Protein AF-0000000066501655 (afdb_homodimer)

Secondary structure (DSSP, 8-state):
-----TTSPP-EEEEEEEEEETTEEEEEEEGGGPEETTS--PPPPHHHHHHHHHHHH-TTTS---SEEEEEESS-SSTT-SEEEEEEETTS-EES--HHHHHHHHHHHHHHTPPPSS-SS---TT-SS---EEEEETTEEEEEEEETT-TT-BTTTTEEEEEEEEEE-EE--BTT-------PBP-TTS-GGGTEEEEEEEETTEEEEEEEEEEESEEEEEEEHHHHHHTTSB-GGG--GGGGGGS--HHHHHHHHH-TTTBSSPPEEEEEEE-STTTTSSEEEEEEEETTTEEES--HHHHHHHHHHHHHTTSS-TTSEEEEEETTEEEEEEEETTTTEEEEEEEEEEEEEEEEE-/-----TTSPP-EEEEEEEEEETTEEEEEEEGGGPEETTS--PPPPHHHHHHHHHHHH-TTTS---SEEEEEESS-SSTT-SEEEEEEETTS-EES--HHHHHHHHHHHHHHTPPPSS-SS---TT-SS---EEEEETTEEEEEEEETT-TT-BTTTTEEEEEEEEEE-EE--BTT-------PBP-TTS-GGGTEEEEEEEETTEEEEEEEEEEESEEEEEEEHHHHHHTTSB-GGG--GGGGGGS--HHHHHHHHH-TTTBSSPPEEEEEEE-STTTTSSEEEEEEEETTTEEES--HHHHHHHHHHHHHTTSS-TTSEEEEEETTEEEEEEEETTTTEEEEEEEEEEEEEEEEE-

Organism: Dictyostelium discoideum (NCBI:txid44689)

Structure (mmCIF, N/CA/C/O backbone):
data_AF-0000000066501655-model_v1
#
loop_
_entity.id
_entity.type
_entity.pdbx_description
1 polymer 'diaminopimelate epimerase'
#
loop_
_atom_site.group_PDB
_atom_site.id
_atom_site.type_symbol
_atom_site.label_atom_id
_atom_site.label_alt_id
_atom_site.label_comp_id
_atom_site.label_asym_id
_atom_site.label_entity_id
_atom_site.label_seq_id
_atom_site.pdbx_PDB_ins_code
_atom_site.Cartn_x
_atom_site.Cartn_y
_atom_site.Cartn_z
_atom_site.occupancy
_atom_site.B_iso_or_equiv
_atom_site.auth_seq_id
_atom_site.auth_comp_id
_atom_site.auth_asym_id
_atom_site.auth_atom_id
_atom_site.pdbx_PDB_model_num
ATOM 1 N N . MET A 1 1 ? -15.609 5.879 4.375 1 29.88 1 MET A N 1
ATOM 2 C CA . MET A 1 1 ? -14.672 5.16 5.242 1 29.88 1 MET A CA 1
ATOM 3 C C . MET A 1 1 ? -14.758 5.68 6.672 1 29.88 1 MET A C 1
ATOM 5 O O . MET A 1 1 ? -14.664 6.887 6.906 1 29.88 1 MET A O 1
ATOM 9 N N . GLU A 1 2 ? -15.461 5.012 7.5 1 38.19 2 GLU A N 1
ATOM 10 C CA . GLU A 1 2 ? -15.516 5.375 8.914 1 38.19 2 GLU A CA 1
ATOM 11 C C . GLU A 1 2 ? -14.133 5.723 9.445 1 38.19 2 GLU A C 1
ATOM 13 O O . GLU A 1 2 ? -13.148 5.051 9.125 1 38.19 2 GLU A O 1
ATOM 18 N N . PRO A 1 3 ? -14.055 6.941 9.906 1 39.22 3 PRO A N 1
ATOM 19 C CA . PRO A 1 3 ? -12.758 7.328 10.469 1 39.22 3 PRO A CA 1
ATOM 20 C C . PRO A 1 3 ? -12.156 6.242 11.359 1 39.22 3 PRO A C 1
ATOM 22 O O . PRO A 1 3 ? -12.883 5.551 12.07 1 39.22 3 PRO A O 1
ATOM 25 N N . ILE A 1 4 ? -11.109 5.699 10.922 1 42.12 4 ILE A N 1
ATOM 26 C CA . ILE A 1 4 ? -10.406 4.723 11.75 1 42.12 4 ILE A CA 1
ATOM 27 C C . ILE A 1 4 ? -10.172 5.301 13.141 1 42.12 4 ILE A C 1
ATOM 29 O O . ILE A 1 4 ? -9.422 6.273 13.297 1 42.12 4 ILE A O 1
ATOM 33 N N . LEU A 1 5 ? -11.227 5.191 14.023 1 43.44 5 LEU A N 1
ATOM 34 C CA . LEU A 1 5 ? -11.172 5.684 15.398 1 43.44 5 LEU A CA 1
ATOM 35 C C . LEU A 1 5 ? -9.953 5.141 16.125 1 43.44 5 LEU A C 1
ATOM 37 O O . LEU A 1 5 ? -9.766 3.924 16.203 1 43.44 5 LEU A O 1
ATOM 41 N N . ILE A 1 6 ? -8.922 5.957 16.406 1 46.16 6 ILE A N 1
ATOM 42 C CA . ILE A 1 6 ? -7.703 5.793 17.203 1 46.16 6 ILE A CA 1
ATOM 43 C C . ILE A 1 6 ? -8.055 5.277 18.594 1 46.16 6 ILE A C 1
ATOM 45 O O . ILE A 1 6 ? -7.191 4.777 19.312 1 46.16 6 ILE A O 1
ATOM 49 N N . THR A 1 7 ? -9.32 5.348 18.969 1 50.44 7 THR A N 1
ATOM 50 C CA . THR A 1 7 ? -9.547 5.281 20.406 1 50.44 7 THR A CA 1
ATOM 51 C C . THR A 1 7 ? -9.695 3.832 20.859 1 50.44 7 THR A C 1
ATOM 53 O O . THR A 1 7 ? -9.742 3.557 22.062 1 50.44 7 THR A O 1
ATOM 56 N N . ASN A 1 8 ? -9.727 2.908 19.938 1 66.81 8 ASN A N 1
ATOM 57 C CA . ASN A 1 8 ? -10.086 1.629 20.547 1 66.81 8 ASN A CA 1
ATOM 58 C C . ASN A 1 8 ? -8.844 0.831 20.953 1 66.81 8 ASN A C 1
ATOM 60 O O . ASN A 1 8 ? -7.816 0.89 20.266 1 66.81 8 ASN A O 1
ATOM 64 N N . LYS A 1 9 ? -8.875 0.284 22.25 1 81.12 9 LYS A N 1
ATOM 65 C CA . LYS A 1 9 ? -7.859 -0.63 22.766 1 81.12 9 LYS A CA 1
ATOM 66 C C . LYS A 1 9 ? -7.68 -1.829 21.828 1 81.12 9 LYS A C 1
ATOM 68 O O . LYS A 1 9 ? -8.656 -2.365 21.312 1 81.12 9 LYS A O 1
ATOM 73 N N . PRO A 1 10 ? -6.383 -2.145 21.641 1 89.88 10 PRO A N 1
ATOM 74 C CA . PRO A 1 10 ? -6.16 -3.336 20.828 1 89.88 10 PRO A CA 1
ATOM 75 C C . PRO A 1 10 ? -6.719 -4.605 21.469 1 89.88 10 PRO A C 1
ATOM 77 O O . PRO A 1 10 ? -6.75 -4.719 22.703 1 89.88 10 PRO A O 1
ATOM 80 N N . SER A 1 11 ? -7.102 -5.5 20.641 1 92.12 11 SER A N 1
ATOM 81 C CA . SER A 1 11 ? -7.695 -6.754 21.109 1 92.12 11 SER A CA 1
ATOM 82 C C . SER A 1 11 ? -6.754 -7.93 20.875 1 92.12 11 SER A C 1
ATOM 84 O O . SER A 1 11 ? -6.859 -8.961 21.547 1 92.12 11 SER A O 1
ATOM 86 N N . TYR A 1 12 ? -5.84 -7.781 19.938 1 94.44 12 TYR A N 1
ATOM 87 C CA . TYR A 1 12 ? -5.016 -8.914 19.516 1 94.44 12 TYR A CA 1
ATOM 88 C C . TYR A 1 12 ? -3.568 -8.484 19.312 1 94.44 12 TYR A C 1
ATOM 90 O O . TYR A 1 12 ? -3.297 -7.34 18.953 1 94.44 12 TYR A O 1
ATOM 98 N N . ARG A 1 13 ? -2.693 -9.352 19.641 1 95.38 13 ARG A N 1
ATOM 99 C CA . ARG A 1 13 ? -1.288 -9.258 19.25 1 95.38 13 ARG A CA 1
ATOM 100 C C . ARG A 1 13 ? -0.927 -10.336 18.234 1 95.38 13 ARG A C 1
ATOM 102 O O . ARG A 1 13 ? -1.177 -11.523 18.469 1 95.38 13 ARG A O 1
ATOM 109 N N . ILE A 1 14 ? -0.323 -9.938 17.125 1 97 14 ILE A N 1
ATOM 110 C CA . ILE A 1 14 ? -0.044 -10.859 16.031 1 97 14 ILE A CA 1
ATOM 111 C C . ILE A 1 14 ? 1.428 -10.758 15.633 1 97 14 ILE A C 1
ATOM 113 O O . ILE A 1 14 ? 1.914 -9.68 15.289 1 97 14 ILE A O 1
ATOM 117 N N . ASN A 1 15 ? 2.143 -11.836 15.766 1 98 15 ASN A N 1
ATOM 118 C CA . ASN A 1 15 ? 3.426 -11.961 15.086 1 98 15 ASN A CA 1
ATOM 119 C C . ASN A 1 15 ? 3.246 -12.328 13.617 1 98 15 ASN A C 1
ATOM 121 O O . ASN A 1 15 ? 2.668 -13.375 13.297 1 98 15 ASN A O 1
ATOM 125 N N . PHE A 1 16 ? 3.775 -11.43 12.734 1 98.31 16 PHE A N 1
ATOM 126 C CA . PHE A 1 16 ? 3.492 -11.656 11.32 1 98.31 16 PHE A CA 1
ATOM 127 C C . PHE A 1 16 ? 4.777 -11.633 10.5 1 98.31 16 PHE A C 1
ATOM 129 O O . PHE A 1 16 ? 5.812 -11.156 10.977 1 98.31 16 PHE A O 1
ATOM 136 N N . THR A 1 17 ? 4.68 -12.195 9.336 1 98.62 17 THR A N 1
ATOM 137 C CA . THR A 1 17 ? 5.695 -12.094 8.289 1 98.62 17 THR A CA 1
ATOM 138 C C . THR A 1 17 ? 5.113 -11.469 7.027 1 98.62 17 THR A C 1
ATOM 140 O O . THR A 1 17 ? 4.074 -11.906 6.531 1 98.62 17 THR A O 1
ATOM 143 N N . LYS A 1 18 ? 5.684 -10.359 6.574 1 98.56 18 LYS A N 1
ATOM 144 C CA . LYS A 1 18 ? 5.352 -9.812 5.262 1 98.56 18 LYS A CA 1
ATOM 145 C C . LYS A 1 18 ? 6.082 -10.555 4.152 1 98.56 18 LYS A C 1
ATOM 147 O O . LYS A 1 18 ? 7.309 -10.664 4.172 1 98.56 18 LYS A O 1
ATOM 152 N N . MET A 1 19 ? 5.32 -11.094 3.213 1 98.38 19 MET A N 1
ATOM 153 C CA . MET A 1 19 ? 5.891 -11.875 2.119 1 98.38 19 MET A CA 1
ATOM 154 C C . MET A 1 19 ? 5.297 -11.453 0.78 1 98.38 19 MET A C 1
ATOM 156 O O . MET A 1 19 ? 4.309 -10.719 0.74 1 98.38 19 MET A O 1
ATOM 160 N N . GLN A 1 20 ? 5.926 -11.875 -0.255 1 97.38 20 GLN A N 1
ATOM 161 C CA . GLN A 1 20 ? 5.348 -11.672 -1.58 1 97.38 20 GLN A CA 1
ATOM 162 C C . GLN A 1 20 ? 5.77 -12.781 -2.537 1 97.38 20 GLN A C 1
ATOM 164 O O . GLN A 1 20 ? 6.824 -13.398 -2.359 1 97.38 20 GLN A O 1
ATOM 169 N N . GLY A 1 21 ? 4.953 -13.141 -3.443 1 96.94 21 GLY A N 1
ATOM 170 C CA . GLY A 1 21 ? 5.195 -14.047 -4.555 1 96.94 21 GLY A CA 1
ATOM 171 C C . GLY A 1 21 ? 4.977 -13.398 -5.91 1 96.94 21 GLY A C 1
ATOM 172 O O . GLY A 1 21 ? 3.844 -13.297 -6.379 1 96.94 21 GLY A O 1
ATOM 173 N N . ALA A 1 22 ? 6.086 -13.039 -6.441 1 95.12 22 ALA A N 1
ATOM 174 C CA . ALA A 1 22 ? 6.051 -12.367 -7.734 1 95.12 22 ALA A CA 1
ATOM 175 C C . ALA A 1 22 ? 5.168 -11.125 -7.684 1 95.12 22 ALA A C 1
ATOM 177 O O . ALA A 1 22 ? 4.324 -10.914 -8.555 1 95.12 22 ALA A O 1
ATOM 178 N N . GLY A 1 23 ? 5.223 -10.391 -6.625 1 94.44 23 GLY A N 1
ATOM 179 C CA . GLY A 1 23 ? 4.559 -9.094 -6.539 1 94.44 23 GLY A CA 1
ATOM 180 C C . GLY A 1 23 ? 3.213 -9.164 -5.844 1 94.44 23 GLY A C 1
ATOM 181 O O . GLY A 1 23 ? 2.666 -8.141 -5.438 1 94.44 23 GLY A O 1
ATOM 182 N N . ASN A 1 24 ? 2.576 -10.336 -5.809 1 95.38 24 ASN A N 1
ATOM 183 C CA . ASN A 1 24 ? 1.434 -10.547 -4.926 1 95.38 24 ASN A CA 1
ATOM 184 C C . ASN A 1 24 ? 1.86 -10.617 -3.463 1 95.38 24 ASN A C 1
ATOM 186 O O . ASN A 1 24 ? 2.613 -11.516 -3.074 1 95.38 24 ASN A O 1
ATOM 190 N N . ASP A 1 25 ? 1.379 -9.602 -2.65 1 97.31 25 ASP A N 1
ATOM 191 C CA . ASP A 1 25 ? 1.959 -9.516 -1.312 1 97.31 25 ASP A CA 1
ATOM 192 C C . ASP A 1 25 ? 0.966 -9.984 -0.253 1 97.31 25 ASP A C 1
ATOM 194 O O . ASP A 1 25 ? -0.248 -9.891 -0.444 1 97.31 25 ASP A O 1
ATOM 198 N N . PHE A 1 26 ? 1.614 -10.492 0.876 1 98.44 26 PHE A N 1
ATOM 199 C CA . PHE A 1 26 ? 0.839 -11.211 1.88 1 98.44 26 PHE A CA 1
ATOM 200 C C . PHE A 1 26 ? 1.309 -10.859 3.285 1 98.44 26 PHE A C 1
ATOM 202 O O . PHE A 1 26 ? 2.486 -10.555 3.494 1 98.44 26 PHE A O 1
ATOM 209 N N . VAL A 1 27 ? 0.392 -10.789 4.16 1 98.75 27 VAL A N 1
ATOM 210 C CA . VAL A 1 27 ? 0.682 -10.898 5.586 1 98.75 27 VAL A CA 1
ATOM 211 C C . VAL A 1 27 ? 0.394 -12.32 6.066 1 98.75 27 VAL A C 1
ATOM 213 O O . VAL A 1 27 ? -0.735 -12.805 5.957 1 98.75 27 VAL A O 1
ATOM 216 N N . VAL A 1 28 ? 1.439 -12.992 6.566 1 98.81 28 VAL A N 1
ATOM 217 C CA . VAL A 1 28 ? 1.351 -14.414 6.895 1 98.81 28 VAL A CA 1
ATOM 218 C C . VAL A 1 28 ? 1.528 -14.609 8.398 1 98.81 28 VAL A C 1
ATOM 220 O O . VAL A 1 28 ? 2.441 -14.039 9 1 98.81 28 VAL A O 1
ATOM 223 N N . PHE A 1 29 ? 0.65 -15.375 9.031 1 98.69 29 PHE A N 1
ATOM 224 C CA . PHE A 1 29 ? 0.835 -15.703 10.438 1 98.69 29 PHE A CA 1
ATOM 225 C C . PHE A 1 29 ? 0.087 -16.984 10.797 1 98.69 29 PHE A C 1
ATOM 227 O O . PHE A 1 29 ? -0.748 -17.453 10.031 1 98.69 29 PHE A O 1
ATOM 234 N N . GLU A 1 30 ? 0.438 -17.594 11.945 1 98.19 30 GLU A N 1
ATOM 235 C CA . GLU A 1 30 ? -0.169 -18.812 12.453 1 98.19 30 GLU A CA 1
ATOM 236 C C . GLU A 1 30 ? -1.409 -18.5 13.289 1 98.19 30 GLU A C 1
ATOM 238 O O . GLU A 1 30 ? -1.346 -17.719 14.242 1 98.19 30 GLU A O 1
ATOM 243 N N . LYS A 1 31 ? -2.455 -19.141 12.938 1 95.75 31 LYS A N 1
ATOM 244 C CA . LYS A 1 31 ? -3.715 -18.875 13.617 1 95.75 31 LYS A CA 1
ATOM 245 C C . LYS A 1 31 ? -3.625 -19.219 15.102 1 95.75 31 LYS A C 1
ATOM 247 O O . LYS A 1 31 ? -4.199 -18.531 15.945 1 95.75 31 LYS A O 1
ATOM 252 N N . ASN A 1 32 ? -2.842 -20.188 15.469 1 95.69 32 ASN A N 1
ATOM 253 C CA . ASN A 1 32 ? -2.754 -20.656 16.844 1 95.69 32 ASN A CA 1
ATOM 254 C C . ASN A 1 32 ? -1.813 -19.781 17.672 1 95.69 32 ASN A C 1
ATOM 256 O O . ASN A 1 32 ? -1.695 -19.969 18.891 1 95.69 32 ASN A O 1
ATOM 260 N N . LYS A 1 33 ? -1.205 -18.828 17.078 1 96.62 33 LYS A N 1
ATOM 261 C CA . LYS A 1 33 ? -0.25 -17.984 17.812 1 96.62 33 LYS A CA 1
ATOM 262 C C . LYS A 1 33 ? -0.779 -16.562 17.969 1 96.62 33 LYS A C 1
ATOM 264 O O . LYS A 1 33 ? -0.099 -15.711 18.531 1 96.62 33 LYS A O 1
ATOM 269 N N . VAL A 1 34 ? -1.958 -16.312 17.469 1 97.12 34 VAL A N 1
ATOM 270 C CA . VAL A 1 34 ? -2.58 -15.016 17.688 1 97.12 34 VAL A CA 1
ATOM 271 C C . VAL A 1 34 ? -2.986 -14.891 19.156 1 97.12 34 VAL A C 1
ATOM 273 O O . VAL A 1 34 ? -3.723 -15.727 19.688 1 97.12 34 VAL A O 1
ATOM 276 N N . GLU A 1 35 ? -2.486 -13.859 19.797 1 96.56 35 GLU A N 1
ATOM 277 C CA . GLU A 1 35 ? -2.773 -13.641 21.203 1 96.56 35 GLU A CA 1
ATOM 278 C C . GLU A 1 35 ? -3.99 -12.742 21.391 1 96.56 35 GLU A C 1
ATOM 280 O O . GLU A 1 35 ? -4.047 -11.641 20.844 1 96.56 35 GLU A O 1
ATOM 285 N N . ARG A 1 36 ? -4.91 -13.266 22.141 1 95.88 36 ARG A N 1
ATOM 286 C CA . ARG A 1 36 ? -6.02 -12.43 22.594 1 95.88 36 ARG A CA 1
ATOM 287 C C . ARG A 1 36 ? -5.652 -11.688 23.875 1 95.88 36 ARG A C 1
ATOM 289 O O . ARG A 1 36 ? -5.371 -12.305 24.906 1 95.88 36 ARG A O 1
ATOM 296 N N . LEU A 1 37 ? -5.773 -10.438 23.844 1 94 37 LEU A N 1
ATOM 297 C CA . LEU A 1 37 ? -5.234 -9.625 24.922 1 94 37 LEU A CA 1
ATOM 298 C C . LEU A 1 37 ? -6.152 -9.656 26.141 1 94 37 LEU A C 1
ATOM 300 O O . LEU A 1 37 ? -5.75 -9.273 27.234 1 94 37 LEU A O 1
ATOM 304 N N . ASN A 1 38 ? -7.328 -10.172 25.969 1 93.94 38 ASN A N 1
ATOM 305 C CA . ASN A 1 38 ? -8.227 -10.336 27.109 1 93.94 38 ASN A CA 1
ATOM 306 C C . ASN A 1 38 ? -7.938 -11.625 27.875 1 93.94 38 ASN A C 1
ATOM 308 O O . ASN A 1 38 ? -8.609 -11.93 28.859 1 93.94 38 ASN A O 1
ATOM 312 N N . GLY A 1 39 ? -7.094 -12.422 27.406 1 94.5 39 GLY A N 1
ATOM 313 C CA . GLY A 1 39 ? -6.684 -13.617 28.109 1 94.5 39 GLY A CA 1
ATOM 314 C C . GLY A 1 39 ? -7.324 -14.883 27.562 1 94.5 39 GLY A C 1
ATOM 315 O O . GLY A 1 39 ? -6.961 -15.992 27.969 1 94.5 39 GLY A O 1
ATOM 316 N N . ASP A 1 40 ? -8.203 -14.742 26.656 1 95.38 40 ASP A N 1
ATOM 317 C CA . ASP A 1 40 ? -8.836 -15.898 26.031 1 95.38 40 ASP A CA 1
ATOM 318 C C . ASP A 1 40 ? -7.82 -16.719 25.25 1 95.38 40 ASP A C 1
ATOM 320 O O . ASP A 1 40 ? -7.043 -16.172 24.453 1 95.38 40 ASP A O 1
ATOM 324 N N . GLN A 1 41 ? -7.855 -18.047 25.422 1 94.88 41 GLN A N 1
ATOM 325 C CA . GLN A 1 41 ? -6.844 -18.922 24.828 1 94.88 41 GLN A CA 1
ATOM 326 C C . GLN A 1 41 ? -7.4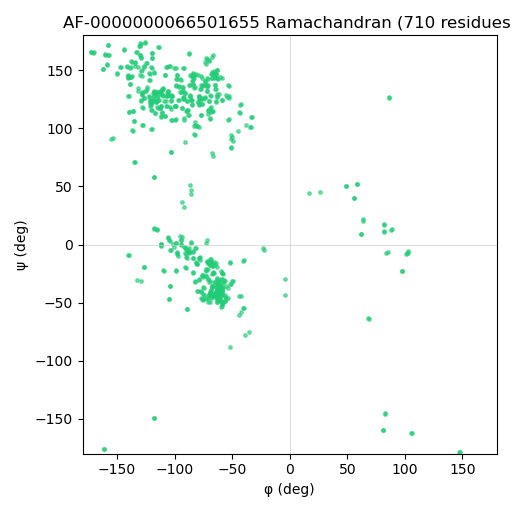1 -19.688 23.641 1 94.88 41 GLN A C 1
ATOM 328 O O . GLN A 1 41 ? -6.723 -20.531 23.047 1 94.88 41 GLN A O 1
ATOM 333 N N . SER A 1 42 ? -8.609 -19.375 23.281 1 95.38 42 SER A N 1
ATOM 334 C CA . SER A 1 42 ? -9.211 -20.062 22.156 1 95.38 42 SER A CA 1
ATOM 335 C C . SER A 1 42 ? -8.508 -19.719 20.844 1 95.38 42 SER A C 1
ATOM 337 O O . SER A 1 42 ? -8.07 -18.578 20.656 1 95.38 42 SER A O 1
ATOM 339 N N . ILE A 1 43 ? -8.398 -20.734 19.969 1 94.75 43 ILE A N 1
ATOM 340 C CA . ILE A 1 43 ? -7.785 -20.516 18.656 1 94.75 43 ILE A CA 1
ATOM 341 C C . ILE A 1 43 ? -8.742 -19.734 17.766 1 94.75 43 ILE A C 1
ATOM 343 O O . ILE A 1 43 ? -9.938 -20.016 17.734 1 94.75 43 ILE A O 1
ATOM 347 N N . MET A 1 44 ? -8.25 -18.859 17.031 1 95.06 44 MET A N 1
ATOM 348 C CA . MET A 1 44 ? -9.062 -18 16.172 1 95.06 44 MET A CA 1
ATOM 349 C C . MET A 1 44 ? -9.648 -18.781 15.008 1 95.06 44 MET A C 1
ATOM 351 O O . MET A 1 44 ? -8.977 -19.641 14.43 1 95.06 44 MET A O 1
ATOM 355 N N . THR A 1 45 ? -10.883 -18.438 14.672 1 95.25 45 THR A N 1
ATOM 356 C CA . THR A 1 45 ? -11.469 -18.922 13.43 1 95.25 45 THR A CA 1
ATOM 357 C C . THR A 1 45 ? -11.133 -18 12.266 1 95.25 45 THR A C 1
ATOM 359 O O . THR A 1 45 ? -10.695 -16.859 12.484 1 95.25 45 THR A O 1
ATOM 362 N N . TYR A 1 46 ? -11.336 -18.5 11.055 1 95.69 46 TYR A N 1
ATOM 363 C CA . TYR A 1 46 ? -11.117 -17.656 9.883 1 95.69 46 TYR A CA 1
ATOM 364 C C . TYR A 1 46 ? -12.078 -16.469 9.875 1 95.69 46 TYR A C 1
ATOM 366 O O . TYR A 1 46 ? -11.711 -15.375 9.453 1 95.69 46 TYR A O 1
ATOM 374 N N . GLU A 1 47 ? -13.242 -16.688 10.367 1 95.69 47 GLU A N 1
ATOM 375 C CA . GLU A 1 47 ? -14.25 -15.625 10.438 1 95.69 47 GLU A CA 1
ATOM 376 C C . GLU A 1 47 ? -13.82 -14.523 11.398 1 95.69 47 GLU A C 1
ATOM 378 O O . GLU A 1 47 ? -14.016 -13.336 11.125 1 95.69 47 GLU A O 1
ATOM 383 N N . GLU A 1 48 ? -13.289 -14.945 12.5 1 95.88 48 GLU A N 1
ATOM 384 C CA . GLU A 1 48 ? -12.797 -13.953 13.461 1 95.88 48 GLU A CA 1
ATOM 385 C C . GLU A 1 48 ? -11.656 -13.133 12.859 1 95.88 48 GLU A C 1
ATOM 387 O O . GLU A 1 48 ? -11.609 -11.914 13.031 1 95.88 48 GLU A O 1
ATOM 392 N N . ILE A 1 49 ? -10.781 -13.836 12.18 1 97.19 49 ILE A N 1
ATOM 393 C CA . ILE A 1 49 ? -9.656 -13.148 11.555 1 97.19 49 ILE A CA 1
ATOM 394 C C . ILE A 1 49 ? -10.164 -12.195 10.477 1 97.19 49 ILE A C 1
ATOM 396 O O . ILE A 1 49 ? -9.641 -11.094 10.32 1 97.19 49 ILE A O 1
ATOM 400 N N . SER A 1 50 ? -11.156 -12.609 9.703 1 96.69 50 SER A N 1
ATOM 401 C CA . SER A 1 50 ? -11.789 -11.758 8.711 1 96.69 50 SER A CA 1
ATOM 402 C C . SER A 1 50 ? -12.234 -10.43 9.32 1 96.69 50 SER A C 1
ATOM 404 O O . SER A 1 50 ? -12.141 -9.383 8.68 1 96.69 50 SER A O 1
ATOM 406 N N . GLY A 1 51 ? -12.625 -10.445 10.523 1 94.94 51 GLY A N 1
ATOM 407 C CA . GLY A 1 51 ? -13.156 -9.281 11.211 1 94.94 51 GLY A CA 1
ATOM 408 C C . GLY A 1 51 ? -12.156 -8.156 11.352 1 94.94 51 GLY A C 1
ATOM 409 O O . GLY A 1 51 ? -12.531 -6.98 11.422 1 94.94 51 GLY A O 1
ATOM 410 N N . PHE A 1 52 ? -10.852 -8.531 11.422 1 94.88 52 PHE A N 1
ATOM 411 C CA . PHE A 1 52 ? -9.867 -7.465 11.586 1 94.88 52 PHE A CA 1
ATOM 412 C C . PHE A 1 52 ? -8.922 -7.41 10.398 1 94.88 52 PHE A C 1
ATOM 414 O O . PHE A 1 52 ? -7.902 -6.715 10.438 1 94.88 52 PHE A O 1
ATOM 421 N N . THR A 1 53 ? -9.266 -8.07 9.312 1 96.94 53 THR A N 1
ATOM 422 C CA . THR A 1 53 ? -8.414 -8.156 8.125 1 96.94 53 THR A CA 1
ATOM 423 C C . THR A 1 53 ? -8.266 -6.785 7.477 1 96.94 53 THR A C 1
ATOM 425 O O . THR A 1 53 ? -7.168 -6.402 7.066 1 96.94 53 THR A O 1
ATOM 428 N N . LYS A 1 54 ? -9.391 -6.078 7.383 1 95.69 54 LYS A N 1
ATOM 429 C CA . LYS A 1 54 ? -9.344 -4.773 6.73 1 95.69 54 LYS A CA 1
ATOM 430 C C . LYS A 1 54 ? -8.359 -3.842 7.43 1 95.69 54 LYS A C 1
ATOM 432 O O . LYS A 1 54 ? -7.652 -3.074 6.773 1 95.69 54 LYS A O 1
ATOM 437 N N . LYS A 1 55 ? -8.297 -3.918 8.727 1 94.25 55 LYS A N 1
ATOM 438 C CA . LYS A 1 55 ? -7.375 -3.096 9.5 1 94.25 55 LYS A CA 1
ATOM 439 C C . LYS A 1 55 ? -5.926 -3.514 9.258 1 94.25 55 LYS A C 1
ATOM 441 O O . LYS A 1 55 ? -5.059 -2.666 9.031 1 94.25 55 LYS A O 1
ATOM 446 N N . LEU A 1 56 ? -5.645 -4.781 9.219 1 96.25 56 LEU A N 1
ATOM 447 C CA . LEU A 1 56 ? -4.301 -5.316 9.031 1 96.25 56 LEU A CA 1
ATOM 448 C C . LEU A 1 56 ? -3.791 -5.031 7.621 1 96.25 56 LEU A C 1
ATOM 450 O O . LEU A 1 56 ? -2.623 -4.676 7.438 1 96.25 56 LEU A O 1
ATOM 454 N N . SER A 1 57 ? -4.723 -5.164 6.727 1 97.06 57 SER A N 1
ATOM 455 C CA . SER A 1 57 ? -4.316 -5.125 5.324 1 97.06 57 SER A CA 1
ATOM 456 C C . SER A 1 57 ? -4.277 -3.693 4.801 1 97.06 57 SER A C 1
ATOM 458 O O . SER A 1 57 ? -3.846 -3.451 3.67 1 97.06 57 SER A O 1
ATOM 460 N N . HIS A 1 58 ? -4.715 -2.723 5.574 1 95.38 58 HIS A N 1
ATOM 461 C CA . HIS A 1 58 ? -4.68 -1.337 5.117 1 95.38 58 HIS A CA 1
ATOM 462 C C . HIS A 1 58 ? -3.248 -0.859 4.906 1 95.38 58 HIS A C 1
ATOM 464 O O . HIS A 1 58 ? -2.447 -0.854 5.844 1 95.38 58 HIS A O 1
ATOM 470 N N . ARG A 1 59 ? -2.949 -0.43 3.777 1 95.44 59 ARG A N 1
ATOM 471 C CA . ARG A 1 59 ? -1.564 -0.2 3.379 1 95.44 59 ARG A CA 1
ATOM 472 C C . ARG A 1 59 ? -0.991 1.029 4.078 1 95.44 59 ARG A C 1
ATOM 474 O O . ARG A 1 59 ? 0.224 1.137 4.258 1 95.44 59 ARG A O 1
ATOM 481 N N . LYS A 1 60 ? -1.809 1.927 4.523 1 94.38 60 LYS A N 1
ATOM 482 C CA . LYS A 1 60 ? -1.299 3.152 5.129 1 94.38 60 LYS A CA 1
ATOM 483 C C . LYS A 1 60 ? -1.431 3.111 6.648 1 94.38 60 LYS A C 1
ATOM 485 O O . LYS A 1 60 ? -0.571 3.627 7.367 1 94.38 60 LYS A O 1
ATOM 490 N N . LEU A 1 61 ? -2.496 2.508 7.168 1 93.88 61 LEU A N 1
ATOM 491 C CA . LEU A 1 61 ? -2.766 2.496 8.602 1 93.88 61 LEU A CA 1
ATOM 492 C C . LEU A 1 61 ? -2.311 1.183 9.234 1 93.88 61 LEU A C 1
ATOM 494 O O . LEU A 1 61 ? -2.127 1.102 10.445 1 93.88 61 LEU A O 1
ATOM 498 N N . GLY A 1 62 ? -2.195 0.142 8.406 1 95.38 62 GLY A N 1
ATOM 499 C CA . GLY A 1 62 ? -1.8 -1.184 8.852 1 95.38 62 GLY A CA 1
ATOM 500 C C . GLY A 1 62 ? -0.506 -1.663 8.227 1 95.38 62 GLY A C 1
ATOM 501 O O . GLY A 1 62 ? 0.407 -0.87 7.984 1 95.38 62 GLY A O 1
ATOM 502 N N . ILE A 1 63 ? -0.388 -2.977 8.055 1 97.19 63 ILE A N 1
ATOM 503 C CA . ILE A 1 63 ? 0.804 -3.578 7.465 1 97.19 63 ILE A CA 1
ATOM 504 C C . ILE A 1 63 ? 0.749 -3.447 5.941 1 97.19 63 ILE A C 1
ATOM 506 O O . ILE A 1 63 ? 1.751 -3.115 5.305 1 97.19 63 ILE A O 1
ATOM 510 N N . GLY A 1 64 ? -0.429 -3.646 5.445 1 97.12 64 GLY A N 1
ATOM 511 C CA . GLY A 1 64 ? -0.62 -3.598 4.004 1 97.12 64 GLY A CA 1
ATOM 512 C C . GLY A 1 64 ? -0.346 -4.926 3.322 1 97.12 64 GLY A C 1
ATOM 513 O O . GLY A 1 64 ? 0.736 -5.492 3.473 1 97.12 64 GLY A O 1
ATOM 514 N N . CYS A 1 65 ? -1.332 -5.371 2.547 1 97.62 65 CYS A N 1
ATOM 515 C CA . CYS A 1 65 ? -1.17 -6.57 1.732 1 97.62 65 CYS A CA 1
ATOM 516 C C . CYS A 1 65 ? -2.363 -6.766 0.805 1 97.62 65 CYS A C 1
ATOM 518 O O . CYS A 1 65 ? -3.383 -6.09 0.946 1 97.62 65 CYS A O 1
ATOM 520 N N . ASP A 1 66 ? -2.191 -7.637 -0.184 1 95.62 66 ASP A N 1
ATOM 521 C CA . ASP A 1 66 ? -3.303 -8.078 -1.021 1 95.62 66 ASP A CA 1
ATOM 522 C C . ASP A 1 66 ? -4.199 -9.062 -0.272 1 95.62 66 ASP A C 1
ATOM 524 O O . ASP A 1 66 ? -5.426 -8.992 -0.372 1 95.62 66 ASP A O 1
ATOM 528 N N . GLN A 1 67 ? -3.523 -9.977 0.414 1 97 67 GLN A N 1
ATOM 529 C CA . GLN A 1 67 ? -4.254 -11.016 1.122 1 97 67 GLN A CA 1
ATOM 530 C C . GLN A 1 67 ? -3.535 -11.422 2.404 1 97 67 GLN A C 1
ATOM 532 O O . GLN A 1 67 ? -2.316 -11.273 2.512 1 97 67 GLN A O 1
ATOM 537 N N . LEU A 1 68 ? -4.297 -11.898 3.355 1 98.5 68 LEU A N 1
ATOM 538 C CA . LEU A 1 68 ? -3.742 -12.633 4.484 1 98.5 68 LEU A CA 1
ATOM 539 C C . LEU A 1 68 ? -3.615 -14.117 4.152 1 98.5 68 LEU A C 1
ATOM 541 O O . LEU A 1 68 ? -4.508 -14.695 3.529 1 98.5 68 LEU A O 1
ATOM 545 N N . ILE A 1 69 ? -2.529 -14.688 4.523 1 98.69 69 ILE A N 1
ATOM 546 C CA . ILE A 1 69 ? -2.332 -16.125 4.48 1 98.69 69 ILE A CA 1
ATOM 547 C C . ILE A 1 69 ? -2.242 -16.688 5.898 1 98.69 69 ILE A C 1
ATOM 549 O O . ILE A 1 69 ? -1.332 -16.328 6.652 1 98.69 69 ILE A O 1
ATOM 553 N N . ILE A 1 70 ? -3.143 -17.547 6.211 1 98.75 70 ILE A N 1
ATOM 554 C CA . ILE A 1 70 ? -3.242 -18.062 7.57 1 98.75 70 ILE A CA 1
ATOM 555 C C . ILE A 1 70 ? -2.74 -19.5 7.621 1 98.75 70 ILE A C 1
ATOM 557 O O . ILE A 1 70 ? -3.203 -20.359 6.855 1 98.75 70 ILE A O 1
ATOM 561 N N . ILE A 1 71 ? -1.822 -19.766 8.531 1 98.56 71 ILE A N 1
ATOM 562 C CA . ILE A 1 71 ? -1.255 -21.094 8.75 1 98.56 71 ILE A CA 1
ATOM 563 C C . ILE A 1 71 ? -2.098 -21.844 9.773 1 98.56 71 ILE A C 1
ATOM 565 O O . ILE A 1 71 ? -2.334 -21.359 10.875 1 98.56 71 ILE A O 1
ATOM 569 N N . ASP A 1 72 ? -2.541 -22.938 9.383 1 98.12 72 ASP A N 1
ATOM 570 C CA . ASP A 1 72 ? -3.25 -23.859 10.266 1 98.12 72 ASP A CA 1
ATOM 571 C C . ASP A 1 72 ? -2.494 -25.172 10.406 1 98.12 72 ASP A C 1
ATOM 573 O O . ASP A 1 72 ? -2.396 -25.938 9.445 1 98.12 72 ASP A O 1
ATOM 577 N N . ASP A 1 73 ? -1.978 -25.469 11.602 1 97.12 73 ASP A N 1
ATOM 578 C CA . ASP A 1 73 ? -1.159 -26.656 11.836 1 97.12 73 ASP A CA 1
ATOM 579 C C . ASP A 1 73 ? -2.029 -27.875 12.148 1 97.12 73 ASP A C 1
ATOM 581 O O . ASP A 1 73 ? -1.514 -28.953 12.438 1 97.12 73 ASP A O 1
ATOM 585 N N . ASN A 1 74 ? -3.346 -27.656 12.117 1 96.12 74 ASN A N 1
ATOM 586 C CA . ASN A 1 74 ? -4.305 -28.703 12.422 1 96.12 74 ASN A CA 1
ATOM 587 C C . ASN A 1 74 ? -5.449 -28.734 11.414 1 96.12 74 ASN A C 1
ATOM 589 O O . ASN A 1 74 ? -6.609 -28.531 11.773 1 96.12 74 ASN A O 1
ATOM 593 N N . PRO A 1 75 ? -5.105 -29.188 10.188 1 96.75 75 PRO A N 1
ATOM 594 C CA . PRO A 1 75 ? -6.156 -29.234 9.164 1 96.75 75 PRO A CA 1
ATOM 595 C C . PRO A 1 75 ? -7.203 -30.312 9.438 1 96.75 75 PRO A C 1
ATOM 597 O O . PRO A 1 75 ? -6.957 -31.219 10.227 1 96.75 75 PRO A O 1
ATOM 600 N N . ASN A 1 76 ? -8.383 -30.125 8.844 1 95.56 76 ASN A N 1
ATOM 601 C CA . ASN A 1 76 ? -9.453 -31.094 9 1 95.56 76 ASN A CA 1
ATOM 602 C C . ASN A 1 76 ? -9.148 -32.406 8.258 1 95.56 76 ASN A C 1
ATOM 604 O O . ASN A 1 76 ? -9.445 -33.5 8.758 1 95.56 76 ASN A O 1
ATOM 608 N N . ASP A 1 77 ? -8.648 -32.25 7.043 1 95.75 77 ASP A N 1
ATOM 609 C CA . ASP A 1 77 ? -8.258 -33.438 6.266 1 95.75 77 ASP A CA 1
ATOM 610 C C . ASP A 1 77 ? -7.035 -34.125 6.871 1 95.75 77 ASP A C 1
ATOM 612 O O . ASP A 1 77 ? -5.945 -33.531 6.887 1 95.75 77 ASP A O 1
ATOM 616 N N . LYS A 1 78 ? -7.172 -35.312 7.277 1 93.56 78 LYS A N 1
ATOM 617 C CA . LYS A 1 78 ? -6.109 -36.031 7.984 1 93.56 78 LYS A CA 1
ATOM 618 C C . LYS A 1 78 ? -4.949 -36.344 7.051 1 93.56 78 LYS A C 1
ATOM 620 O O . LYS A 1 78 ? -3.852 -36.688 7.504 1 93.56 78 LYS A O 1
ATOM 625 N N . ASN A 1 79 ? -5.195 -36.281 5.781 1 93.19 79 ASN A N 1
ATOM 626 C CA . ASN A 1 79 ? -4.141 -36.531 4.809 1 93.19 79 ASN A CA 1
ATOM 627 C C . ASN A 1 79 ? -3.299 -35.281 4.547 1 93.19 79 ASN A C 1
ATOM 629 O O . ASN A 1 79 ? -2.242 -35.375 3.918 1 93.19 79 ASN A O 1
ATOM 633 N N . ALA A 1 80 ? -3.738 -34.219 5 1 97.25 80 ALA A N 1
ATOM 634 C CA . ALA A 1 80 ? -3.008 -32.969 4.809 1 97.25 80 ALA A CA 1
ATOM 635 C C . ALA A 1 80 ? -2.113 -32.688 6.008 1 97.25 80 ALA A C 1
ATOM 637 O O . ALA A 1 80 ? -2.496 -32.938 7.152 1 97.25 80 ALA A O 1
ATOM 638 N N . ALA A 1 81 ? -0.989 -32.188 5.742 1 96.56 81 ALA A N 1
ATOM 639 C CA . ALA A 1 81 ? -0.077 -31.797 6.812 1 96.56 81 ALA A CA 1
ATOM 640 C C . ALA A 1 81 ? -0.506 -30.469 7.441 1 96.56 81 ALA A C 1
ATOM 642 O O . ALA A 1 81 ? -0.401 -30.297 8.656 1 96.56 81 ALA A O 1
ATOM 643 N N . TYR A 1 82 ? -0.935 -29.578 6.605 1 97.69 82 TYR A N 1
ATOM 644 C CA . TYR A 1 82 ? -1.3 -28.234 7.043 1 97.69 82 TYR A CA 1
ATOM 645 C C . TYR A 1 82 ? -2.582 -27.766 6.363 1 97.69 82 TYR A C 1
ATOM 647 O O . TYR A 1 82 ? -2.988 -28.328 5.34 1 97.69 82 TYR A O 1
ATOM 655 N N . GLY A 1 83 ? -3.23 -26.797 7.023 1 98.12 83 GLY A N 1
ATOM 656 C CA . GLY A 1 83 ? -4.309 -26.047 6.406 1 98.12 83 GLY A CA 1
ATOM 657 C C . GLY A 1 83 ? -3.924 -24.609 6.074 1 98.12 83 GLY A C 1
ATOM 658 O O . GLY A 1 83 ? -3.172 -23.984 6.82 1 98.12 83 GLY A O 1
ATOM 659 N N . MET A 1 84 ? -4.5 -24.172 4.969 1 98.31 84 MET A N 1
ATOM 660 C CA . MET A 1 84 ? -4.238 -22.797 4.547 1 98.31 84 MET A CA 1
ATOM 661 C C . MET A 1 84 ? -5.535 -22 4.465 1 98.31 84 MET A C 1
ATOM 663 O O . MET A 1 84 ? -6.461 -22.391 3.75 1 98.31 84 MET A O 1
ATOM 667 N N . GLY A 1 85 ? -5.586 -20.906 5.203 1 98.06 85 GLY A N 1
ATOM 668 C CA . GLY A 1 85 ? -6.625 -19.906 5 1 98.06 85 GLY A CA 1
ATOM 669 C C . GLY A 1 85 ? -6.164 -18.734 4.168 1 98.06 85 GLY A C 1
ATOM 670 O O . GLY A 1 85 ? -5 -18.328 4.242 1 98.06 85 GLY A O 1
ATOM 671 N N . VAL A 1 86 ? -7.082 -18.25 3.318 1 97.69 86 VAL A N 1
ATOM 672 C CA . VAL A 1 86 ? -6.809 -17.062 2.508 1 97.69 86 VAL A CA 1
ATOM 673 C C . VAL A 1 86 ? -7.91 -16.031 2.713 1 97.69 86 VAL A C 1
ATOM 675 O O . VAL A 1 86 ? -9.094 -16.344 2.568 1 97.69 86 VAL A O 1
ATOM 678 N N . ILE A 1 87 ? -7.52 -14.844 3.07 1 98 87 ILE A N 1
ATOM 679 C CA . ILE A 1 87 ? -8.484 -13.773 3.258 1 98 87 ILE A CA 1
ATOM 680 C C . ILE A 1 87 ? -8.047 -12.539 2.475 1 98 87 ILE A C 1
ATOM 682 O O . ILE A 1 87 ? -6.934 -12.031 2.672 1 98 87 ILE A O 1
ATOM 686 N N . ASN A 1 88 ? -8.922 -12.047 1.59 1 94.94 88 ASN A N 1
ATOM 687 C CA . ASN A 1 88 ? -8.633 -10.844 0.821 1 94.94 88 ASN A CA 1
ATOM 688 C C . ASN A 1 88 ? -8.57 -9.609 1.717 1 94.94 88 ASN A C 1
ATOM 690 O O . ASN A 1 88 ? -9.141 -9.602 2.811 1 94.94 88 ASN A O 1
ATOM 694 N N . CYS A 1 89 ? -7.973 -8.562 1.18 1 96 89 CYS A N 1
ATOM 695 C CA . CYS A 1 89 ? -7.785 -7.352 1.968 1 96 89 CYS A CA 1
ATOM 696 C C . CYS A 1 89 ? -9.125 -6.715 2.314 1 96 89 CYS A C 1
ATOM 698 O O . CYS A 1 89 ? -9.203 -5.887 3.227 1 96 89 CYS A O 1
ATOM 700 N N . ASP A 1 90 ? -10.203 -7.117 1.649 1 93.38 90 ASP A N 1
ATOM 701 C CA . ASP A 1 90 ? -11.531 -6.59 1.956 1 93.38 90 ASP A CA 1
ATOM 702 C C . ASP A 1 90 ? -12.234 -7.445 3.012 1 93.38 90 ASP A C 1
ATOM 704 O O . ASP A 1 90 ? -13.359 -7.148 3.412 1 93.38 90 ASP A O 1
ATOM 708 N N . GLY A 1 91 ? -11.586 -8.477 3.361 1 95.81 91 GLY A N 1
ATOM 709 C CA . GLY A 1 91 ? -12.117 -9.305 4.426 1 95.81 91 GLY A CA 1
ATOM 710 C C . GLY A 1 91 ? -12.805 -10.562 3.92 1 95.81 91 GLY A C 1
ATOM 711 O O . GLY A 1 91 ? -13.117 -11.461 4.699 1 95.81 91 GLY A O 1
ATOM 712 N N . ASN A 1 92 ? -12.961 -10.656 2.641 1 94.75 92 ASN A N 1
ATOM 713 C CA . ASN A 1 92 ? -13.617 -11.844 2.096 1 94.75 92 ASN A CA 1
ATOM 714 C C . ASN A 1 92 ? -12.672 -13.047 2.086 1 94.75 92 ASN A C 1
ATOM 716 O O . ASN A 1 92 ? -11.508 -12.922 1.716 1 94.75 92 ASN A O 1
ATOM 720 N N . ILE A 1 93 ? -13.258 -14.141 2.49 1 95.62 93 ILE A N 1
ATOM 721 C CA . ILE A 1 93 ? -12.492 -15.375 2.486 1 95.62 93 ILE A CA 1
ATOM 722 C C . ILE A 1 93 ? -12.414 -15.938 1.068 1 95.62 93 ILE A C 1
ATOM 724 O O . ILE A 1 93 ? -13.422 -15.984 0.36 1 95.62 93 ILE A O 1
ATOM 728 N N . GLU A 1 94 ? -11.219 -16.203 0.655 1 91.69 94 GLU A N 1
ATOM 729 C CA . GLU A 1 94 ? -10.961 -16.734 -0.679 1 91.69 94 GLU A CA 1
ATOM 730 C C . GLU A 1 94 ? -10.633 -18.234 -0.623 1 91.69 94 GLU A C 1
ATOM 732 O O . GLU A 1 94 ? -10.141 -18.719 0.394 1 91.69 94 GLU A O 1
ATOM 737 N N . ASN A 1 95 ? -10.875 -18.953 -1.664 1 89.31 95 ASN A N 1
ATOM 738 C CA . ASN A 1 95 ? -10.68 -20.391 -1.684 1 89.31 95 ASN A CA 1
ATOM 739 C C . ASN A 1 95 ? -9.203 -20.75 -1.774 1 89.31 95 ASN A C 1
ATOM 741 O O . ASN A 1 95 ? -8.734 -21.656 -1.08 1 89.31 95 ASN A O 1
ATOM 745 N N . MET A 1 96 ? -8.539 -20.141 -2.652 1 87.44 96 MET A N 1
ATOM 746 C CA . MET A 1 96 ? -7.125 -20.453 -2.883 1 87.44 96 MET A CA 1
ATOM 747 C C . MET A 1 96 ? -6.422 -19.281 -3.574 1 87.44 96 MET A C 1
ATOM 749 O O . MET A 1 96 ? -7.07 -18.453 -4.211 1 87.44 96 MET A O 1
ATOM 753 N N . CYS A 1 97 ? -5.129 -19.203 -3.381 1 90.56 97 CYS A N 1
ATOM 754 C CA . CYS A 1 97 ? -4.254 -18.25 -4.062 1 90.56 97 CYS A CA 1
ATOM 755 C C . CYS A 1 97 ? -2.977 -18.922 -4.535 1 90.56 97 CYS A C 1
ATOM 757 O O . CYS A 1 97 ? -2.135 -19.312 -3.723 1 90.56 97 CYS A O 1
ATOM 759 N N . GLY A 1 98 ? -2.754 -19.016 -5.793 1 89.94 98 GLY A N 1
ATOM 760 C CA . GLY A 1 98 ? -1.618 -19.703 -6.375 1 89.94 98 GLY A CA 1
ATOM 761 C C . GLY A 1 98 ? -0.282 -19.109 -5.977 1 89.94 98 GLY A C 1
ATOM 762 O O . GLY A 1 98 ? 0.699 -19.828 -5.793 1 89.94 98 GLY A O 1
ATOM 763 N N . ASN A 1 99 ? -0.222 -17.828 -5.879 1 94.31 99 ASN A N 1
ATOM 764 C CA . ASN A 1 99 ? 0.998 -17.156 -5.422 1 94.31 99 ASN A CA 1
ATOM 765 C C . ASN A 1 99 ? 1.183 -17.312 -3.914 1 94.31 99 ASN A C 1
ATOM 767 O O . ASN A 1 99 ? 2.299 -17.516 -3.438 1 94.31 99 ASN A O 1
ATOM 771 N N . GLY A 1 100 ? 0.107 -17.266 -3.213 1 97.19 100 GLY A N 1
ATOM 772 C CA . GLY A 1 100 ? 0.137 -17.312 -1.76 1 97.19 100 GLY A CA 1
ATOM 773 C C . GLY A 1 100 ? 0.594 -18.641 -1.214 1 97.19 100 GLY A C 1
ATOM 774 O O . GLY A 1 100 ? 1.25 -18.703 -0.172 1 97.19 100 GLY A O 1
ATOM 775 N N . VAL A 1 101 ? 0.222 -19.703 -1.902 1 97.69 101 VAL A N 1
ATOM 776 C CA . VAL A 1 101 ? 0.548 -21.031 -1.397 1 97.69 101 VAL A CA 1
ATOM 777 C C . VAL A 1 101 ? 2.061 -21.25 -1.44 1 97.69 101 VAL A C 1
ATOM 779 O O . VAL A 1 101 ? 2.611 -22 -0.633 1 97.69 101 VAL A O 1
ATOM 782 N N . ARG A 1 102 ? 2.715 -20.547 -2.322 1 97.94 102 ARG A N 1
ATOM 783 C CA . ARG A 1 102 ? 4.172 -20.609 -2.326 1 97.94 102 ARG A CA 1
ATOM 784 C C . ARG A 1 102 ? 4.754 -19.953 -1.08 1 97.94 102 ARG A C 1
ATOM 786 O O . ARG A 1 102 ? 5.656 -20.5 -0.444 1 97.94 102 ARG A O 1
ATOM 793 N N . CYS A 1 103 ? 4.238 -18.766 -0.752 1 98.5 103 CYS A N 1
ATOM 794 C CA . CYS A 1 103 ? 4.672 -18.094 0.463 1 98.5 103 CYS A CA 1
ATOM 795 C C . CYS A 1 103 ? 4.309 -18.906 1.701 1 98.5 103 CYS A C 1
ATOM 797 O O . CYS A 1 103 ? 5.086 -18.969 2.654 1 98.5 103 CYS A O 1
ATOM 799 N N . PHE A 1 104 ? 3.102 -19.578 1.635 1 98.56 104 PHE A N 1
ATOM 800 C CA . PHE A 1 104 ? 2.688 -20.484 2.693 1 98.56 104 PHE A CA 1
ATOM 801 C C . PHE A 1 104 ? 3.736 -21.578 2.916 1 98.56 104 PHE A C 1
ATOM 803 O O . PHE A 1 104 ? 4.195 -21.781 4.043 1 98.56 104 PHE A O 1
ATOM 810 N N . THR A 1 105 ? 4.18 -22.188 1.922 1 97.31 105 THR A N 1
ATOM 811 C CA . THR A 1 105 ? 5.152 -23.266 1.945 1 97.31 105 THR A CA 1
ATOM 812 C C . THR A 1 105 ? 6.488 -22.797 2.502 1 97.31 105 THR A C 1
ATOM 814 O O . THR A 1 105 ? 7.09 -23.453 3.346 1 97.31 105 THR A O 1
ATOM 817 N N . LYS A 1 106 ? 6.922 -21.703 2.021 1 97 106 LYS A N 1
ATOM 818 C CA . LYS A 1 106 ? 8.18 -21.156 2.516 1 97 106 LYS A CA 1
ATOM 819 C C . LYS A 1 106 ? 8.094 -20.844 4.004 1 97 106 LYS A C 1
ATOM 821 O O . LYS A 1 106 ? 9.039 -21.094 4.754 1 97 106 LYS A O 1
ATOM 826 N N . TYR A 1 107 ? 6.98 -20.234 4.398 1 98.31 107 TYR A N 1
ATOM 827 C CA . TYR A 1 107 ? 6.793 -19.906 5.805 1 98.31 107 TYR A CA 1
ATOM 828 C C . TYR A 1 107 ? 6.941 -21.141 6.684 1 98.31 107 TYR A C 1
ATOM 830 O O . TYR A 1 107 ? 7.59 -21.094 7.73 1 98.31 107 TYR A O 1
ATOM 838 N N . ILE A 1 108 ? 6.332 -22.219 6.297 1 97.12 108 ILE A N 1
ATOM 839 C CA . ILE A 1 108 ? 6.398 -23.484 7.039 1 97.12 108 ILE A CA 1
ATOM 840 C C . ILE A 1 108 ? 7.855 -23.891 7.215 1 97.12 108 ILE A C 1
ATOM 842 O O . ILE A 1 108 ? 8.273 -24.281 8.312 1 97.12 108 ILE A O 1
ATOM 846 N N . ILE A 1 109 ? 8.602 -23.781 6.168 1 94.44 109 ILE A N 1
ATOM 847 C CA . ILE A 1 109 ? 10 -24.188 6.191 1 94.44 109 ILE A CA 1
ATOM 848 C C . ILE A 1 109 ? 10.812 -23.234 7.059 1 94.44 109 ILE A C 1
ATOM 850 O O . ILE A 1 109 ? 11.531 -23.656 7.965 1 94.44 109 ILE A O 1
ATOM 854 N N . ASP A 1 110 ? 10.641 -21.938 6.812 1 95.25 110 ASP A N 1
ATOM 855 C CA . ASP A 1 110 ? 11.422 -20.906 7.488 1 95.25 110 ASP A CA 1
ATOM 856 C C . ASP A 1 110 ? 11.211 -20.953 9 1 95.25 110 ASP A C 1
ATOM 858 O O . ASP A 1 110 ? 12.133 -20.703 9.773 1 95.25 110 ASP A O 1
ATOM 862 N N . ASN A 1 111 ? 9.992 -21.266 9.367 1 96.06 111 ASN A N 1
ATOM 863 C CA . ASN A 1 111 ? 9.641 -21.188 10.781 1 96.06 111 ASN A CA 1
ATOM 864 C C . ASN A 1 111 ? 9.547 -22.578 11.414 1 96.06 111 ASN A C 1
ATOM 866 O O . ASN A 1 111 ? 9.227 -22.703 12.594 1 96.06 111 ASN A O 1
ATOM 870 N N . LYS A 1 112 ? 9.859 -23.609 10.656 1 94.19 112 LYS A N 1
ATOM 871 C CA . LYS A 1 112 ? 9.844 -24.984 11.117 1 94.19 112 LYS A CA 1
ATOM 872 C C . LYS A 1 112 ? 8.531 -25.312 11.836 1 94.19 112 LYS A C 1
ATOM 874 O O . LYS A 1 112 ? 8.547 -25.844 12.953 1 94.19 112 LYS A O 1
ATOM 879 N N . VAL A 1 113 ? 7.477 -24.984 11.18 1 96.44 113 VAL A N 1
ATOM 880 C CA . VAL A 1 113 ? 6.156 -25.203 11.75 1 96.44 113 VAL A CA 1
ATOM 881 C C . VAL A 1 113 ? 5.859 -26.688 11.836 1 96.44 113 VAL A C 1
ATOM 883 O O . VAL A 1 113 ? 5.922 -27.406 10.828 1 96.44 113 VAL A O 1
ATOM 886 N N . LEU A 1 114 ? 5.484 -27.156 12.945 1 95.62 114 LEU A N 1
ATOM 887 C CA . LEU A 1 114 ? 5.129 -28.562 13.125 1 95.62 114 LEU A CA 1
ATOM 888 C C . LEU A 1 114 ? 3.668 -28.797 12.766 1 95.62 114 LEU A C 1
ATOM 890 O O . LEU A 1 114 ? 2.82 -27.938 12.977 1 95.62 114 LEU A O 1
ATOM 894 N N . SER A 1 115 ? 3.424 -29.969 12.203 1 96.25 115 SER A N 1
ATOM 895 C CA . SER A 1 115 ? 2.066 -30.375 11.867 1 96.25 115 SER A CA 1
ATOM 896 C C . SER A 1 115 ? 1.486 -31.297 12.93 1 96.25 115 SER A C 1
ATOM 898 O O . SER A 1 115 ? 2.156 -32.25 13.383 1 96.25 115 SER A O 1
ATOM 900 N N . LYS A 1 116 ? 0.3 -31.094 13.273 1 95.19 116 LYS A N 1
ATOM 901 C CA . LYS A 1 116 ? -0.355 -31.953 14.258 1 95.19 116 LYS A CA 1
ATOM 902 C C . LYS A 1 116 ? -0.85 -33.25 13.609 1 95.19 116 LYS A C 1
ATOM 904 O O . LYS A 1 116 ? -1.153 -34.219 14.297 1 95.19 116 LYS A O 1
ATOM 909 N N . ASN A 1 117 ? -0.92 -33.219 12.312 1 94.5 117 ASN A N 1
ATOM 910 C CA . ASN A 1 117 ? -1.443 -34.375 11.594 1 94.5 117 ASN A CA 1
ATOM 911 C C . ASN A 1 117 ? -0.333 -35.344 11.219 1 94.5 117 ASN A C 1
ATOM 913 O O . ASN A 1 117 ? -0.599 -36.5 10.922 1 94.5 117 ASN A O 1
ATOM 917 N N . LEU A 1 118 ? 0.869 -34.875 11.211 1 91.56 118 LEU A N 1
ATOM 918 C CA . LEU A 1 118 ? 1.966 -35.719 10.758 1 91.56 118 LEU A CA 1
ATOM 919 C C . LEU A 1 118 ? 2.582 -36.469 11.93 1 91.56 118 LEU A C 1
ATOM 921 O O . LEU A 1 118 ? 2.91 -35.875 12.953 1 91.56 118 LEU A O 1
ATOM 925 N N . LYS A 1 119 ? 2.734 -37.781 11.727 1 89.19 119 LYS A N 1
ATOM 926 C CA . LYS A 1 119 ? 3.441 -38.594 12.727 1 89.19 119 LYS A CA 1
ATOM 927 C C . LYS A 1 119 ? 4.938 -38.312 12.703 1 89.19 119 LYS A C 1
ATOM 929 O O . LYS A 1 119 ? 5.551 -38.094 13.75 1 89.19 119 LYS A O 1
ATOM 934 N N . GLU A 1 120 ? 5.43 -38.281 11.531 1 86.88 120 GLU A N 1
ATOM 935 C CA . GLU A 1 120 ? 6.812 -37.875 11.312 1 86.88 120 GLU A CA 1
ATOM 936 C C . GLU A 1 120 ? 6.875 -36.5 10.633 1 86.88 120 GLU A C 1
ATOM 938 O O . GLU A 1 120 ? 6.32 -36.312 9.555 1 86.88 120 GLU A O 1
ATOM 943 N N . GLN A 1 121 ? 7.527 -35.625 11.25 1 88.88 121 GLN A N 1
ATOM 944 C CA . GLN A 1 121 ? 7.562 -34.25 10.773 1 88.88 121 GLN A CA 1
ATOM 945 C C . GLN A 1 121 ? 8.414 -34.125 9.516 1 88.88 121 GLN A C 1
ATOM 947 O O . GLN A 1 121 ? 9.219 -35 9.211 1 88.88 121 GLN A O 1
ATOM 952 N N . LEU A 1 122 ? 8.164 -33.031 8.805 1 83.69 122 LEU A N 1
ATOM 953 C CA . LEU A 1 122 ? 8.938 -32.719 7.609 1 83.69 122 LEU A CA 1
ATOM 954 C C . LEU A 1 122 ? 10.398 -32.438 7.969 1 83.69 122 LEU A C 1
ATOM 956 O O . LEU A 1 122 ? 10.688 -31.906 9.039 1 83.69 122 LEU A O 1
ATOM 960 N N . ASN A 1 123 ? 11.242 -32.875 7.059 1 81.5 123 ASN A N 1
ATOM 961 C CA . ASN A 1 123 ? 12.641 -32.469 7.195 1 81.5 123 ASN A CA 1
ATOM 962 C C . ASN A 1 123 ? 12.891 -31.094 6.617 1 81.5 123 ASN A C 1
ATOM 964 O O . ASN A 1 123 ? 13.031 -30.938 5.402 1 81.5 123 ASN A O 1
ATOM 968 N N . PHE A 1 124 ? 12.992 -30.125 7.438 1 79.88 124 PHE A N 1
ATOM 969 C CA . PHE A 1 124 ? 13.078 -28.734 7.012 1 79.88 124 PHE A CA 1
ATOM 970 C C . PHE A 1 124 ? 14.469 -28.422 6.461 1 79.88 124 PHE A C 1
ATOM 972 O O . PHE A 1 124 ? 14.656 -27.438 5.754 1 79.88 124 PHE A O 1
ATOM 979 N N . ASP A 1 125 ? 15.516 -29.109 6.852 1 73.31 125 ASP A N 1
ATOM 980 C CA . ASP A 1 125 ? 16.906 -28.844 6.512 1 73.31 125 ASP A CA 1
ATOM 981 C C . ASP A 1 125 ? 17.375 -29.734 5.355 1 73.31 125 ASP A C 1
ATOM 983 O O . ASP A 1 125 ? 18.5 -29.594 4.879 1 73.31 125 ASP A O 1
ATOM 987 N N . GLY A 1 126 ? 16.547 -30.641 5.012 1 62.56 126 GLY A N 1
ATOM 988 C CA . GLY A 1 126 ? 17.016 -31.656 4.09 1 62.56 126 GLY A CA 1
ATOM 989 C C . GLY A 1 126 ? 16.922 -31.234 2.635 1 62.56 126 GLY A C 1
ATOM 990 O O . GLY A 1 126 ? 16.328 -30.188 2.322 1 62.56 126 GLY A O 1
ATOM 991 N N . ASP A 1 127 ? 17.859 -31.703 1.798 1 57.28 127 ASP A N 1
ATOM 992 C CA . ASP A 1 127 ? 18.078 -31.469 0.374 1 57.28 127 ASP A CA 1
ATOM 993 C C . ASP A 1 127 ? 16.875 -31.906 -0.448 1 57.28 127 ASP A C 1
ATOM 995 O O . ASP A 1 127 ? 16.766 -31.562 -1.627 1 57.28 127 ASP A O 1
ATOM 999 N N . ASP A 1 128 ? 16.078 -32.812 0.125 1 57.69 128 ASP A N 1
ATOM 1000 C CA . ASP A 1 128 ? 15.094 -33.469 -0.75 1 57.69 128 ASP A CA 1
ATOM 1001 C C . ASP A 1 128 ? 13.844 -32.594 -0.892 1 57.69 128 ASP A C 1
ATOM 1003 O O . ASP A 1 128 ? 13.57 -31.75 -0.046 1 57.69 128 ASP A O 1
ATOM 1007 N N . LYS A 1 129 ? 13.305 -32.656 -2.176 1 62.34 129 LYS A N 1
ATOM 1008 C CA . LYS A 1 129 ? 12.016 -32.031 -2.48 1 62.34 129 LYS A CA 1
ATOM 1009 C C . LYS A 1 129 ? 10.961 -32.469 -1.459 1 62.34 129 LYS A C 1
ATOM 1011 O O . LYS A 1 129 ? 10.5 -33.594 -1.459 1 62.34 129 LYS A O 1
ATOM 1016 N N . ILE A 1 130 ? 10.812 -31.688 -0.411 1 81.69 130 ILE A N 1
ATOM 1017 C CA . ILE A 1 130 ? 9.797 -31.844 0.624 1 81.69 130 ILE A CA 1
ATOM 1018 C C . ILE A 1 130 ? 8.422 -31.531 0.047 1 81.69 130 ILE A C 1
ATOM 1020 O O . ILE A 1 130 ? 8.203 -30.453 -0.52 1 81.69 130 ILE A O 1
ATOM 1024 N N . GLU A 1 131 ? 7.625 -32.656 -0.092 1 91.38 131 GLU A N 1
ATOM 1025 C CA . GLU A 1 131 ? 6.242 -32.406 -0.496 1 91.38 131 GLU A CA 1
ATOM 1026 C C . GLU A 1 131 ? 5.395 -31.953 0.683 1 91.38 131 GLU A C 1
ATOM 1028 O O . GLU A 1 131 ? 5.453 -32.531 1.768 1 91.38 131 GLU A O 1
ATOM 1033 N N . GLN A 1 132 ? 4.758 -30.891 0.514 1 94.62 132 GLN A N 1
ATOM 1034 C CA . GLN A 1 132 ? 3.768 -30.406 1.472 1 94.62 132 GLN A CA 1
ATOM 1035 C C . GLN A 1 132 ? 2.35 -30.578 0.931 1 94.62 132 GLN A C 1
ATOM 1037 O O . GLN A 1 132 ? 2.025 -30.078 -0.143 1 94.62 132 GLN A O 1
ATOM 1042 N N . ILE A 1 133 ? 1.565 -31.359 1.644 1 96.88 133 ILE A N 1
ATOM 1043 C CA . ILE A 1 133 ? 0.154 -31.531 1.323 1 96.88 133 ILE A CA 1
ATOM 1044 C C . ILE A 1 133 ? -0.689 -30.547 2.127 1 96.88 133 ILE A C 1
ATOM 1046 O O . ILE A 1 133 ? -0.749 -30.625 3.355 1 96.88 133 ILE A O 1
ATOM 1050 N N . ILE A 1 134 ? -1.365 -29.672 1.442 1 97.88 134 ILE A N 1
ATOM 1051 C CA . ILE A 1 134 ? -2.002 -28.531 2.088 1 97.88 134 ILE A CA 1
ATOM 1052 C C . ILE A 1 134 ? -3.504 -28.547 1.811 1 97.88 134 ILE A C 1
ATOM 1054 O O . ILE A 1 134 ? -3.928 -28.594 0.653 1 97.88 134 ILE A O 1
ATOM 1058 N N . GLU A 1 135 ? -4.258 -28.531 2.846 1 98.12 135 GLU A N 1
ATOM 1059 C CA . GLU A 1 135 ? -5.703 -28.391 2.723 1 98.12 135 GLU A CA 1
ATOM 1060 C C . GLU A 1 135 ? -6.094 -26.938 2.48 1 98.12 135 GLU A C 1
ATOM 1062 O O . GLU A 1 135 ? -5.664 -26.047 3.213 1 98.12 135 GLU A O 1
ATOM 1067 N N . THR A 1 136 ? -6.816 -26.688 1.439 1 96.38 136 THR A N 1
ATOM 1068 C CA . THR A 1 136 ? -7.387 -25.375 1.149 1 96.38 136 THR A CA 1
ATOM 1069 C C . THR A 1 136 ? -8.891 -25.484 0.934 1 96.38 136 THR A C 1
ATOM 1071 O O . THR A 1 136 ? -9.445 -26.578 0.895 1 96.38 136 THR A O 1
ATOM 1074 N N . LYS A 1 137 ? -9.555 -24.344 0.795 1 93.69 137 LYS A N 1
ATOM 1075 C CA . LYS A 1 137 ? -10.984 -24.359 0.522 1 93.69 137 LYS A CA 1
ATOM 1076 C C . LYS A 1 137 ? -11.273 -24.859 -0.89 1 93.69 137 LYS A C 1
ATOM 1078 O O . LYS A 1 137 ? -12.406 -25.234 -1.207 1 93.69 137 LYS A O 1
ATOM 1083 N N . SER A 1 138 ? -10.258 -24.906 -1.747 1 89.94 138 SER A N 1
ATOM 1084 C CA . SER A 1 138 ? -10.391 -25.438 -3.096 1 89.94 138 SER A CA 1
ATOM 1085 C C . SER A 1 138 ? -9.977 -26.906 -3.146 1 89.94 138 SER A C 1
ATOM 1087 O O . SER A 1 138 ? -9.891 -27.5 -4.227 1 89.94 138 SER A O 1
ATOM 1089 N N . GLY A 1 139 ? -9.711 -27.516 -2.004 1 93.31 139 GLY A N 1
ATOM 1090 C CA . GLY A 1 139 ? -9.219 -28.891 -1.948 1 93.31 139 GLY A CA 1
ATOM 1091 C C . GLY A 1 139 ? -7.742 -28.984 -1.603 1 93.31 139 GLY A C 1
ATOM 1092 O O . GLY A 1 139 ? -7.172 -28.031 -1.049 1 93.31 139 GLY A O 1
ATOM 1093 N N . ILE A 1 140 ? -7.195 -30.141 -1.895 1 95.94 140 ILE A N 1
ATOM 1094 C CA . ILE A 1 140 ? -5.805 -30.406 -1.54 1 95.94 140 ILE A CA 1
ATOM 1095 C C . ILE A 1 140 ? -4.879 -29.812 -2.605 1 95.94 140 ILE A C 1
ATOM 1097 O O . ILE A 1 140 ? -5.117 -29.984 -3.805 1 95.94 140 ILE A O 1
ATOM 1101 N N . VAL A 1 141 ? -3.846 -29.156 -2.15 1 95.56 141 VAL A N 1
ATOM 1102 C CA . VAL A 1 141 ? -2.791 -28.641 -3.018 1 95.56 141 VAL A CA 1
ATOM 1103 C C . VAL A 1 141 ? -1.438 -29.188 -2.561 1 95.56 141 VAL A C 1
ATOM 1105 O O . VAL A 1 141 ? -1.141 -29.203 -1.364 1 95.56 141 VAL A O 1
ATOM 1108 N N . LYS A 1 142 ? -0.693 -29.609 -3.52 1 96.19 142 LYS A N 1
ATOM 1109 C CA . LYS A 1 142 ? 0.647 -30.109 -3.223 1 96.19 142 LYS A CA 1
ATOM 1110 C C . LYS A 1 142 ? 1.713 -29.109 -3.666 1 96.19 142 LYS A C 1
ATOM 1112 O O . LYS A 1 142 ? 1.656 -28.594 -4.781 1 96.19 142 LYS A O 1
ATOM 1117 N N . THR A 1 143 ? 2.623 -28.828 -2.766 1 96.44 143 THR A N 1
ATOM 1118 C CA . THR A 1 143 ? 3.725 -27.922 -3.076 1 96.44 143 THR A CA 1
ATOM 1119 C C . THR A 1 143 ? 5.07 -28.594 -2.809 1 96.44 143 THR A C 1
ATOM 1121 O O . THR A 1 143 ? 5.145 -29.562 -2.047 1 96.44 143 THR A O 1
ATOM 1124 N N . TYR A 1 144 ? 6.098 -28.094 -3.479 1 94.75 144 TYR A N 1
ATOM 1125 C CA . TYR A 1 144 ? 7.453 -28.641 -3.4 1 94.75 144 TYR A CA 1
ATOM 1126 C C . TYR A 1 144 ? 8.477 -27.516 -3.299 1 94.75 144 TYR A C 1
ATOM 1128 O O . TYR A 1 144 ? 8.875 -26.938 -4.312 1 94.75 144 TYR A O 1
ATOM 1136 N N . PRO A 1 145 ? 8.938 -27.219 -2.088 1 95.25 145 PRO A N 1
ATOM 1137 C CA . PRO A 1 145 ? 10.023 -26.234 -1.987 1 95.25 145 PRO A CA 1
ATOM 1138 C C . PRO A 1 145 ? 11.305 -26.703 -2.686 1 95.25 145 PRO A C 1
ATOM 1140 O O . PRO A 1 145 ? 11.758 -27.828 -2.455 1 95.25 145 PRO A O 1
ATOM 1143 N N . LEU A 1 146 ? 11.836 -25.859 -3.514 1 93.81 146 LEU A N 1
ATOM 1144 C CA . LEU A 1 146 ? 13.055 -26.172 -4.25 1 93.81 146 LEU A CA 1
ATOM 1145 C C . LEU A 1 146 ? 14.258 -25.469 -3.639 1 93.81 146 LEU A C 1
ATOM 1147 O O . LEU A 1 146 ? 14.781 -24.516 -4.211 1 93.81 146 LEU A O 1
ATOM 1151 N N . LEU A 1 147 ? 14.805 -25.984 -2.588 1 91.75 147 LEU A N 1
ATOM 1152 C CA . LEU A 1 147 ? 15.781 -25.328 -1.723 1 91.75 147 LEU A CA 1
ATOM 1153 C C . LEU A 1 147 ? 17.125 -25.188 -2.43 1 91.75 147 LEU A C 1
ATOM 1155 O O . LEU A 1 147 ? 17.969 -24.391 -2.008 1 91.75 147 LEU A O 1
ATOM 1159 N N . LYS A 1 148 ? 17.328 -25.938 -3.561 1 90.25 148 LYS A N 1
ATOM 1160 C CA . LYS A 1 148 ? 18.594 -25.891 -4.27 1 90.25 148 LYS A CA 1
ATOM 1161 C C . LYS A 1 148 ? 18.422 -25.312 -5.672 1 90.25 148 LYS A C 1
ATOM 1163 O O . LYS A 1 148 ? 19.297 -25.453 -6.527 1 90.25 148 LYS A O 1
ATOM 1168 N N . HIS A 1 149 ? 17.297 -24.75 -5.855 1 91.88 149 HIS A N 1
ATOM 1169 C CA . HIS A 1 149 ? 17.047 -24.156 -7.16 1 91.88 149 HIS A CA 1
ATOM 1170 C C . HIS A 1 149 ? 18.016 -23.016 -7.434 1 91.88 149 HIS A C 1
ATOM 1172 O O . HIS A 1 149 ? 18.312 -22.219 -6.535 1 91.88 149 HIS A O 1
ATOM 1178 N N . HIS A 1 150 ? 18.469 -22.844 -8.68 1 91.12 150 HIS A N 1
ATOM 1179 C CA . HIS A 1 150 ? 19.516 -21.891 -9.039 1 91.12 150 HIS A CA 1
ATOM 1180 C C . HIS A 1 150 ? 19 -20.453 -8.93 1 91.12 150 HIS A C 1
ATOM 1182 O O . HIS A 1 150 ? 19.797 -19.516 -8.836 1 91.12 150 HIS A O 1
ATOM 1188 N N . LEU A 1 151 ? 17.688 -20.297 -8.859 1 91.69 151 LEU A N 1
ATOM 1189 C CA . LEU A 1 151 ? 17.125 -18.969 -8.797 1 91.69 151 LEU A CA 1
ATOM 1190 C C . LEU A 1 151 ? 16.875 -18.547 -7.348 1 91.69 151 LEU A C 1
ATOM 1192 O O . LEU A 1 151 ? 16.422 -17.422 -7.09 1 91.69 151 LEU A O 1
ATOM 1196 N N . ASN A 1 152 ? 17.172 -19.359 -6.418 1 92.69 152 ASN A N 1
ATOM 1197 C CA . ASN A 1 152 ? 17.078 -18.984 -5.012 1 92.69 152 ASN A CA 1
ATOM 1198 C C . ASN A 1 152 ? 18.078 -17.891 -4.664 1 92.69 152 ASN A C 1
ATOM 1200 O O . ASN A 1 152 ? 19.125 -17.766 -5.309 1 92.69 152 ASN A O 1
ATOM 1204 N N . ASN A 1 153 ? 17.703 -17.031 -3.746 1 90.94 153 ASN A N 1
ATOM 1205 C CA . ASN A 1 153 ? 18.594 -15.992 -3.23 1 90.94 153 ASN A CA 1
ATOM 1206 C C . ASN A 1 153 ? 18.516 -15.891 -1.709 1 90.94 153 ASN A C 1
ATOM 1208 O O . ASN A 1 153 ? 17.547 -15.359 -1.163 1 90.94 153 ASN A O 1
ATOM 1212 N N . LYS A 1 154 ? 19.531 -16.359 -1.07 1 88.88 154 LYS A N 1
ATOM 1213 C CA . LYS A 1 154 ? 19.547 -16.391 0.389 1 88.88 154 LYS A CA 1
ATOM 1214 C C . LYS A 1 154 ? 19.578 -14.984 0.973 1 88.88 154 LYS A C 1
ATOM 1216 O O . LYS A 1 154 ? 18.922 -14.703 1.976 1 88.88 154 LYS A O 1
ATOM 1221 N N . GLU A 1 155 ? 20.234 -14.086 0.381 1 85.25 155 GLU A N 1
ATOM 1222 C CA . GLU A 1 155 ? 20.375 -12.734 0.902 1 85.25 155 GLU A CA 1
ATOM 1223 C C . GLU A 1 155 ? 19.062 -11.969 0.808 1 85.25 155 GLU A C 1
ATOM 1225 O O . GLU A 1 155 ? 18.766 -11.117 1.653 1 85.25 155 GLU A O 1
ATOM 1230 N N . LYS A 1 156 ? 18.328 -12.328 -0.153 1 87.12 156 LYS A N 1
ATOM 1231 C CA . LYS A 1 156 ? 17.031 -11.664 -0.315 1 87.12 156 LYS A CA 1
ATOM 1232 C C . LYS A 1 156 ? 15.906 -12.516 0.27 1 87.12 156 LYS A C 1
ATOM 1234 O O . LYS A 1 156 ? 14.734 -12.164 0.143 1 87.12 156 LYS A O 1
ATOM 1239 N N . ASP A 1 157 ? 16.344 -13.633 0.805 1 93.44 157 ASP A N 1
ATOM 1240 C CA . ASP A 1 157 ? 15.414 -14.555 1.455 1 93.44 157 ASP A CA 1
ATOM 1241 C C . ASP A 1 157 ? 14.328 -15.016 0.486 1 93.44 157 ASP A C 1
ATOM 1243 O O . ASP A 1 157 ? 13.141 -14.898 0.782 1 93.44 157 ASP A O 1
ATOM 1247 N N . VAL A 1 158 ? 14.742 -15.508 -0.686 1 94.75 158 VAL A N 1
ATOM 1248 C CA . VAL A 1 158 ? 13.859 -16 -1.742 1 94.75 158 VAL A CA 1
ATOM 1249 C C . VAL A 1 158 ? 14.125 -17.484 -1.994 1 94.75 158 VAL A C 1
ATOM 1251 O O . VAL A 1 158 ? 15.281 -17.891 -2.125 1 94.75 158 VAL A O 1
ATOM 1254 N N . ILE A 1 159 ? 13.109 -18.297 -2.051 1 94.62 159 ILE A N 1
ATOM 1255 C CA . ILE A 1 159 ? 13.227 -19.672 -2.535 1 94.62 159 ILE A CA 1
ATOM 1256 C C . ILE A 1 159 ? 12.164 -19.938 -3.6 1 94.62 159 ILE A C 1
ATOM 1258 O O . ILE A 1 159 ? 11.102 -19.297 -3.594 1 94.62 159 ILE A O 1
ATOM 1262 N N . MET A 1 160 ? 12.516 -20.797 -4.488 1 95.94 160 MET A N 1
ATOM 1263 C CA . MET A 1 160 ? 11.547 -21.234 -5.488 1 95.94 160 MET A CA 1
ATOM 1264 C C . MET A 1 160 ? 10.664 -22.359 -4.941 1 95.94 160 MET A C 1
ATOM 1266 O O . MET A 1 160 ? 11.148 -23.234 -4.23 1 95.94 160 MET A O 1
ATOM 1270 N N . VAL A 1 161 ? 9.391 -22.266 -5.234 1 96.88 161 VAL A N 1
ATOM 1271 C CA . VAL A 1 161 ? 8.438 -23.281 -4.809 1 96.88 161 VAL A CA 1
ATOM 1272 C C . VAL A 1 161 ? 7.617 -23.75 -6.008 1 96.88 161 VAL A C 1
ATOM 1274 O O . VAL A 1 161 ? 7.105 -22.938 -6.777 1 96.88 161 VAL A O 1
ATOM 1277 N N . LYS A 1 162 ? 7.574 -25.031 -6.152 1 96.56 162 LYS A N 1
ATOM 1278 C CA . LYS A 1 162 ? 6.746 -25.656 -7.18 1 96.56 162 LYS A CA 1
ATOM 1279 C C . LYS A 1 162 ? 5.375 -26.031 -6.629 1 96.56 162 LYS A C 1
ATOM 1281 O O . LYS A 1 162 ? 5.266 -26.547 -5.516 1 96.56 162 LYS A O 1
ATOM 1286 N N . VAL A 1 163 ? 4.332 -25.734 -7.402 1 96.81 163 VAL A N 1
ATOM 1287 C CA . VAL A 1 163 ? 2.955 -26 -7 1 96.81 163 VAL A CA 1
ATOM 1288 C C . VAL A 1 163 ? 2.258 -26.844 -8.062 1 96.81 163 VAL A C 1
ATOM 1290 O O . VAL A 1 163 ? 2.383 -26.562 -9.266 1 96.81 163 VAL A O 1
ATOM 1293 N N . ASN A 1 164 ? 1.578 -27.891 -7.66 1 94.88 164 ASN A N 1
ATOM 1294 C CA . ASN A 1 164 ? 0.668 -28.609 -8.555 1 94.88 164 ASN A CA 1
ATOM 1295 C C . ASN A 1 164 ? -0.646 -27.844 -8.734 1 94.88 164 ASN A C 1
ATOM 1297 O O . ASN A 1 164 ? -1.457 -27.781 -7.809 1 94.88 164 ASN A O 1
ATOM 1301 N N . MET A 1 165 ? -0.859 -27.344 -9.891 1 90.75 165 MET A N 1
ATOM 1302 C CA . MET A 1 165 ? -1.992 -26.469 -10.148 1 90.75 165 MET A CA 1
ATOM 1303 C C . MET A 1 165 ? -3.18 -27.25 -10.695 1 90.75 165 MET A C 1
ATOM 1305 O O . MET A 1 165 ? -4.219 -26.672 -11.016 1 90.75 165 MET A O 1
ATOM 1309 N N . GLY A 1 166 ? -3.037 -28.516 -10.766 1 88.38 166 GLY A N 1
ATOM 1310 C CA . GLY A 1 166 ? -4.105 -29.328 -11.32 1 88.38 166 GLY A CA 1
ATOM 1311 C C . GLY A 1 166 ? -4.082 -29.391 -12.836 1 88.38 166 GLY A C 1
ATOM 1312 O O . GLY A 1 166 ? -3.012 -29.5 -13.445 1 88.38 166 GLY A O 1
ATOM 1313 N N . THR A 1 167 ? -5.32 -29.453 -13.422 1 80.69 167 THR A N 1
ATOM 1314 C CA . THR A 1 167 ? -5.398 -29.688 -14.859 1 80.69 167 THR A CA 1
ATOM 1315 C C . THR A 1 167 ? -6.059 -28.5 -15.555 1 80.69 167 THR A C 1
ATOM 1317 O O . THR A 1 167 ? -6.82 -27.75 -14.93 1 80.69 167 THR A O 1
ATOM 1320 N N . SER A 1 168 ? -5.633 -28.266 -16.734 1 77.94 168 SER A N 1
ATOM 1321 C CA . SER A 1 168 ? -6.309 -27.297 -17.594 1 77.94 168 SER A CA 1
ATOM 1322 C C . SER A 1 168 ? -7.551 -27.891 -18.234 1 77.94 168 SER A C 1
ATOM 1324 O O . SER A 1 168 ? -7.586 -29.094 -18.531 1 77.94 168 SER A O 1
ATOM 1326 N N . LYS A 1 169 ? -8.531 -27.016 -18.391 1 77.44 169 LYS A N 1
ATOM 1327 C CA . LYS A 1 169 ? -9.781 -27.453 -19.016 1 77.44 169 LYS A CA 1
ATOM 1328 C C . LYS A 1 169 ? -10.148 -26.547 -20.188 1 77.44 169 LYS A C 1
ATOM 1330 O O . LYS A 1 169 ? -9.633 -25.422 -20.297 1 77.44 169 LYS A O 1
ATOM 1335 N N . ILE A 1 170 ? -10.875 -27.125 -21.109 1 65.25 170 ILE A N 1
ATOM 1336 C CA . ILE A 1 170 ? -11.43 -26.328 -22.188 1 65.25 170 ILE A CA 1
ATOM 1337 C C . ILE A 1 170 ? -12.484 -25.375 -21.641 1 65.25 170 ILE A C 1
ATOM 1339 O O . ILE A 1 170 ? -13.398 -25.781 -20.922 1 65.25 170 ILE A O 1
ATOM 1343 N N . SER A 1 171 ? -12.133 -24 -21.766 1 60.38 171 SER A N 1
ATOM 1344 C CA . SER A 1 171 ? -13.078 -23 -21.312 1 60.38 171 SER A CA 1
ATOM 1345 C C . SER A 1 171 ? -14.32 -22.953 -22.188 1 60.38 171 SER A C 1
ATOM 1347 O O . SER A 1 171 ? -14.227 -23.156 -23.406 1 60.38 171 SER A O 1
ATOM 1349 N N . ARG A 1 172 ? -15.508 -23.312 -21.656 1 53.34 172 ARG A N 1
ATOM 1350 C CA . ARG A 1 172 ? -16.703 -23.328 -22.5 1 53.34 172 ARG A CA 1
ATOM 1351 C C . ARG A 1 172 ? -17.328 -21.938 -22.578 1 53.34 172 ARG A C 1
ATOM 1353 O O . ARG A 1 172 ? -17.266 -21.172 -21.625 1 53.34 172 ARG A O 1
ATOM 1360 N N . LEU A 1 173 ? -17.516 -21.406 -23.844 1 53.47 173 LEU A N 1
ATOM 1361 C CA . LEU A 1 173 ? -18.406 -20.266 -24.047 1 53.47 173 LEU A CA 1
ATOM 1362 C C . LEU A 1 173 ? -19.828 -20.594 -23.625 1 53.47 173 LEU A C 1
ATOM 1364 O O . LEU A 1 173 ? -20.219 -21.766 -23.594 1 53.47 173 LEU A O 1
ATOM 1368 N N . ILE A 1 174 ? -20.609 -19.641 -23.047 1 47.19 174 ILE A N 1
ATOM 1369 C CA . ILE A 1 174 ? -22 -19.781 -22.641 1 47.19 174 ILE A CA 1
ATOM 1370 C C . ILE A 1 174 ? -22.766 -20.578 -23.688 1 47.19 174 ILE A C 1
ATOM 1372 O O . ILE A 1 174 ? -23.594 -21.438 -23.359 1 47.19 174 ILE A O 1
ATOM 1376 N N . ASN A 1 175 ? -22.656 -20.062 -24.875 1 46.16 175 ASN A N 1
ATOM 1377 C CA . ASN A 1 175 ? -23.594 -20.625 -25.844 1 46.16 175 ASN A CA 1
ATOM 1378 C C . ASN A 1 175 ? -23.281 -22.094 -26.125 1 46.16 175 ASN A C 1
ATOM 1380 O O . ASN A 1 175 ? -24.047 -22.766 -26.828 1 46.16 175 ASN A O 1
ATOM 1384 N N . GLU A 1 176 ? -22.141 -22.469 -25.922 1 49.44 176 GLU A N 1
ATOM 1385 C CA . GLU A 1 176 ? -21.906 -23.891 -26.203 1 49.44 176 GLU A CA 1
ATOM 1386 C C . GLU A 1 176 ? -22.266 -24.766 -25 1 49.44 176 GLU A C 1
ATOM 1388 O O . GLU A 1 176 ? -21.391 -25.219 -24.281 1 49.44 176 GLU A O 1
ATOM 1393 N N . ILE A 1 177 ? -23.281 -24.484 -24.453 1 41.62 177 ILE A N 1
ATOM 1394 C CA . ILE A 1 177 ? -23.953 -25.188 -23.375 1 41.62 177 ILE A CA 1
ATOM 1395 C C . ILE A 1 177 ? -23.859 -26.703 -23.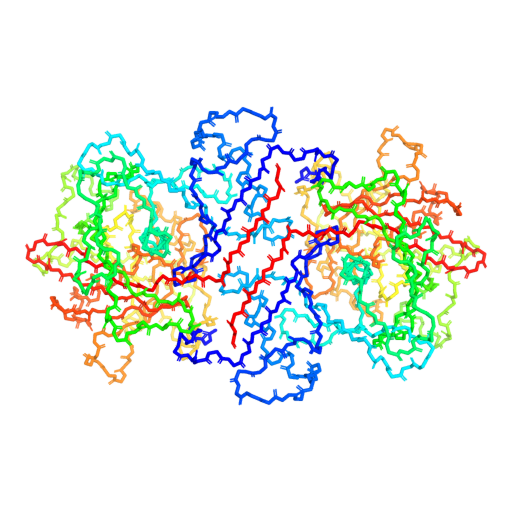594 1 41.62 177 ILE A C 1
ATOM 1397 O O . ILE A 1 177 ? -24.578 -27.469 -22.969 1 41.62 177 ILE A O 1
ATOM 1401 N N . ASP A 1 178 ? -23.5 -27.266 -24.672 1 41.34 178 ASP A N 1
ATOM 1402 C CA . ASP A 1 178 ? -23.625 -28.672 -24.297 1 41.34 178 ASP A CA 1
ATOM 1403 C C . ASP A 1 178 ? -22.891 -28.953 -22.984 1 41.34 178 ASP A C 1
ATOM 1405 O O . ASP A 1 178 ? -21.719 -28.594 -22.828 1 41.34 178 ASP A O 1
ATOM 1409 N N . TYR A 1 179 ? -23.641 -28.891 -21.906 1 39.72 179 TYR A N 1
ATOM 1410 C CA . TYR A 1 179 ? -23.422 -29.203 -20.5 1 39.72 179 TYR A CA 1
ATOM 1411 C C . TYR A 1 179 ? -22.266 -30.188 -20.344 1 39.72 179 TYR A C 1
ATOM 1413 O O . TYR A 1 179 ? -22.125 -30.828 -19.297 1 39.72 179 TYR A O 1
ATOM 1421 N N . ASN A 1 180 ? -21.688 -30.688 -21.391 1 42.72 180 ASN A N 1
ATOM 1422 C CA . ASN A 1 180 ? -20.766 -31.781 -21.094 1 42.72 180 ASN A CA 1
ATOM 1423 C C . ASN A 1 180 ? -19.547 -31.297 -20.328 1 42.72 180 ASN A C 1
ATOM 1425 O O . ASN A 1 180 ? -19.203 -30.109 -20.391 1 42.72 180 ASN A O 1
ATOM 1429 N N . ILE A 1 181 ? -18.984 -32.125 -19.469 1 46.81 181 ILE A N 1
ATOM 1430 C CA . ILE A 1 181 ? -17.828 -32.156 -18.594 1 46.81 181 ILE A CA 1
ATOM 1431 C C . ILE A 1 181 ? -16.672 -31.375 -19.234 1 46.81 181 ILE A C 1
ATOM 1433 O O . ILE A 1 181 ? -16.312 -31.641 -20.391 1 46.81 181 ILE A O 1
ATOM 1437 N N . PRO A 1 182 ? -16.344 -30.219 -18.672 1 56.81 182 PRO A N 1
ATOM 1438 C CA . PRO A 1 182 ? -15.156 -29.531 -19.188 1 56.81 182 PRO A CA 1
ATOM 1439 C C . PRO A 1 182 ? -14.07 -30.484 -19.656 1 56.81 182 PRO A C 1
ATOM 1441 O O . PRO A 1 182 ? -13.664 -31.375 -18.906 1 56.81 182 PRO A O 1
ATOM 1444 N N . LYS A 1 183 ? -13.945 -30.719 -21.047 1 68.56 183 LYS A N 1
ATOM 1445 C CA . LYS A 1 183 ? -12.914 -31.594 -21.594 1 68.56 183 LYS A CA 1
ATOM 1446 C C . LYS A 1 183 ? -11.516 -31.062 -21.312 1 68.56 183 LYS A C 1
ATOM 1448 O O . LYS A 1 183 ? -11.297 -29.844 -21.312 1 68.56 183 LYS A O 1
ATOM 1453 N N . THR A 1 184 ? -10.766 -31.969 -20.75 1 76.94 184 THR A N 1
ATOM 1454 C CA . THR A 1 184 ? -9.359 -31.672 -20.516 1 76.94 184 THR A CA 1
ATOM 1455 C C . THR A 1 184 ? -8.695 -31.188 -21.812 1 76.94 184 THR A C 1
ATOM 1457 O O . THR A 1 184 ? -8.938 -31.734 -22.891 1 76.94 184 THR A O 1
ATOM 1460 N N . LEU A 1 185 ? -8.094 -30.094 -21.734 1 80.56 185 LEU A N 1
ATOM 1461 C CA . LEU A 1 185 ? -7.355 -29.516 -22.859 1 80.56 185 LEU A CA 1
ATOM 1462 C C . LEU A 1 185 ? -6.051 -30.266 -23.094 1 80.56 185 LEU A C 1
ATOM 1464 O O . LEU A 1 185 ? -5.352 -30.625 -22.141 1 80.56 185 LEU A O 1
ATOM 1468 N N . SER A 1 186 ? -5.887 -30.688 -24.312 1 78.88 186 SER A N 1
ATOM 1469 C CA . SER A 1 186 ? -4.625 -31.312 -24.703 1 78.88 186 SER A CA 1
ATOM 1470 C C . SER A 1 186 ? -4.09 -30.703 -26 1 78.88 186 SER A C 1
ATOM 1472 O O . SER A 1 186 ? -4.773 -29.906 -26.641 1 78.88 186 SER A O 1
ATOM 1474 N N . LYS A 1 187 ? -2.92 -31.047 -26.312 1 80.31 187 LYS A N 1
ATOM 1475 C CA . LYS A 1 187 ? -2.311 -30.531 -27.531 1 80.31 187 LYS A CA 1
ATOM 1476 C C . LYS A 1 187 ? -3.076 -31 -28.766 1 80.31 187 LYS A C 1
ATOM 1478 O O . LYS A 1 187 ? -2.969 -30.406 -29.844 1 80.31 187 LYS A O 1
ATOM 1483 N N . GLN A 1 188 ? -3.84 -32.031 -28.594 1 79.31 188 GLN A N 1
ATOM 1484 C CA . GLN A 1 188 ? -4.586 -32.594 -29.719 1 79.31 188 GLN A CA 1
ATOM 1485 C C . GLN A 1 188 ? -5.969 -31.969 -29.828 1 79.31 188 GLN A C 1
ATOM 1487 O O . GLN A 1 188 ? -6.703 -32.25 -30.781 1 79.31 188 GLN A O 1
ATOM 1492 N N . SER A 1 189 ? -6.207 -31.109 -28.891 1 82.88 189 SER A N 1
ATOM 1493 C CA . SER A 1 189 ? -7.508 -30.438 -28.953 1 82.88 189 SER A CA 1
ATOM 1494 C C . SER A 1 189 ? -7.621 -29.562 -30.203 1 82.88 189 SER A C 1
ATOM 1496 O O . SER A 1 189 ? -6.66 -28.891 -30.578 1 82.88 189 SER A O 1
ATOM 1498 N N . PRO A 1 190 ? -8.812 -29.625 -30.859 1 85.06 190 PRO A N 1
ATOM 1499 C CA . PRO A 1 190 ? -8.984 -28.812 -32.062 1 85.06 190 PRO A CA 1
ATOM 1500 C C . PRO A 1 190 ? -8.922 -27.312 -31.781 1 85.06 190 PRO A C 1
ATOM 1502 O O . PRO A 1 190 ? -9.391 -26.859 -30.734 1 85.06 190 PRO A O 1
ATOM 1505 N N . LEU A 1 191 ? -8.422 -26.625 -32.719 1 85.69 191 LEU A N 1
ATOM 1506 C CA . LEU A 1 191 ? -8.234 -25.188 -32.594 1 85.69 191 LEU A CA 1
ATOM 1507 C C . LEU A 1 191 ? -9.547 -24.484 -32.25 1 85.69 191 LEU A C 1
ATOM 1509 O O . LEU A 1 191 ? -9.555 -23.547 -31.469 1 85.69 191 LEU A O 1
ATOM 1513 N N . GLU A 1 192 ? -10.578 -24.969 -32.781 1 84.5 192 GLU A N 1
ATOM 1514 C CA . GLU A 1 192 ? -11.891 -24.359 -32.625 1 84.5 192 GLU A CA 1
ATOM 1515 C C . GLU A 1 192 ? -12.375 -24.484 -31.172 1 84.5 192 GLU A C 1
ATOM 1517 O O . GLU A 1 192 ? -13.305 -23.781 -30.766 1 84.5 192 GLU A O 1
ATOM 1522 N N . SER A 1 193 ? -11.695 -25.359 -30.469 1 82.88 193 SER A N 1
ATOM 1523 C CA . SER A 1 193 ? -12.133 -25.609 -29.109 1 82.88 193 SER A CA 1
ATOM 1524 C C . SER A 1 193 ? -11.602 -24.531 -28.156 1 82.88 193 SER A C 1
ATOM 1526 O O . SER A 1 193 ? -12.094 -24.391 -27.031 1 82.88 193 SER A O 1
ATOM 1528 N N . TYR A 1 194 ? -10.586 -23.75 -28.609 1 86.81 194 TYR A N 1
ATOM 1529 C CA . TYR A 1 194 ? -10 -22.828 -27.656 1 86.81 194 TYR A CA 1
ATOM 1530 C C . TYR A 1 194 ? -9.695 -21.484 -28.328 1 86.81 194 TYR A C 1
ATOM 1532 O O . TYR A 1 194 ? -9.414 -20.5 -27.641 1 86.81 194 TYR A O 1
ATOM 1540 N N . MET A 1 195 ? -9.82 -21.422 -29.625 1 89.88 195 MET A N 1
ATOM 1541 C CA . MET A 1 195 ? -9.562 -20.172 -30.328 1 89.88 195 MET A CA 1
ATOM 1542 C C . MET A 1 195 ? -10.852 -19.391 -30.562 1 89.88 195 MET A C 1
ATOM 1544 O O . MET A 1 195 ? -11.836 -19.953 -31.047 1 89.88 195 MET A O 1
ATOM 1548 N N . TYR A 1 196 ? -10.773 -18.125 -30.219 1 86.81 196 TYR A N 1
ATOM 1549 C CA . TYR A 1 196 ? -11.938 -17.266 -30.391 1 86.81 196 TYR A CA 1
ATOM 1550 C C . TYR A 1 196 ? -11.539 -15.914 -30.953 1 86.81 196 TYR A C 1
ATOM 1552 O O . TYR A 1 196 ? -10.391 -15.477 -30.781 1 86.81 196 TYR A O 1
ATOM 1560 N N . THR A 1 197 ? -12.523 -15.352 -31.641 1 90.69 197 THR A N 1
ATOM 1561 C CA . THR A 1 197 ? -12.383 -13.961 -32.062 1 90.69 197 THR A CA 1
ATOM 1562 C C . THR A 1 197 ? -13.445 -13.086 -31.438 1 90.69 197 THR A C 1
ATOM 1564 O O . THR A 1 197 ? -14.641 -13.383 -31.516 1 90.69 197 THR A O 1
ATOM 1567 N N . ILE A 1 198 ? -13 -12.07 -30.766 1 89.44 198 ILE A N 1
ATOM 1568 C CA . ILE A 1 198 ? -13.906 -11.195 -30.031 1 89.44 198 ILE A CA 1
ATOM 1569 C C . ILE A 1 198 ? -13.977 -9.836 -30.719 1 89.44 198 ILE A C 1
ATOM 1571 O O . ILE A 1 198 ? -12.945 -9.25 -31.062 1 89.44 198 ILE A O 1
ATOM 1575 N N . ASP A 1 199 ? -15.219 -9.336 -30.875 1 91.06 199 ASP A N 1
ATOM 1576 C CA . ASP A 1 199 ? -15.391 -7.984 -31.391 1 91.06 199 ASP A CA 1
ATOM 1577 C C . ASP A 1 199 ? -15.07 -6.941 -30.328 1 91.06 199 ASP A C 1
ATOM 1579 O O . ASP A 1 199 ? -15.633 -6.973 -29.234 1 91.06 199 ASP A O 1
ATOM 1583 N N . ILE A 1 200 ? -14.227 -6.07 -30.594 1 91.25 200 ILE A N 1
ATOM 1584 C CA . ILE A 1 200 ? -13.828 -5.035 -29.641 1 91.25 200 ILE A CA 1
ATOM 1585 C C . ILE A 1 200 ? -14.469 -3.703 -30.031 1 91.25 200 ILE A C 1
ATOM 1587 O O . ILE A 1 200 ? -14.945 -2.963 -29.172 1 91.25 200 ILE A O 1
ATOM 1591 N N . GLY A 1 201 ? -14.391 -3.357 -31.297 1 91 201 GLY A N 1
ATOM 1592 C CA . GLY A 1 201 ? -15.109 -2.199 -31.812 1 91 201 GLY A CA 1
ATOM 1593 C C . GLY A 1 201 ? -14.391 -0.889 -31.547 1 91 201 GLY A C 1
ATOM 1594 O O . GLY A 1 201 ? -15.016 0.173 -31.516 1 91 201 GLY A O 1
ATOM 1595 N N . LEU A 1 202 ? -13.164 -0.939 -31.25 1 91.75 202 LEU A N 1
ATOM 1596 C CA . LEU A 1 202 ? -12.359 0.271 -31.109 1 91.75 202 LEU A CA 1
ATOM 1597 C C . LEU A 1 202 ? -11.672 0.621 -32.438 1 91.75 202 LEU A C 1
ATOM 1599 O O . LEU A 1 202 ? -11.375 -0.265 -33.25 1 91.75 202 LEU A O 1
ATOM 1603 N N . PRO A 1 203 ? -11.391 1.939 -32.656 1 91.75 203 PRO A N 1
ATOM 1604 C CA . PRO A 1 203 ? -10.75 2.332 -33.906 1 91.75 203 PRO A CA 1
ATOM 1605 C C . PRO A 1 203 ? -9.398 1.647 -34.125 1 91.75 203 PRO A C 1
ATOM 1607 O O . PRO A 1 203 ? -9.055 1.28 -35.25 1 91.75 203 PRO A O 1
ATOM 1610 N N . TYR A 1 204 ? -8.734 1.398 -33.094 1 92 204 TYR A N 1
ATOM 1611 C CA . TYR A 1 204 ? -7.398 0.832 -33.219 1 92 204 TYR A CA 1
ATOM 1612 C C . TYR A 1 204 ? -7.418 -0.67 -32.938 1 92 204 TYR A C 1
ATOM 1614 O O . TYR A 1 204 ? -6.379 -1.329 -33 1 92 204 TYR A O 1
ATOM 1622 N N . CYS A 1 205 ? -8.562 -1.202 -32.656 1 93.06 205 CYS A N 1
ATOM 1623 C CA . CYS A 1 205 ? -8.758 -2.615 -32.344 1 93.06 205 CYS A CA 1
ATOM 1624 C C . CYS A 1 205 ? -10.188 -3.047 -32.656 1 93.06 205 CYS A C 1
ATOM 1626 O O . CYS A 1 205 ? -11.062 -2.986 -31.781 1 93.06 205 CYS A O 1
ATOM 1628 N N . SER A 1 206 ? -10.391 -3.533 -33.906 1 90 206 SER A N 1
ATOM 1629 C CA . SER A 1 206 ? -11.742 -3.887 -34.312 1 90 206 SER A CA 1
ATOM 1630 C C . SER A 1 206 ? -12.18 -5.215 -33.688 1 90 206 SER A C 1
ATOM 1632 O O . SER A 1 206 ? -13.297 -5.332 -33.188 1 90 206 SER A O 1
ATOM 1634 N N . LYS A 1 207 ? -11.32 -6.148 -33.781 1 93.31 207 LYS A N 1
ATOM 1635 C CA . LYS A 1 207 ? -11.516 -7.469 -33.188 1 93.31 207 LYS A CA 1
ATOM 1636 C C . LYS A 1 207 ? -10.195 -8.031 -32.656 1 93.31 207 LYS A C 1
ATOM 1638 O O . LYS A 1 207 ? -9.133 -7.449 -32.875 1 93.31 207 LYS A O 1
ATOM 1643 N N . LEU A 1 208 ? -10.273 -9.102 -31.859 1 93.44 208 LEU A N 1
ATOM 1644 C CA . LEU A 1 208 ? -9.086 -9.742 -31.312 1 93.44 208 LEU A CA 1
ATOM 1645 C C . LEU A 1 208 ? -9.219 -11.266 -31.328 1 93.44 208 LEU A C 1
ATOM 1647 O O . LEU A 1 208 ? -10.258 -11.805 -30.938 1 93.44 208 LEU A O 1
ATOM 1651 N N . GLU A 1 209 ? -8.219 -11.875 -31.891 1 93.31 209 GLU A N 1
ATOM 1652 C CA . GLU A 1 209 ? -8.078 -13.312 -31.703 1 93.31 209 GLU A CA 1
ATOM 1653 C C . GLU A 1 209 ? -7.508 -13.641 -30.328 1 93.31 209 GLU A C 1
ATOM 1655 O O . GLU A 1 209 ? -6.559 -13 -29.891 1 93.31 209 GLU A O 1
ATOM 1660 N N . CYS A 1 210 ? -8.133 -14.609 -29.688 1 93 210 CYS A N 1
ATOM 1661 C CA . CYS A 1 210 ? -7.656 -14.984 -28.359 1 93 210 CYS A CA 1
ATOM 1662 C C . CYS A 1 210 ? -7.719 -16.5 -28.156 1 93 210 CYS A C 1
ATOM 1664 O O . CYS A 1 210 ? -8.414 -17.188 -28.891 1 93 210 CYS A O 1
ATOM 1666 N N . VAL A 1 211 ? -6.875 -16.969 -27.297 1 91.62 211 VAL A N 1
ATOM 1667 C CA . VAL A 1 211 ? -6.949 -18.344 -26.797 1 91.62 211 VAL A CA 1
ATOM 1668 C C . VAL A 1 211 ? -7.672 -18.359 -25.453 1 91.62 211 VAL A C 1
ATOM 1670 O O . VAL A 1 211 ? -7.273 -17.656 -24.516 1 91.62 211 VAL A O 1
ATOM 1673 N N . TYR A 1 212 ? -8.688 -19.125 -25.406 1 88.88 212 TYR A N 1
ATOM 1674 C CA . TYR A 1 212 ? -9.523 -19.203 -24.203 1 88.88 212 TYR A CA 1
ATOM 1675 C C . TYR A 1 212 ? -9.367 -20.547 -23.516 1 88.88 212 TYR A C 1
ATOM 1677 O O . TYR A 1 212 ? -9.719 -21.594 -24.078 1 88.88 212 TYR A O 1
ATOM 1685 N N . VAL A 1 213 ? -8.797 -20.516 -22.328 1 87.44 213 VAL A N 1
ATOM 1686 C CA . VAL A 1 213 ? -8.562 -21.75 -21.578 1 87.44 213 VAL A CA 1
ATOM 1687 C C . VAL A 1 213 ? -8.992 -21.562 -20.141 1 87.44 213 VAL A C 1
ATOM 1689 O O . VAL A 1 213 ? -9.078 -20.438 -19.641 1 87.44 213 VAL A O 1
ATOM 1692 N N . SER A 1 214 ? -9.289 -22.672 -19.531 1 87 214 SER A N 1
ATOM 1693 C CA . SER A 1 214 ? -9.68 -22.625 -18.125 1 87 214 SER A CA 1
ATOM 1694 C C . SER A 1 214 ? -8.625 -23.266 -17.234 1 87 214 SER A C 1
ATOM 1696 O O . SER A 1 214 ? -8.375 -24.469 -17.328 1 87 214 SER A O 1
ATOM 1698 N N . VAL A 1 215 ? -8.008 -22.547 -16.531 1 86.88 215 VAL A N 1
ATOM 1699 C CA . VAL A 1 215 ? -7.082 -22.953 -15.484 1 86.88 215 VAL A CA 1
ATOM 1700 C C . VAL A 1 215 ? -7.438 -22.25 -14.18 1 86.88 215 VAL A C 1
ATOM 1702 O O . VAL A 1 215 ? -7.008 -21.125 -13.938 1 86.88 215 VAL A O 1
ATOM 1705 N N . GLY A 1 216 ? -8.109 -22.969 -13.195 1 80.5 216 GLY A N 1
ATOM 1706 C CA . GLY A 1 216 ? -8.664 -22.312 -12.023 1 80.5 216 GLY A CA 1
ATOM 1707 C C . GLY A 1 216 ? -9.844 -21.406 -12.344 1 80.5 216 GLY A C 1
ATOM 1708 O O . GLY A 1 216 ? -10.953 -21.641 -11.875 1 80.5 216 GLY A O 1
ATOM 1709 N N . VAL A 1 217 ? -9.555 -20.375 -13.125 1 81.44 217 VAL A N 1
ATOM 1710 C CA . VAL A 1 217 ? -10.57 -19.5 -13.695 1 81.44 217 VAL A CA 1
ATOM 1711 C C . VAL A 1 217 ? -10.344 -19.344 -15.195 1 81.44 217 VAL A C 1
ATOM 1713 O O . VAL A 1 217 ? -9.352 -19.844 -15.734 1 81.44 217 VAL A O 1
ATOM 1716 N N . ASN A 1 218 ? -11.25 -18.703 -15.844 1 88.12 218 ASN A N 1
ATOM 1717 C CA . ASN A 1 218 ? -11.109 -18.516 -17.281 1 88.12 218 ASN A CA 1
ATOM 1718 C C . ASN A 1 218 ? -10.008 -17.516 -17.625 1 88.12 218 ASN A C 1
ATOM 1720 O O . ASN A 1 218 ? -9.875 -16.484 -16.953 1 88.12 218 ASN A O 1
ATOM 1724 N N . GLN A 1 219 ? -9.25 -17.891 -18.594 1 91.75 219 GLN A N 1
ATOM 1725 C CA . GLN A 1 219 ? -8.164 -17.047 -19.078 1 91.75 219 GLN A CA 1
ATOM 1726 C C . GLN A 1 219 ? -8.344 -16.719 -20.562 1 91.75 219 GLN A C 1
ATOM 1728 O O . GLN A 1 219 ? -8.422 -17.625 -21.391 1 91.75 219 GLN A O 1
ATOM 1733 N N . CYS A 1 220 ? -8.461 -15.484 -20.828 1 92.69 220 CYS A N 1
ATOM 1734 C CA . CYS A 1 220 ? -8.453 -15.008 -22.203 1 92.69 220 CYS A CA 1
ATOM 1735 C C . CYS A 1 220 ? -7.074 -14.484 -22.594 1 92.69 220 CYS A C 1
ATOM 1737 O O . CYS A 1 220 ? -6.699 -13.375 -22.219 1 92.69 220 CYS A O 1
ATOM 1739 N N . VAL A 1 221 ? -6.391 -15.234 -23.422 1 95.25 221 VAL A N 1
ATOM 1740 C CA . VAL A 1 221 ? -5.004 -14.914 -23.75 1 95.25 221 VAL A CA 1
ATOM 1741 C C . VAL A 1 221 ? -4.926 -14.281 -25.125 1 95.25 221 VAL A C 1
ATOM 1743 O O . VAL A 1 221 ? -5.332 -14.891 -26.125 1 95.25 221 VAL A O 1
ATOM 1746 N N . VAL A 1 222 ? -4.34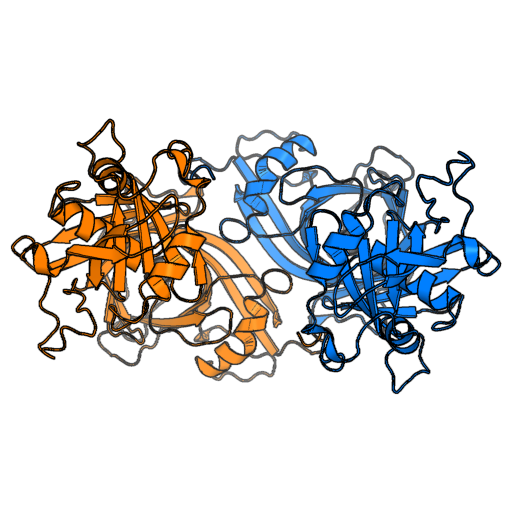 -13.086 -25.188 1 95.06 222 VAL A N 1
ATOM 1747 C CA . VAL A 1 222 ? -4.203 -12.328 -26.422 1 95.06 222 VAL A CA 1
ATOM 1748 C C . VAL A 1 222 ? -2.729 -12.227 -26.812 1 95.06 222 VAL A C 1
ATOM 1750 O O . VAL A 1 222 ? -1.936 -11.617 -26.094 1 95.06 222 VAL A O 1
ATOM 1753 N N . PHE A 1 223 ? -2.398 -12.789 -27.953 1 94.56 223 PHE A N 1
ATOM 1754 C CA . PHE A 1 223 ? -1.052 -12.641 -28.5 1 94.56 223 PHE A CA 1
ATOM 1755 C C . PHE A 1 223 ? -0.951 -11.391 -29.359 1 94.56 223 PHE A C 1
ATOM 1757 O O . PHE A 1 223 ? -1.49 -11.344 -30.469 1 94.56 223 PHE A O 1
ATOM 1764 N N . ILE A 1 224 ? -0.205 -10.453 -28.844 1 93.38 224 ILE A N 1
ATOM 1765 C CA . ILE A 1 224 ? -0.185 -9.109 -29.422 1 93.38 224 ILE A CA 1
ATOM 1766 C C . ILE A 1 224 ? 0.349 -9.164 -30.844 1 93.38 224 ILE A C 1
ATOM 1768 O O . ILE A 1 224 ? -0.294 -8.664 -31.781 1 93.38 224 ILE A O 1
ATOM 1772 N N . ASP A 1 225 ? 1.457 -9.812 -31.078 1 90.56 225 ASP A N 1
ATOM 1773 C CA . ASP A 1 225 ? 2.082 -9.852 -32.375 1 90.56 225 ASP A CA 1
ATOM 1774 C C . ASP A 1 225 ? 1.161 -10.508 -33.406 1 90.56 225 ASP A C 1
ATOM 1776 O O . ASP A 1 225 ? 1.032 -10.031 -34.531 1 90.56 225 ASP A O 1
ATOM 1780 N N . ARG A 1 226 ? 0.536 -11.539 -33.031 1 91.31 226 ARG A N 1
ATOM 1781 C CA . ARG A 1 226 ? -0.375 -12.25 -33.938 1 91.31 226 ARG A CA 1
ATOM 1782 C C . ARG A 1 226 ? -1.547 -11.367 -34.344 1 91.31 226 ARG A C 1
ATOM 1784 O O . ARG A 1 226 ? -1.924 -11.32 -35.531 1 91.31 226 ARG A O 1
ATOM 1791 N N . ASN A 1 227 ? -2.076 -10.695 -33.406 1 94.5 227 ASN A N 1
ATOM 1792 C CA . ASN A 1 227 ? -3.234 -9.852 -33.688 1 94.5 227 ASN A CA 1
ATOM 1793 C C . ASN A 1 227 ? -2.857 -8.648 -34.562 1 94.5 227 ASN A C 1
ATOM 1795 O O . ASN A 1 227 ? -3.66 -8.18 -35.344 1 94.5 227 ASN A O 1
ATOM 1799 N N . ILE A 1 228 ? -1.675 -8.18 -34.406 1 91.94 228 ILE A N 1
ATOM 1800 C CA . ILE A 1 228 ? -1.174 -7.129 -35.281 1 91.94 228 ILE A CA 1
ATOM 1801 C C . ILE A 1 228 ? -1.021 -7.68 -36.688 1 91.94 228 ILE A C 1
ATOM 1803 O O . ILE A 1 228 ? -1.441 -7.043 -37.656 1 91.94 228 ILE A O 1
ATOM 1807 N N . GLU A 1 229 ? -0.474 -8.844 -36.812 1 92 229 GLU A N 1
ATOM 1808 C CA . GLU A 1 229 ? -0.275 -9.484 -38.094 1 92 229 GLU A CA 1
ATOM 1809 C C . GLU A 1 229 ? -1.605 -9.711 -38.812 1 92 229 GLU A C 1
ATOM 1811 O O . GLU A 1 229 ? -1.691 -9.578 -40.031 1 92 229 GLU A O 1
ATOM 1816 N N . LEU A 1 230 ? -2.6 -10.016 -38.031 1 93.88 230 LEU A N 1
ATOM 1817 C CA . LEU A 1 230 ? -3.92 -10.297 -38.562 1 93.88 230 LEU A CA 1
ATOM 1818 C C . LEU A 1 230 ? -4.641 -9 -38.938 1 93.88 230 LEU A C 1
ATOM 1820 O O . LEU A 1 230 ? -5.684 -9.039 -39.594 1 93.88 230 LEU A O 1
ATOM 1824 N N . GLY A 1 231 ? -4.074 -7.867 -38.469 1 93.94 231 GLY A N 1
ATOM 1825 C CA . GLY A 1 231 ? -4.691 -6.578 -38.719 1 93.94 231 GLY A CA 1
ATOM 1826 C C . GLY A 1 231 ? -5.812 -6.242 -37.781 1 93.94 231 GLY A C 1
ATOM 1827 O O . GLY A 1 231 ? -6.57 -5.301 -38 1 93.94 231 GLY A O 1
ATOM 1828 N N . TYR A 1 232 ? -5.926 -7.016 -36.75 1 94.75 232 TYR A N 1
ATOM 1829 C CA . TYR A 1 232 ? -6.984 -6.816 -35.781 1 94.75 232 TYR A CA 1
ATOM 1830 C C . TYR A 1 232 ? -6.602 -5.738 -34.781 1 94.75 232 TYR A C 1
ATOM 1832 O O . TYR A 1 232 ? -7.465 -5.043 -34.219 1 94.75 232 TYR A O 1
ATOM 1840 N N . LEU A 1 233 ? -5.348 -5.613 -34.469 1 92.75 233 LEU A N 1
ATOM 1841 C CA . LEU A 1 233 ? -4.781 -4.609 -33.594 1 92.75 233 LEU A CA 1
ATOM 1842 C C . LEU A 1 233 ? -3.795 -3.715 -34.344 1 92.75 233 LEU A C 1
ATOM 1844 O O . LEU A 1 233 ? -2.855 -4.207 -34.969 1 92.75 233 LEU A O 1
ATOM 1848 N N . ASP A 1 234 ? -4.066 -2.424 -34.188 1 93.56 234 ASP A N 1
ATOM 1849 C CA . ASP A 1 234 ? -3.189 -1.479 -34.875 1 93.56 234 ASP A CA 1
ATOM 1850 C C . ASP A 1 234 ? -1.82 -1.412 -34.188 1 93.56 234 ASP A C 1
ATOM 1852 O O . ASP A 1 234 ? -1.729 -1.313 -32.969 1 93.56 234 ASP A O 1
ATOM 1856 N N . SER A 1 235 ? -0.823 -1.383 -35.031 1 87.81 235 SER A N 1
ATOM 1857 C CA . SER A 1 235 ? 0.533 -1.325 -34.5 1 87.81 235 SER A CA 1
ATOM 1858 C C . SER A 1 235 ? 0.793 -0 -33.781 1 87.81 235 SER A C 1
ATOM 1860 O O . SER A 1 235 ? 1.69 0.095 -32.938 1 87.81 235 SER A O 1
ATOM 1862 N N . SER A 1 236 ? -0.056 0.948 -34.094 1 85.38 236 SER A N 1
ATOM 1863 C CA . SER A 1 236 ? 0.117 2.277 -33.5 1 85.38 236 SER A CA 1
ATOM 1864 C C . SER A 1 236 ? -0.583 2.389 -32.156 1 85.38 236 SER A C 1
ATOM 1866 O O . SER A 1 236 ? -0.505 3.426 -31.5 1 85.38 236 SER A O 1
ATOM 1868 N 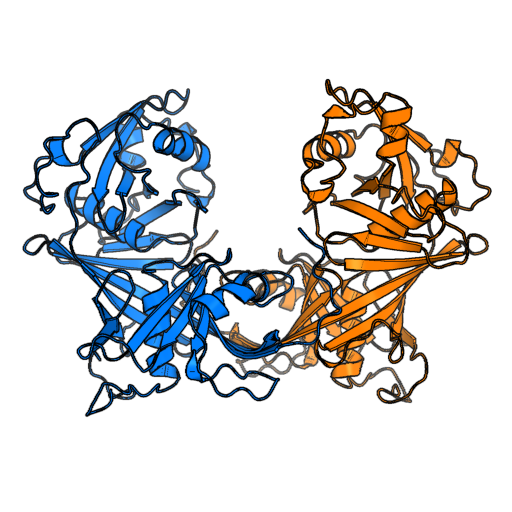N . TYR A 1 237 ? -1.241 1.351 -31.797 1 83.06 237 TYR A N 1
ATOM 1869 C CA . TYR A 1 237 ? -1.938 1.352 -30.516 1 83.06 237 TYR A CA 1
ATOM 1870 C C . TYR A 1 237 ? -0.972 1.628 -29.375 1 83.06 237 TYR A C 1
ATOM 1872 O O . TYR A 1 237 ? -1.349 2.234 -28.375 1 83.06 237 TYR A O 1
ATOM 1880 N N . GLY A 1 238 ? 0.193 1.249 -29.5 1 80.25 238 GLY A N 1
ATOM 1881 C CA . GLY A 1 238 ? 1.227 1.506 -28.5 1 80.25 238 GLY A CA 1
ATOM 1882 C C . GLY A 1 238 ? 2.617 1.135 -28.98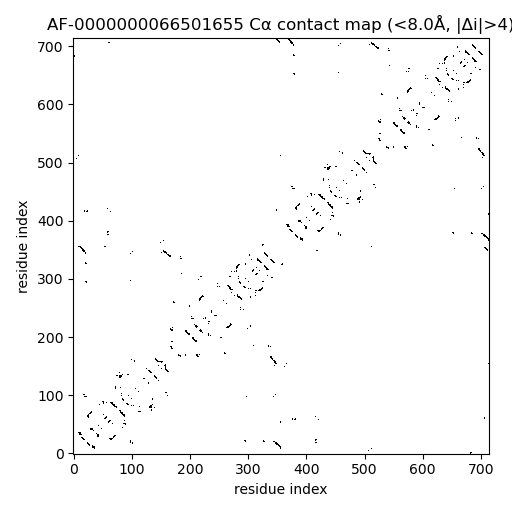4 1 80.25 238 GLY A C 1
ATOM 1883 O O . GLY A 1 238 ? 2.771 0.506 -30.031 1 80.25 238 GLY A O 1
ATOM 1884 N N . ASP A 1 239 ? 3.553 1.69 -28.188 1 79.25 239 ASP A N 1
ATOM 1885 C CA . ASP A 1 239 ? 4.926 1.25 -28.406 1 79.25 239 ASP A CA 1
ATOM 1886 C C . ASP A 1 239 ? 5.207 -0.065 -27.688 1 79.25 239 ASP A C 1
ATOM 1888 O O . ASP A 1 239 ? 5.52 -0.068 -26.484 1 79.25 239 ASP A O 1
ATOM 1892 N N . PHE A 1 240 ? 5.066 -1.165 -28.359 1 78.75 240 PHE A N 1
ATOM 1893 C CA . PHE A 1 240 ? 5.148 -2.494 -27.766 1 78.75 240 PHE A CA 1
ATOM 1894 C C . PHE A 1 240 ? 6.57 -2.801 -27.312 1 78.75 240 PHE A C 1
ATOM 1896 O O . PHE A 1 240 ? 6.801 -3.762 -26.578 1 78.75 240 PHE A O 1
ATOM 1903 N N . SER A 1 241 ? 7.516 -1.939 -27.766 1 77.62 241 SER A N 1
ATOM 1904 C CA . SER A 1 241 ? 8.844 -2 -27.156 1 77.62 241 SER A CA 1
ATOM 1905 C C . SER A 1 241 ? 8.812 -1.55 -25.703 1 77.62 241 SER A C 1
ATOM 1907 O O . SER A 1 241 ? 9.711 -1.88 -24.922 1 77.62 241 SER A O 1
ATOM 1909 N N . LYS A 1 242 ? 7.699 -0.848 -25.453 1 83.94 242 LYS A N 1
ATOM 1910 C CA . LYS A 1 242 ? 7.398 -0.427 -24.078 1 83.94 242 LYS A CA 1
ATOM 1911 C C . LYS A 1 242 ? 6.094 -1.044 -23.594 1 83.94 242 LYS A C 1
ATOM 1913 O O . LYS A 1 242 ? 5.18 -0.328 -23.172 1 83.94 242 LYS A O 1
ATOM 1918 N N . PHE A 1 243 ? 6.148 -2.373 -23.656 1 85.62 243 PHE A N 1
ATOM 1919 C CA . PHE A 1 243 ? 4.973 -3.184 -23.344 1 85.62 243 PHE A CA 1
ATOM 1920 C C . PHE A 1 243 ? 4.344 -2.75 -22.031 1 85.62 243 PHE A C 1
ATOM 1922 O O . PHE A 1 243 ? 3.117 -2.719 -21.906 1 85.62 243 PHE A O 1
ATOM 1929 N N . SER A 1 244 ? 5.184 -2.273 -21.141 1 84.12 244 SER A N 1
ATOM 1930 C CA . SER A 1 244 ? 4.73 -1.896 -19.797 1 84.12 244 SER A CA 1
ATOM 1931 C C . SER A 1 244 ? 3.906 -0.613 -19.844 1 84.12 244 SER A C 1
ATOM 1933 O O . SER A 1 244 ? 3.18 -0.309 -18.891 1 84.12 244 SER A O 1
ATOM 1935 N N . MET A 1 245 ? 3.947 0.102 -20.906 1 80.44 245 MET A N 1
ATOM 1936 C CA . MET A 1 245 ? 3.318 1.419 -20.969 1 80.44 245 MET A CA 1
ATOM 1937 C C . MET A 1 245 ? 2.006 1.363 -21.734 1 80.44 245 MET A C 1
ATOM 1939 O O . MET A 1 245 ? 1.26 2.344 -21.781 1 80.44 245 MET A O 1
ATOM 1943 N N . ILE A 1 246 ? 1.698 0.25 -22.281 1 85.25 246 ILE A N 1
ATOM 1944 C CA . ILE A 1 246 ? 0.494 0.126 -23.094 1 85.25 246 ILE A CA 1
ATOM 1945 C C . ILE A 1 246 ? -0.736 0.076 -22.188 1 85.25 246 ILE A C 1
ATOM 1947 O O . ILE A 1 246 ? -0.728 -0.596 -21.156 1 85.25 246 ILE A O 1
ATOM 1951 N N . ASN A 1 247 ? -1.769 0.785 -22.578 1 88 247 ASN A N 1
ATOM 1952 C CA . ASN A 1 247 ? -3.025 0.745 -21.844 1 88 247 ASN A CA 1
ATOM 1953 C C . ASN A 1 247 ? -3.846 -0.492 -22.203 1 88 247 ASN A C 1
ATOM 1955 O O . ASN A 1 247 ? -4.543 -0.51 -23.219 1 88 247 ASN A O 1
ATOM 1959 N N . ILE A 1 248 ? -3.824 -1.42 -21.391 1 92.62 248 ILE A N 1
ATOM 1960 C CA . ILE A 1 248 ? -4.492 -2.684 -21.688 1 92.62 248 ILE A CA 1
ATOM 1961 C C . ILE A 1 248 ? -5.863 -2.707 -21.016 1 92.62 248 ILE A C 1
ATOM 1963 O O . ILE A 1 248 ? -6.664 -3.613 -21.25 1 92.62 248 ILE A O 1
ATOM 1967 N N . GLN A 1 249 ? -6.172 -1.716 -20.203 1 92.62 249 GLN A N 1
ATOM 1968 C CA . GLN A 1 249 ? -7.395 -1.722 -19.406 1 92.62 249 GLN A CA 1
ATOM 1969 C C . GLN A 1 249 ? -8.625 -1.571 -20.297 1 92.62 249 GLN A C 1
ATOM 1971 O O . GLN A 1 249 ? -9.617 -2.279 -20.109 1 92.62 249 GLN A O 1
ATOM 1976 N N . GLU A 1 250 ? -8.539 -0.682 -21.234 1 89.88 250 GLU A N 1
ATOM 1977 C CA . GLU A 1 250 ? -9.695 -0.394 -22.078 1 89.88 250 GLU A CA 1
ATOM 1978 C C . GLU A 1 250 ? -10.156 -1.642 -22.812 1 89.88 250 GLU A C 1
ATOM 1980 O O . GLU A 1 250 ? -11.344 -1.983 -22.781 1 89.88 250 GLU A O 1
ATOM 1985 N N . ILE A 1 251 ? -9.25 -2.271 -23.438 1 91.69 251 ILE A N 1
ATOM 1986 C CA . ILE A 1 251 ? -9.562 -3.48 -24.188 1 91.69 251 ILE A CA 1
ATOM 1987 C C . ILE A 1 251 ? -10.078 -4.562 -23.25 1 91.69 251 ILE A C 1
ATOM 1989 O O . ILE A 1 251 ? -11.039 -5.262 -23.562 1 91.69 251 ILE A O 1
ATOM 1993 N N . SER A 1 252 ? -9.484 -4.727 -22.109 1 93.56 252 SER A N 1
ATOM 1994 C CA . SER A 1 252 ? -9.883 -5.734 -21.125 1 93.56 252 SER A CA 1
ATOM 1995 C C . SER A 1 252 ? -11.312 -5.508 -20.656 1 93.56 252 SER A C 1
ATOM 1997 O O . SER A 1 252 ? -12.07 -6.461 -20.469 1 93.56 252 SER A O 1
ATOM 1999 N N . ASP A 1 253 ? -11.656 -4.262 -20.469 1 90.62 253 ASP A N 1
ATOM 2000 C CA . ASP A 1 253 ? -13.008 -3.938 -20.031 1 90.62 253 ASP A CA 1
ATOM 2001 C C . ASP A 1 253 ? -14.047 -4.418 -21.031 1 90.62 253 ASP A C 1
ATOM 2003 O O . ASP A 1 253 ? -15.094 -4.949 -20.656 1 90.62 253 ASP A O 1
ATOM 2007 N N . ILE A 1 254 ? -13.742 -4.223 -22.234 1 89.38 254 ILE A N 1
ATOM 2008 C CA . ILE A 1 254 ? -14.648 -4.629 -23.312 1 89.38 254 ILE A CA 1
ATOM 2009 C C . ILE A 1 254 ? -14.758 -6.148 -23.344 1 89.38 254 ILE A C 1
ATOM 2011 O O . ILE A 1 254 ? -15.859 -6.695 -23.422 1 89.38 254 ILE A O 1
ATOM 2015 N N . ILE A 1 255 ? -13.664 -6.828 -23.203 1 90 255 ILE A N 1
ATOM 2016 C CA . ILE A 1 255 ? -13.648 -8.289 -23.234 1 90 255 ILE A CA 1
ATOM 2017 C C . ILE A 1 255 ? -14.422 -8.836 -22.047 1 90 255 ILE A C 1
ATOM 2019 O O . ILE A 1 255 ? -15.219 -9.766 -22.188 1 90 255 ILE A O 1
ATOM 2023 N N . GLN A 1 256 ? -14.258 -8.258 -20.891 1 89.44 256 GLN A N 1
ATOM 2024 C CA . GLN A 1 256 ? -14.859 -8.75 -19.672 1 89.44 256 GLN A CA 1
ATOM 2025 C C . GLN A 1 256 ? -16.344 -8.414 -19.609 1 89.44 256 GLN A C 1
ATOM 2027 O O . GLN A 1 256 ? -17.109 -9.062 -18.891 1 89.44 256 GLN A O 1
ATOM 2032 N N . SER A 1 257 ? -16.703 -7.332 -20.297 1 83.06 257 SER A N 1
ATOM 2033 C CA . SER A 1 257 ? -18.109 -6.965 -20.344 1 83.06 257 SER A CA 1
ATOM 2034 C C . SER A 1 257 ? -18.875 -7.82 -21.344 1 83.06 257 SER A C 1
ATOM 2036 O O . SER A 1 257 ? -20.109 -7.898 -21.297 1 83.06 257 SER A O 1
ATOM 2038 N N . ASN A 1 258 ? -18.141 -8.219 -22.375 1 68 258 ASN A N 1
ATOM 2039 C CA . ASN A 1 258 ? -18.781 -8.977 -23.438 1 68 258 ASN A CA 1
ATOM 2040 C C . ASN A 1 258 ? -19.219 -10.359 -22.969 1 68 258 ASN A C 1
ATOM 2042 O O . ASN A 1 258 ? -18.453 -11.312 -23 1 68 258 ASN A O 1
ATOM 2046 N N . VAL A 1 259 ? -20.328 -10.375 -22.266 1 55.06 259 VAL A N 1
ATOM 2047 C CA . VAL A 1 259 ? -21.016 -11.492 -21.625 1 55.06 259 VAL A CA 1
ATOM 2048 C C . VAL A 1 259 ? -21.391 -12.547 -22.656 1 55.06 259 VAL A C 1
ATOM 2050 O O . VAL A 1 259 ? -21.672 -13.695 -22.312 1 55.06 259 VAL A O 1
ATOM 2053 N N . ASN A 1 260 ? -21.516 -12.125 -23.828 1 52.97 260 ASN A N 1
ATOM 2054 C CA . ASN A 1 260 ? -22.234 -13.047 -24.719 1 52.97 260 ASN A CA 1
ATOM 2055 C C . ASN A 1 260 ? -21.375 -14.266 -25.047 1 52.97 260 ASN A C 1
ATOM 2057 O O . ASN A 1 260 ? -21.891 -15.25 -25.578 1 52.97 260 ASN A O 1
ATOM 2061 N N . GLY A 1 261 ? -20.266 -14.344 -24.484 1 53.22 261 GLY A N 1
ATOM 2062 C CA . GLY A 1 261 ? -19.562 -15.555 -24.875 1 53.22 261 GLY A CA 1
ATOM 2063 C C . GLY A 1 261 ? -18.984 -16.297 -23.688 1 53.22 261 GLY A C 1
ATOM 2064 O O . GLY A 1 261 ? -18.812 -17.516 -23.75 1 53.22 261 GLY A O 1
ATOM 2065 N N . PHE A 1 262 ? -18.641 -15.609 -22.688 1 57.69 262 PHE A N 1
ATOM 2066 C CA . PHE A 1 262 ? -17.922 -16.312 -21.625 1 57.69 262 PHE A CA 1
ATOM 2067 C C . PHE A 1 262 ? -18.844 -16.594 -20.453 1 57.69 262 PHE A C 1
ATOM 2069 O O . PHE A 1 262 ? -19.672 -15.75 -20.078 1 57.69 262 PHE A O 1
ATOM 2076 N N . VAL A 1 263 ? -19.062 -17.875 -20.172 1 54.34 263 VAL A N 1
ATOM 2077 C CA . VAL A 1 263 ? -19.891 -18.266 -19.031 1 54.34 263 VAL A CA 1
ATOM 2078 C C . VAL A 1 263 ? -19.547 -17.391 -17.828 1 54.34 263 VAL A C 1
ATOM 2080 O O . VAL A 1 263 ? -20.438 -16.969 -17.094 1 54.34 263 VAL A O 1
ATOM 2083 N N . ASP A 1 264 ? -18.188 -17.172 -17.594 1 64.25 264 ASP A N 1
ATOM 2084 C CA . ASP A 1 264 ? -17.703 -16.391 -16.453 1 64.25 264 ASP A CA 1
ATOM 2085 C C . ASP A 1 264 ? -16.703 -15.336 -16.906 1 64.25 264 ASP A C 1
ATOM 2087 O O . ASP A 1 264 ? -16.047 -15.5 -17.938 1 64.25 264 ASP A O 1
ATOM 2091 N N . ILE A 1 265 ? -16.766 -14.297 -16.25 1 78.19 265 ILE A N 1
ATOM 2092 C CA . ILE A 1 265 ? -15.828 -13.219 -16.547 1 78.19 265 ILE A CA 1
ATOM 2093 C C . ILE A 1 265 ? -14.398 -13.75 -16.453 1 78.19 265 ILE A C 1
ATOM 2095 O O . ILE A 1 265 ? -14.07 -14.523 -15.555 1 78.19 265 ILE A O 1
ATOM 2099 N N . ALA A 1 266 ? -13.555 -13.523 -17.5 1 86.88 266 ALA A N 1
ATOM 2100 C CA . ALA A 1 266 ? -12.203 -14.07 -17.609 1 86.88 266 ALA A CA 1
ATOM 2101 C C . ALA A 1 266 ? -11.164 -13.023 -17.219 1 86.88 266 ALA A C 1
ATOM 2103 O O . ALA A 1 266 ? -11.43 -11.82 -17.281 1 86.88 266 ALA A O 1
ATOM 2104 N N . ASN A 1 267 ? -10.055 -13.555 -16.734 1 92.06 267 ASN A N 1
ATOM 2105 C CA . ASN A 1 267 ? -8.852 -12.727 -16.797 1 92.06 267 ASN A CA 1
ATOM 2106 C C . ASN A 1 267 ? -8.391 -12.508 -18.234 1 92.06 267 ASN A C 1
ATOM 2108 O O . ASN A 1 267 ? -8.594 -13.367 -19.094 1 92.06 267 ASN A O 1
ATOM 2112 N N . VAL A 1 268 ? -7.84 -11.359 -18.469 1 94.69 268 VAL A N 1
ATOM 2113 C CA . VAL A 1 268 ? -7.344 -11.07 -19.812 1 94.69 268 VAL A CA 1
ATOM 2114 C C . VAL A 1 268 ? -5.824 -10.914 -19.781 1 94.69 268 VAL A C 1
ATOM 2116 O O . VAL A 1 268 ? -5.301 -10.023 -19.109 1 94.69 268 VAL A O 1
ATOM 2119 N N . GLU A 1 269 ? -5.176 -11.805 -20.5 1 96.5 269 GLU A N 1
ATOM 2120 C CA . GLU A 1 269 ? -3.719 -11.773 -20.594 1 96.5 269 GLU A CA 1
ATOM 2121 C C . GLU A 1 269 ? -3.252 -11.25 -21.938 1 96.5 269 GLU A C 1
ATOM 2123 O O . GLU A 1 269 ? -3.721 -11.711 -22.984 1 96.5 269 GLU A O 1
ATOM 2128 N N . PHE A 1 270 ? -2.359 -10.258 -21.922 1 95.94 270 PHE A N 1
ATOM 2129 C CA . PHE A 1 270 ? -1.672 -9.773 -23.109 1 95.94 270 PHE A CA 1
ATOM 2130 C C . PHE A 1 270 ? -0.246 -10.312 -23.172 1 95.94 270 PHE A C 1
ATOM 2132 O O . PHE A 1 270 ? 0.514 -10.172 -22.203 1 95.94 270 PHE A O 1
ATOM 2139 N N . VAL A 1 271 ? 0.099 -10.922 -24.328 1 95.5 271 VAL A N 1
ATOM 2140 C CA . VAL A 1 271 ? 1.355 -11.664 -24.375 1 95.5 271 VAL A CA 1
ATOM 2141 C C . VAL A 1 271 ? 2.182 -11.195 -25.578 1 95.5 271 VAL A C 1
ATOM 2143 O O . VAL A 1 271 ? 1.646 -11 -26.672 1 95.5 271 VAL A O 1
ATOM 2146 N N . ILE A 1 272 ? 3.434 -10.922 -25.266 1 91.81 272 ILE A N 1
ATOM 2147 C CA . ILE A 1 272 ? 4.414 -10.711 -26.328 1 91.81 272 ILE A CA 1
ATOM 2148 C C . ILE A 1 272 ? 5.438 -11.844 -26.312 1 91.81 272 ILE A C 1
ATOM 2150 O O . ILE A 1 272 ? 5.922 -12.242 -25.25 1 91.81 272 ILE A O 1
ATOM 2154 N N . GLN A 1 273 ? 5.578 -12.352 -27.547 1 80.19 273 GLN A N 1
ATOM 2155 C CA . GLN A 1 273 ? 6.613 -13.367 -27.672 1 80.19 273 GLN A CA 1
ATOM 2156 C C . GLN A 1 273 ? 8 -12.734 -27.75 1 80.19 273 GLN A C 1
ATOM 2158 O O . GLN A 1 273 ? 8.172 -11.672 -28.344 1 80.19 273 GLN A O 1
ATOM 2163 N N . SER A 1 274 ? 8.797 -12.695 -26.734 1 59.28 274 SER A N 1
ATOM 2164 C CA . SER A 1 274 ? 10.117 -12.078 -26.828 1 59.28 274 SER A CA 1
ATOM 2165 C C . SER A 1 274 ? 10.766 -12.352 -28.172 1 59.28 274 SER A C 1
ATOM 2167 O O . SER A 1 274 ? 10.906 -13.508 -28.578 1 59.28 274 SER A O 1
ATOM 2169 N N . PRO A 1 275 ? 10.719 -11.227 -29.109 1 48.72 275 PRO A N 1
ATOM 2170 C CA . PRO A 1 275 ? 11.211 -11.328 -30.484 1 48.72 275 PRO A CA 1
ATOM 2171 C C . PRO A 1 275 ? 12.492 -12.164 -30.594 1 48.72 275 PRO A C 1
ATOM 2173 O O . PRO A 1 275 ? 12.648 -12.938 -31.531 1 48.72 275 PRO A O 1
ATOM 2176 N N . GLN A 1 276 ? 13.555 -11.328 -30.156 1 45.22 276 GLN A N 1
ATOM 2177 C CA . GLN A 1 276 ? 14.883 -11.797 -30.547 1 45.22 276 GLN A CA 1
ATOM 2178 C C . GLN A 1 276 ? 15.016 -13.297 -30.359 1 45.22 276 GLN A C 1
ATOM 2180 O O . GLN A 1 276 ? 15.766 -13.961 -31.078 1 45.22 276 GLN A O 1
ATOM 2185 N N . ASP A 1 277 ? 14.805 -13.742 -29.141 1 42.62 277 ASP A N 1
ATOM 2186 C CA . ASP A 1 277 ? 15.258 -15.102 -28.859 1 42.62 277 ASP A CA 1
ATOM 2187 C C . ASP A 1 277 ? 14.141 -16.109 -29.109 1 42.62 277 ASP A C 1
ATOM 2189 O O . ASP A 1 277 ? 14.156 -17.219 -28.562 1 42.62 277 ASP A O 1
ATOM 2193 N N . LYS A 1 278 ? 13.211 -15.898 -30.078 1 49.84 278 LYS A N 1
ATOM 2194 C CA . LYS A 1 278 ? 12.336 -16.984 -30.516 1 49.84 278 LYS A CA 1
ATOM 2195 C C . LYS A 1 278 ? 12.695 -18.297 -29.844 1 49.84 278 LYS A C 1
ATOM 2197 O O . LYS A 1 278 ? 12.133 -19.344 -30.156 1 49.84 278 LYS A O 1
ATOM 2202 N N . LEU A 1 279 ? 13.891 -18.328 -29.578 1 48.75 279 LEU A N 1
ATOM 2203 C CA . LEU A 1 279 ? 14.258 -19.625 -29.031 1 48.75 279 LEU A CA 1
ATOM 2204 C C . LEU A 1 279 ? 13.336 -20 -27.875 1 48.75 279 LEU A C 1
ATOM 2206 O O . LEU A 1 279 ? 12.766 -21.094 -27.859 1 48.75 279 LEU A O 1
ATOM 2210 N N . GLU A 1 280 ? 13.695 -19.562 -26.562 1 65.44 280 GLU A N 1
ATOM 2211 C CA . GLU A 1 280 ? 13.766 -20.141 -25.219 1 65.44 280 GLU A CA 1
ATOM 2212 C C . GLU A 1 280 ? 12.461 -19.953 -24.453 1 65.44 280 GLU A C 1
ATOM 2214 O O . GLU A 1 280 ? 12.148 -18.828 -24.031 1 65.44 280 GLU A O 1
ATOM 2219 N N . ASN A 1 281 ? 11.508 -20.906 -24.594 1 89.69 281 ASN A N 1
ATOM 2220 C CA . ASN A 1 281 ? 10.359 -21.203 -23.734 1 89.69 281 ASN A CA 1
ATOM 2221 C C . ASN A 1 281 ? 10.062 -20.047 -22.781 1 89.69 281 ASN A C 1
ATOM 2223 O O . ASN A 1 281 ? 9.859 -20.266 -21.578 1 89.69 281 ASN A O 1
ATOM 2227 N N . LYS A 1 282 ? 10.125 -18.625 -23.531 1 91.94 282 LYS A N 1
ATOM 2228 C CA . LYS A 1 282 ? 9.883 -17.453 -22.703 1 91.94 282 LYS A CA 1
ATOM 2229 C C . LYS A 1 282 ? 8.875 -16.516 -23.359 1 91.94 282 LYS A C 1
ATOM 2231 O O . LYS A 1 282 ? 8.953 -16.25 -24.562 1 91.94 282 LYS A O 1
ATOM 2236 N N . VAL A 1 283 ? 7.934 -16.031 -22.609 1 93.12 283 VAL A N 1
ATOM 2237 C CA . VAL A 1 283 ? 6.977 -15.016 -23.047 1 93.12 283 VAL A CA 1
ATOM 2238 C C . VAL A 1 283 ? 6.844 -13.945 -21.969 1 93.12 283 VAL A C 1
ATOM 2240 O O . VAL A 1 283 ? 7.168 -14.18 -20.797 1 93.12 283 VAL A O 1
ATOM 2243 N N . ILE A 1 284 ? 6.48 -12.742 -22.391 1 93.25 284 ILE A N 1
ATOM 2244 C CA . ILE A 1 284 ? 6.172 -11.633 -21.5 1 93.25 284 ILE A CA 1
ATOM 2245 C C . ILE A 1 284 ? 4.668 -11.398 -21.469 1 93.25 284 ILE A C 1
ATOM 2247 O O . ILE A 1 284 ? 4.016 -11.375 -22.516 1 93.25 284 ILE A O 1
ATOM 2251 N N . SER A 1 285 ? 4.141 -11.281 -20.266 1 95.44 285 SER A N 1
ATOM 2252 C CA . SER A 1 285 ? 2.689 -11.172 -20.156 1 95.44 285 SER A CA 1
ATOM 2253 C C . SER A 1 285 ? 2.283 -10.109 -19.141 1 95.44 285 SER A C 1
ATOM 2255 O O . SER A 1 285 ? 2.988 -9.891 -18.156 1 95.44 285 SER A O 1
ATOM 2257 N N . ARG A 1 286 ? 1.232 -9.43 -19.391 1 96.25 286 ARG A N 1
ATOM 2258 C CA . ARG A 1 286 ? 0.488 -8.578 -18.469 1 96.25 286 ARG A CA 1
ATOM 2259 C C . ARG A 1 286 ? -0.954 -9.055 -18.328 1 96.25 286 ARG A C 1
ATOM 2261 O O . ARG A 1 286 ? -1.497 -9.688 -19.234 1 96.25 286 ARG A O 1
ATOM 2268 N N . VAL A 1 287 ? -1.58 -8.781 -17.188 1 96.38 287 VAL A N 1
ATOM 2269 C CA . VAL A 1 287 ? -2.891 -9.383 -16.953 1 96.38 287 VAL A CA 1
ATOM 2270 C C . VAL A 1 287 ? -3.822 -8.359 -16.312 1 96.38 287 VAL A C 1
ATOM 2272 O O . VAL A 1 287 ? -3.4 -7.582 -15.453 1 96.38 287 VAL A O 1
ATOM 2275 N N . VAL A 1 288 ? -5.027 -8.344 -16.766 1 94.88 288 VAL A N 1
ATOM 2276 C CA . VAL A 1 288 ? -6.133 -7.684 -16.078 1 94.88 288 VAL A CA 1
ATOM 2277 C C . VAL A 1 288 ? -7.078 -8.727 -15.492 1 94.88 288 VAL A C 1
ATOM 2279 O O . VAL A 1 288 ? -7.773 -9.43 -16.219 1 94.88 288 VAL A O 1
ATOM 2282 N N . GLU A 1 289 ? -7.066 -8.797 -14.195 1 89.94 289 GLU A N 1
ATOM 2283 C CA . GLU A 1 289 ? -7.887 -9.797 -13.523 1 89.94 289 GLU A CA 1
ATOM 2284 C C . GLU A 1 289 ? -9.32 -9.312 -13.336 1 89.94 289 GLU A C 1
ATOM 2286 O O . GLU A 1 289 ? -9.547 -8.133 -13.055 1 89.94 289 GLU A O 1
ATOM 2291 N N . ARG A 1 290 ? -10.188 -10.234 -13.461 1 82.81 290 ARG A N 1
ATOM 2292 C CA . ARG A 1 290 ? -11.586 -9.914 -13.227 1 82.81 290 ARG A CA 1
ATOM 2293 C C . ARG A 1 290 ? -11.805 -9.367 -11.812 1 82.81 290 ARG A C 1
ATOM 2295 O O . ARG A 1 290 ? -11.375 -9.984 -10.836 1 82.81 290 ARG A O 1
ATOM 2302 N N . GLY A 1 291 ? -12.359 -8.227 -11.672 1 73.81 291 GLY A N 1
ATOM 2303 C CA . GLY A 1 291 ? -12.711 -7.668 -10.375 1 73.81 291 GLY A CA 1
ATOM 2304 C C . GLY A 1 291 ? -11.562 -6.941 -9.703 1 73.81 291 GLY A C 1
ATOM 2305 O O . GLY A 1 291 ? -11.75 -6.277 -8.68 1 73.81 291 GLY A O 1
ATOM 2306 N N . SER A 1 292 ? -10.328 -6.969 -10.227 1 80.06 292 SER A N 1
ATOM 2307 C CA . SER A 1 292 ? -9.188 -6.398 -9.531 1 80.06 292 SER A CA 1
ATOM 2308 C C . SER A 1 292 ? -8.438 -5.41 -10.422 1 80.06 292 SER A C 1
ATOM 2310 O O . SER A 1 292 ? -7.645 -4.602 -9.93 1 80.06 292 SER A O 1
ATOM 2312 N N . GLY A 1 293 ? -8.648 -5.508 -11.695 1 88.81 293 GLY A N 1
ATOM 2313 C CA . GLY A 1 293 ? -7.812 -4.727 -12.594 1 88.81 293 GLY A CA 1
ATOM 2314 C C . GLY A 1 293 ? -6.465 -5.367 -12.859 1 88.81 293 GLY A C 1
ATOM 2315 O O . GLY A 1 293 ? -6.32 -6.59 -12.758 1 88.81 293 GLY A O 1
ATOM 2316 N N . GLU A 1 294 ? -5.516 -4.535 -13.305 1 93.31 294 GLU A N 1
ATOM 2317 C CA . GLU A 1 294 ? -4.195 -5.082 -13.609 1 93.31 294 GLU A CA 1
ATOM 2318 C C . GLU A 1 294 ? -3.443 -5.449 -12.328 1 93.31 294 GLU A C 1
ATOM 2320 O O . GLU A 1 294 ? -3.465 -4.699 -11.352 1 93.31 294 GLU A O 1
ATOM 2325 N N . THR A 1 295 ? -2.895 -6.598 -12.297 1 92.5 295 THR A N 1
ATOM 2326 C CA . THR A 1 295 ? -2.1 -7.07 -11.172 1 92.5 295 THR A CA 1
ATOM 2327 C C . THR A 1 295 ? -0.674 -7.395 -11.609 1 92.5 295 THR A C 1
ATOM 2329 O O . THR A 1 295 ? -0.408 -7.547 -12.805 1 92.5 295 THR A O 1
ATOM 2332 N N . LEU A 1 296 ? 0.197 -7.438 -10.672 1 93.44 296 LEU A N 1
ATOM 2333 C CA . LEU A 1 296 ? 1.606 -7.66 -10.977 1 93.44 296 LEU A CA 1
ATOM 2334 C C . LEU A 1 296 ? 1.85 -9.102 -11.398 1 93.44 296 LEU A C 1
ATOM 2336 O O . LEU A 1 296 ? 2.83 -9.398 -12.094 1 93.44 296 LEU A O 1
ATOM 2340 N N . ALA A 1 297 ? 1.026 -9.969 -10.922 1 91.94 297 ALA A N 1
ATOM 2341 C CA . ALA A 1 297 ? 1.111 -11.375 -11.297 1 91.94 297 ALA A CA 1
ATOM 2342 C C . ALA A 1 297 ? -0.189 -12.109 -10.984 1 91.94 297 ALA A C 1
ATOM 2344 O O . ALA A 1 297 ? -0.898 -11.75 -10.039 1 91.94 297 ALA A O 1
ATOM 2345 N N . CYS A 1 298 ? -0.434 -13.062 -11.719 1 92.69 298 CYS A N 1
ATOM 2346 C CA . CYS A 1 298 ? -1.553 -13.984 -11.555 1 92.69 298 CYS A CA 1
ATOM 2347 C C . CYS A 1 298 ? -1.125 -15.422 -11.836 1 92.69 298 CYS A C 1
ATOM 2349 O O . CYS A 1 298 ? -0.823 -15.773 -12.977 1 92.69 298 CYS A O 1
ATOM 2351 N N . GLY A 1 299 ? -1.153 -16.219 -10.836 1 93.25 299 GLY A N 1
ATOM 2352 C CA . GLY A 1 299 ? -0.68 -17.594 -10.992 1 93.25 299 GLY A CA 1
ATOM 2353 C C . GLY A 1 299 ? -1.435 -18.375 -12.047 1 93.25 299 GLY A C 1
ATOM 2354 O O . GLY A 1 299 ? -0.826 -18.953 -12.945 1 93.25 299 GLY A O 1
ATOM 2355 N N . THR A 1 300 ? -2.75 -18.359 -11.883 1 91.88 300 THR A N 1
ATOM 2356 C CA . THR A 1 300 ? -3.551 -19.094 -12.867 1 91.88 300 THR A CA 1
ATOM 2357 C C . THR A 1 300 ? -3.43 -18.453 -14.242 1 91.88 300 THR A C 1
ATOM 2359 O O . THR A 1 300 ? -3.441 -19.156 -15.258 1 91.88 300 THR A O 1
ATOM 2362 N N . GLY A 1 301 ? -3.27 -17.188 -14.242 1 94.12 301 GLY A N 1
ATOM 2363 C CA . GLY A 1 301 ? -3.041 -16.5 -15.5 1 94.12 301 GLY A CA 1
ATOM 2364 C C . GLY A 1 301 ? -1.765 -16.938 -16.188 1 94.12 301 GLY A C 1
ATOM 2365 O O . GLY A 1 301 ? -1.76 -17.172 -17.406 1 94.12 301 GLY A O 1
ATOM 2366 N N . ALA A 1 302 ? -0.75 -17 -15.438 1 96.25 302 ALA A N 1
ATOM 2367 C CA . ALA A 1 302 ? 0.518 -17.469 -15.992 1 96.25 302 ALA A CA 1
ATOM 2368 C C . ALA A 1 302 ? 0.377 -18.875 -16.562 1 96.25 302 ALA A C 1
ATOM 2370 O O . ALA A 1 302 ? 0.928 -19.188 -17.609 1 96.25 302 ALA A O 1
ATOM 2371 N N . CYS A 1 303 ? -0.354 -19.688 -15.859 1 95 303 CYS A N 1
ATOM 2372 C CA . CYS A 1 303 ? -0.605 -21.031 -16.344 1 95 303 CYS A CA 1
ATOM 2373 C C . CYS A 1 303 ? -1.375 -21 -17.672 1 95 303 CYS A C 1
ATOM 2375 O O . CYS A 1 303 ? -1.034 -21.719 -18.609 1 95 303 CYS A O 1
ATOM 2377 N N . GLY A 1 304 ? -2.363 -20.203 -17.703 1 93.88 304 GLY A N 1
ATOM 2378 C CA . GLY A 1 304 ? -3.115 -20.047 -18.938 1 93.88 304 GLY A CA 1
ATOM 2379 C C . GLY A 1 304 ? -2.26 -19.562 -20.109 1 93.88 304 GLY A C 1
ATOM 2380 O O . GLY A 1 304 ? -2.391 -20.078 -21.219 1 93.88 304 GLY A O 1
ATOM 2381 N N . VAL A 1 305 ? -1.443 -18.672 -19.844 1 96.12 305 VAL A N 1
ATOM 2382 C CA . VAL A 1 305 ? -0.542 -18.125 -20.844 1 96.12 305 VAL A CA 1
ATOM 2383 C C . VAL A 1 305 ? 0.386 -19.219 -21.359 1 96.12 305 VAL A C 1
ATOM 2385 O O . VAL A 1 305 ? 0.596 -19.344 -22.562 1 96.12 305 VAL A O 1
ATOM 2388 N N . ALA A 1 306 ? 0.943 -19.984 -20.469 1 94.81 306 ALA A N 1
ATOM 2389 C CA . ALA A 1 306 ? 1.847 -21.047 -20.875 1 94.81 306 ALA A CA 1
ATOM 2390 C C . ALA A 1 306 ? 1.126 -22.078 -21.734 1 94.81 306 ALA A C 1
ATOM 2392 O O . ALA A 1 306 ? 1.624 -22.469 -22.797 1 94.81 306 ALA A O 1
ATOM 2393 N N . VAL A 1 307 ? -0.038 -22.484 -21.281 1 92.94 307 VAL A N 1
ATOM 2394 C CA . VAL A 1 307 ? -0.822 -23.469 -22.031 1 92.94 307 VAL A CA 1
ATOM 2395 C C . VAL A 1 307 ? -1.142 -22.922 -23.422 1 92.94 307 VAL A C 1
ATOM 2397 O O . VAL A 1 307 ? -0.929 -23.594 -24.438 1 92.94 307 VAL A O 1
ATOM 2400 N N . ALA A 1 308 ? -1.601 -21.719 -23.438 1 92.75 308 ALA A N 1
ATOM 2401 C CA . ALA A 1 308 ? -1.925 -21.078 -24.703 1 92.75 308 ALA A CA 1
ATOM 2402 C C . ALA A 1 308 ? -0.695 -21 -25.609 1 92.75 308 ALA A C 1
ATOM 2404 O O . ALA A 1 308 ? -0.784 -21.25 -26.812 1 92.75 308 ALA A O 1
ATOM 2405 N N . SER A 1 309 ? 0.409 -20.641 -25.062 1 93.25 309 SER A N 1
ATOM 2406 C CA . SER A 1 309 ? 1.648 -20.516 -25.828 1 93.25 309 SER A CA 1
ATOM 2407 C C . SER A 1 309 ? 2.082 -21.859 -26.406 1 93.25 309 SER A C 1
ATOM 2409 O O . SER A 1 309 ? 2.58 -21.922 -27.531 1 93.25 309 SER A O 1
ATOM 2411 N N . ILE A 1 310 ? 1.909 -22.844 -25.672 1 90.44 310 ILE A N 1
ATOM 2412 C CA . ILE A 1 310 ? 2.26 -24.172 -26.141 1 90.44 310 ILE A CA 1
ATOM 2413 C C . ILE A 1 310 ? 1.31 -24.609 -27.25 1 90.44 310 ILE A C 1
ATOM 2415 O O . ILE A 1 310 ? 1.745 -25.109 -28.281 1 90.44 310 ILE A O 1
ATOM 2419 N N . LEU A 1 311 ? 0.044 -24.312 -27.047 1 88.5 311 LEU A N 1
ATOM 2420 C CA . LEU A 1 311 ? -0.958 -24.656 -28.047 1 88.5 311 LEU A CA 1
ATOM 2421 C C . LEU A 1 311 ? -0.684 -23.938 -29.359 1 88.5 311 LEU A C 1
ATOM 2423 O O . LEU A 1 311 ? -0.906 -24.5 -30.438 1 88.5 311 LEU A O 1
ATOM 2427 N N . LYS A 1 312 ? -0.159 -22.781 -29.234 1 89.62 312 LYS A N 1
ATOM 2428 C CA . LYS A 1 312 ? 0.076 -21.953 -30.422 1 89.62 312 LYS A CA 1
ATOM 2429 C C . LYS A 1 312 ? 1.466 -22.203 -31 1 89.62 312 LYS A C 1
ATOM 2431 O O . LYS A 1 312 ? 1.827 -21.641 -32.031 1 89.62 312 LYS A O 1
ATOM 2436 N N . GLY A 1 313 ? 2.252 -22.984 -30.266 1 87.19 313 GLY A N 1
ATOM 2437 C CA . GLY A 1 313 ? 3.564 -23.359 -30.766 1 87.19 313 GLY A CA 1
ATOM 2438 C C . GLY A 1 313 ? 4.648 -22.359 -30.406 1 87.19 313 GLY A C 1
ATOM 2439 O O . GLY A 1 313 ? 5.746 -22.406 -30.969 1 87.19 313 GLY A O 1
ATOM 2440 N N . TYR A 1 314 ? 4.355 -21.453 -29.516 1 88.88 314 TYR A N 1
ATOM 2441 C CA . TYR A 1 314 ? 5.332 -20.453 -29.109 1 88.88 314 TYR A CA 1
ATOM 2442 C C . TYR A 1 314 ? 6.25 -21 -28.016 1 88.88 314 TYR A C 1
ATOM 2444 O O . TYR A 1 314 ? 7.332 -20.453 -27.781 1 88.88 314 TYR A O 1
ATOM 2452 N N . CYS A 1 315 ? 5.762 -22 -27.297 1 90.44 315 CYS A N 1
ATOM 2453 C CA . CYS A 1 315 ? 6.527 -22.703 -26.281 1 90.44 315 CYS A CA 1
ATOM 2454 C C . CYS A 1 315 ? 6.422 -24.219 -26.484 1 90.44 315 CYS A C 1
ATOM 2456 O O . CYS A 1 315 ? 5.559 -24.688 -27.219 1 90.44 315 CYS A O 1
ATOM 2458 N N . ASN A 1 316 ? 7.34 -24.859 -25.844 1 87.44 316 ASN A N 1
ATOM 2459 C CA . ASN A 1 316 ? 7.379 -26.312 -26 1 87.44 316 ASN A CA 1
ATOM 2460 C C . ASN A 1 316 ? 6.672 -27.016 -24.828 1 87.44 316 ASN A C 1
ATOM 2462 O O . ASN A 1 316 ? 6.762 -26.578 -23.688 1 87.44 316 ASN A O 1
ATOM 2466 N N . GLU A 1 317 ? 6.051 -28.125 -25.141 1 82.38 317 GLU A N 1
ATOM 2467 C CA . GLU A 1 317 ? 5.414 -28.953 -24.125 1 82.38 317 GLU A CA 1
ATOM 2468 C C . GLU A 1 317 ? 6.449 -29.688 -23.281 1 82.38 317 GLU A C 1
ATOM 2470 O O . GLU A 1 317 ? 7.574 -29.906 -23.734 1 82.38 317 GLU A O 1
ATOM 2475 N N . ASN A 1 318 ? 6.121 -30.062 -22.094 1 82.06 318 ASN A N 1
ATOM 2476 C CA . ASN A 1 318 ? 6.887 -30.891 -21.156 1 82.06 318 ASN A CA 1
ATOM 2477 C C . ASN A 1 318 ? 8.203 -30.219 -20.781 1 82.06 318 ASN A C 1
ATOM 2479 O O . ASN A 1 318 ? 9.133 -30.891 -20.328 1 82.06 318 ASN A O 1
ATOM 2483 N N . THR A 1 319 ? 8.336 -29.016 -21.172 1 87.69 319 THR A N 1
ATOM 2484 C CA . THR A 1 319 ? 9.445 -28.203 -20.703 1 87.69 319 THR A CA 1
ATOM 2485 C C . THR A 1 319 ? 8.938 -26.969 -19.969 1 87.69 319 THR A C 1
ATOM 2487 O O . THR A 1 319 ? 7.746 -26.656 -20.016 1 87.69 319 THR A O 1
ATOM 2490 N N . GLU A 1 320 ? 9.797 -26.375 -19.281 1 91.38 320 GLU A N 1
ATOM 2491 C CA . GLU A 1 320 ? 9.398 -25.188 -18.547 1 91.38 320 GLU A CA 1
ATOM 2492 C C . GLU A 1 320 ? 9.25 -23.984 -19.469 1 91.38 320 GLU A C 1
ATOM 2494 O O . GLU A 1 320 ? 10.164 -23.656 -20.234 1 91.38 320 GLU A O 1
ATOM 2499 N N . SER A 1 321 ? 8.102 -23.453 -19.469 1 93.19 321 SER A N 1
ATOM 2500 C CA . SER A 1 321 ? 7.852 -22.156 -20.094 1 93.19 321 SER A CA 1
ATOM 2501 C C . SER A 1 321 ? 8 -21.016 -19.094 1 93.19 321 SER A C 1
ATOM 2503 O O . SER A 1 321 ? 7.391 -21.047 -18.016 1 93.19 321 SER A O 1
ATOM 2505 N N . ILE A 1 322 ? 8.82 -20.047 -19.438 1 94.12 322 ILE A N 1
ATOM 2506 C CA . ILE A 1 322 ? 9 -18.891 -18.578 1 94.12 322 ILE A CA 1
ATOM 2507 C C . ILE A 1 322 ? 7.98 -17.812 -18.938 1 94.12 322 ILE A C 1
ATOM 2509 O O . ILE A 1 322 ? 7.957 -17.328 -20.078 1 94.12 322 ILE A O 1
ATOM 2513 N N . VAL A 1 323 ? 7.125 -17.547 -18.031 1 95.44 323 VAL A N 1
ATOM 2514 C CA . VAL A 1 323 ? 6.191 -16.438 -18.188 1 95.44 323 VAL A CA 1
ATOM 2515 C C . VAL A 1 323 ? 6.652 -15.25 -17.328 1 95.44 323 VAL A C 1
ATOM 2517 O O . VAL A 1 323 ? 6.531 -15.273 -16.109 1 95.44 323 VAL A O 1
ATOM 2520 N N . GLU A 1 324 ? 7.145 -14.25 -18.016 1 93.88 324 GLU A N 1
ATOM 2521 C CA . GLU A 1 324 ? 7.609 -13.047 -17.344 1 93.88 324 GLU A CA 1
ATOM 2522 C C . GLU A 1 324 ? 6.477 -12.031 -17.172 1 93.88 324 GLU A C 1
ATOM 2524 O O . GLU A 1 324 ? 5.902 -11.578 -18.172 1 93.88 324 GLU A O 1
ATOM 2529 N N . MET A 1 325 ? 6.164 -11.781 -15.984 1 94.56 325 MET A N 1
ATOM 2530 C CA . MET A 1 325 ? 5.156 -10.789 -15.641 1 94.56 325 MET A CA 1
ATOM 2531 C C . MET A 1 325 ? 5.781 -9.617 -14.891 1 94.56 325 MET A C 1
ATOM 2533 O O . MET A 1 325 ? 6.941 -9.68 -14.484 1 94.56 325 MET A O 1
ATOM 2537 N N . PRO A 1 326 ? 5.055 -8.516 -14.672 1 93.12 326 PRO A N 1
ATOM 2538 C CA . PRO A 1 326 ? 5.637 -7.348 -14.008 1 93.12 326 PRO A CA 1
ATOM 2539 C C . PRO A 1 326 ? 6.16 -7.668 -12.609 1 93.12 326 PRO A C 1
ATOM 2541 O O . PRO A 1 326 ? 7.156 -7.082 -12.164 1 93.12 326 PRO A O 1
ATOM 2544 N N . GLY A 1 327 ? 5.562 -8.609 -11.961 1 93.62 327 GLY A N 1
ATOM 2545 C CA . GLY A 1 327 ? 5.93 -8.914 -10.586 1 93.62 327 GLY A CA 1
ATOM 2546 C C . GLY A 1 327 ? 7.027 -9.961 -10.484 1 93.62 327 GLY A C 1
ATOM 2547 O O . GLY A 1 327 ? 7.543 -10.219 -9.398 1 93.62 327 GLY A O 1
ATOM 2548 N N . GLY A 1 328 ? 7.316 -10.57 -11.602 1 92.62 328 GLY A N 1
ATOM 2549 C CA . GLY A 1 328 ? 8.352 -11.594 -11.602 1 92.62 328 GLY A CA 1
ATOM 2550 C C . GLY A 1 328 ? 8.078 -12.711 -12.594 1 92.62 328 GLY A C 1
ATOM 2551 O O . GLY A 1 328 ? 7.09 -12.672 -13.32 1 92.62 328 GLY A O 1
ATOM 2552 N N . LYS A 1 329 ? 9.016 -13.672 -12.57 1 93.94 329 LYS A N 1
ATOM 2553 C CA . LYS A 1 329 ? 8.953 -14.789 -13.508 1 93.94 329 LYS A CA 1
ATOM 2554 C C . LYS A 1 329 ? 8.289 -16 -12.867 1 93.94 329 LYS A C 1
ATOM 2556 O O . LYS A 1 329 ? 8.547 -16.312 -11.703 1 93.94 329 LYS A O 1
ATOM 2561 N N . LEU A 1 330 ? 7.461 -16.578 -13.625 1 96.56 330 LEU A N 1
ATOM 2562 C CA . LEU A 1 330 ? 6.852 -17.844 -13.266 1 96.56 330 LEU A CA 1
ATOM 2563 C C . LEU A 1 330 ? 7.203 -18.938 -14.281 1 96.56 330 LEU A C 1
ATOM 2565 O O . LEU A 1 330 ? 7.164 -18.688 -15.484 1 96.56 330 LEU A O 1
ATOM 2569 N N . LEU A 1 331 ? 7.648 -20.078 -13.789 1 96.5 331 LEU A N 1
ATOM 2570 C CA . LEU A 1 331 ? 8 -21.219 -14.617 1 96.5 331 LEU A CA 1
ATOM 2571 C C . LEU A 1 331 ? 6.867 -22.234 -14.641 1 96.5 331 LEU A C 1
ATOM 2573 O O . LEU A 1 331 ? 6.504 -22.797 -13.602 1 96.5 331 LEU A O 1
ATOM 2577 N N . ILE A 1 332 ? 6.355 -22.484 -15.82 1 96.19 332 ILE A N 1
ATOM 2578 C CA . ILE A 1 332 ? 5.191 -23.359 -15.938 1 96.19 332 ILE A CA 1
ATOM 2579 C C . ILE A 1 332 ? 5.551 -24.609 -16.75 1 96.19 332 ILE A C 1
ATOM 2581 O O . ILE A 1 332 ? 6.172 -24.5 -17.812 1 96.19 332 ILE A O 1
ATOM 2585 N N . GLN A 1 333 ? 5.23 -25.703 -16.234 1 94.25 333 GLN A N 1
ATOM 2586 C CA . GLN A 1 333 ? 5.32 -26.969 -16.953 1 94.25 333 GLN A CA 1
ATOM 2587 C C . GLN A 1 333 ? 3.939 -27.562 -17.188 1 94.25 333 GLN A C 1
ATOM 2589 O O . GLN A 1 333 ? 3.154 -27.719 -16.25 1 94.25 333 GLN A O 1
ATOM 2594 N N . TRP A 1 334 ? 3.682 -27.812 -18.406 1 91.88 334 TRP A N 1
ATOM 2595 C CA . TRP A 1 334 ? 2.42 -28.453 -18.781 1 91.88 334 TRP A CA 1
ATOM 2596 C C . TRP A 1 334 ? 2.666 -29.781 -19.484 1 91.88 334 TRP A C 1
ATOM 2598 O O . TRP A 1 334 ? 3.346 -29.844 -20.5 1 91.88 334 TRP A O 1
ATOM 2608 N N . ASP A 1 335 ? 2.197 -30.781 -18.797 1 82.94 335 ASP A N 1
ATOM 2609 C CA . ASP A 1 335 ? 2.213 -32.094 -19.438 1 82.94 335 ASP A CA 1
ATOM 2610 C C . ASP A 1 335 ? 0.907 -32.344 -20.172 1 82.94 335 ASP A C 1
ATOM 2612 O O . ASP A 1 335 ? -0.115 -32.656 -19.562 1 82.94 335 ASP A O 1
ATOM 2616 N N . SER A 1 336 ? 1.011 -32.312 -21.375 1 70.31 336 SER A N 1
ATOM 2617 C CA . SER A 1 336 ? -0.215 -32.406 -22.156 1 70.31 336 SER A CA 1
ATOM 2618 C C . SER A 1 336 ? -0.787 -33.844 -22.109 1 70.31 336 SER A C 1
ATOM 2620 O O . SER A 1 336 ? -1.974 -34.031 -22.375 1 70.31 336 SER A O 1
ATOM 2622 N N . ASN A 1 337 ? 0.091 -34.781 -21.781 1 73.25 337 ASN A N 1
ATOM 2623 C CA . ASN A 1 337 ? -0.399 -36.156 -21.719 1 73.25 337 ASN A CA 1
ATOM 2624 C C . ASN A 1 337 ? -1.344 -36.344 -20.531 1 73.25 337 ASN A C 1
ATOM 2626 O O . ASN A 1 337 ? -2.418 -36.938 -20.688 1 73.25 337 ASN A O 1
ATOM 2630 N N . ASN A 1 338 ? -1.034 -35.781 -19.391 1 73.06 338 ASN A N 1
ATOM 2631 C CA . ASN A 1 338 ? -1.896 -35.938 -18.234 1 73.06 338 ASN A CA 1
ATOM 2632 C C . ASN A 1 338 ? -2.572 -34.625 -17.844 1 73.06 338 ASN A C 1
ATOM 2634 O O . ASN A 1 338 ? -3.332 -34.562 -16.875 1 73.06 338 ASN A O 1
ATOM 2638 N N . SER A 1 339 ? -2.299 -33.625 -18.547 1 78 339 SER A N 1
ATOM 2639 C CA . SER A 1 339 ? -2.904 -32.281 -18.5 1 78 339 SER A CA 1
ATOM 2640 C C . SER A 1 339 ? -2.627 -31.609 -17.156 1 78 339 SER A C 1
ATOM 2642 O O . SER A 1 339 ? -3.385 -30.734 -16.719 1 78 339 SER A O 1
ATOM 2644 N N . GLU A 1 340 ? -1.564 -32.125 -16.531 1 88.5 340 GLU A N 1
ATOM 2645 C CA . GLU A 1 340 ? -1.215 -31.5 -15.266 1 88.5 340 GLU A CA 1
ATOM 2646 C C . GLU A 1 340 ? -0.337 -30.281 -15.492 1 88.5 340 GLU A C 1
ATOM 2648 O O . GLU A 1 340 ? 0.54 -30.281 -16.359 1 88.5 340 GLU A O 1
ATOM 2653 N N . ILE A 1 341 ? -0.614 -29.297 -14.711 1 93.19 341 ILE A N 1
ATOM 2654 C CA . ILE A 1 341 ? 0.15 -28.062 -14.781 1 93.19 341 ILE A CA 1
ATOM 2655 C C . ILE A 1 341 ? 0.92 -27.859 -13.477 1 93.19 341 ILE A C 1
ATOM 2657 O O . ILE A 1 341 ? 0.353 -27.969 -12.391 1 93.19 341 ILE A O 1
ATOM 2661 N N . PHE A 1 342 ? 2.213 -27.641 -13.617 1 94.94 342 PHE A N 1
ATOM 2662 C CA . PHE A 1 342 ? 3.039 -27.266 -12.477 1 94.94 342 PHE A CA 1
ATOM 2663 C C . PHE A 1 342 ? 3.541 -25.828 -12.633 1 94.94 342 PHE A C 1
ATOM 2665 O O . PHE A 1 342 ? 4.008 -25.438 -13.703 1 94.94 342 PHE A O 1
ATOM 2672 N N . LYS A 1 343 ? 3.393 -25.094 -11.578 1 96.81 343 LYS A N 1
ATOM 2673 C CA . LYS A 1 343 ? 3.869 -23.719 -11.539 1 96.81 343 LYS A CA 1
ATOM 2674 C C . LYS A 1 343 ? 4.965 -23.547 -10.492 1 96.81 343 LYS A C 1
ATOM 2676 O O . LYS A 1 343 ? 4.777 -23.875 -9.32 1 96.81 343 LYS A O 1
ATOM 2681 N N . THR A 1 344 ? 6.07 -23.094 -10.938 1 97.12 344 THR A N 1
ATOM 2682 C CA . THR A 1 344 ? 7.18 -22.75 -10.055 1 97.12 344 THR A CA 1
ATOM 2683 C C . THR A 1 344 ? 7.398 -21.234 -10.023 1 97.12 344 THR A C 1
ATOM 2685 O O . THR A 1 344 ? 7.383 -20.578 -11.062 1 97.12 344 THR A O 1
ATOM 2688 N N . GLY A 1 345 ? 7.543 -20.703 -8.852 1 97.56 345 GLY A N 1
ATOM 2689 C CA . GLY A 1 345 ? 7.789 -19.281 -8.711 1 97.56 345 GLY A CA 1
ATOM 2690 C C . GLY A 1 345 ? 8.445 -18.922 -7.391 1 97.56 345 GLY A C 1
ATOM 2691 O O . GLY A 1 345 ? 8.609 -19.766 -6.52 1 97.56 345 GLY A O 1
ATOM 2692 N N . PRO A 1 346 ? 8.836 -17.672 -7.301 1 97.12 346 PRO A N 1
ATOM 2693 C CA . PRO A 1 346 ? 9.523 -17.234 -6.086 1 97.12 346 PRO A CA 1
ATOM 2694 C C . PRO A 1 346 ? 8.57 -17.016 -4.918 1 97.12 346 PRO A C 1
ATOM 2696 O O . PRO A 1 346 ? 7.41 -16.641 -5.121 1 97.12 346 PRO A O 1
ATOM 2699 N N . ALA A 1 347 ? 8.992 -17.312 -3.76 1 97.75 347 ALA A N 1
ATOM 2700 C CA . ALA A 1 347 ? 8.438 -16.891 -2.477 1 97.75 347 ALA A CA 1
ATOM 2701 C C . ALA A 1 347 ? 9.461 -16.094 -1.672 1 97.75 347 ALA A C 1
ATOM 2703 O O . ALA A 1 347 ? 10.555 -16.594 -1.385 1 97.75 347 ALA A O 1
ATOM 2704 N N . THR A 1 348 ? 9.094 -14.898 -1.31 1 97 348 THR A N 1
ATOM 2705 C CA . THR A 1 348 ? 10.039 -13.977 -0.7 1 97 348 THR A CA 1
ATOM 2706 C C . THR A 1 348 ? 9.562 -13.531 0.679 1 97 348 THR A C 1
ATOM 2708 O O . THR A 1 348 ? 8.406 -13.133 0.84 1 97 348 THR A O 1
ATOM 2711 N N . THR A 1 349 ? 10.422 -13.695 1.667 1 97.81 349 THR A N 1
ATOM 2712 C CA . THR A 1 349 ? 10.18 -13.016 2.938 1 97.81 349 THR A CA 1
ATOM 2713 C C . THR A 1 349 ? 10.719 -11.586 2.902 1 97.81 349 THR A C 1
ATOM 2715 O O . THR A 1 349 ? 11.914 -11.375 2.688 1 97.81 349 THR A O 1
ATOM 2718 N N . VAL A 1 350 ? 9.852 -10.609 3.117 1 96.88 350 VAL A N 1
ATOM 2719 C CA . VAL A 1 350 ? 10.242 -9.203 3.041 1 96.88 350 VAL A CA 1
ATOM 2720 C C . VAL A 1 350 ? 10.719 -8.727 4.41 1 96.88 350 VAL A C 1
ATOM 2722 O O . VAL A 1 350 ? 11.836 -8.211 4.543 1 96.88 350 VAL A O 1
ATOM 2725 N N . PHE A 1 351 ? 9.898 -8.875 5.449 1 96.62 351 PHE A N 1
ATOM 2726 C CA . PHE A 1 351 ? 10.258 -8.562 6.828 1 96.62 351 PHE A CA 1
ATOM 2727 C C . PHE A 1 351 ? 9.328 -9.273 7.801 1 96.62 351 PHE A C 1
ATOM 2729 O O . PHE A 1 351 ? 8.312 -9.844 7.395 1 96.62 351 PHE A O 1
ATOM 2736 N N . LYS A 1 352 ? 9.727 -9.359 9.031 1 97.75 352 LYS A N 1
ATOM 2737 C CA . LYS A 1 352 ? 8.938 -9.914 10.133 1 97.75 352 LYS A CA 1
ATOM 2738 C C . LYS A 1 352 ? 8.742 -8.891 11.25 1 97.75 352 LYS A C 1
ATOM 2740 O O . LYS A 1 352 ? 9.633 -8.078 11.508 1 97.75 352 LYS A O 1
ATOM 2745 N N . SER A 1 353 ? 7.562 -8.875 11.836 1 97.88 353 SER A N 1
ATOM 2746 C CA . SER A 1 353 ? 7.324 -7.961 12.945 1 97.88 353 SER A CA 1
ATOM 2747 C C . SER A 1 353 ? 6.109 -8.391 13.758 1 97.88 353 SER A C 1
ATOM 2749 O O . SER A 1 353 ? 5.66 -9.531 13.656 1 97.88 353 SER A O 1
ATOM 2751 N N . GLN A 1 354 ? 5.789 -7.562 14.727 1 96.5 354 GLN A N 1
ATOM 2752 C CA . GLN A 1 354 ? 4.605 -7.719 15.562 1 96.5 354 GLN A CA 1
ATOM 2753 C C . GLN A 1 354 ? 3.707 -6.488 15.477 1 96.5 354 GLN A C 1
ATOM 2755 O O . GLN A 1 354 ? 4.191 -5.367 15.312 1 96.5 354 GLN A O 1
ATOM 2760 N N . ILE A 1 355 ? 2.408 -6.77 15.594 1 95.44 355 ILE A N 1
ATOM 2761 C CA . ILE A 1 355 ? 1.474 -5.652 15.555 1 95.44 355 ILE A CA 1
ATOM 2762 C C . ILE A 1 355 ? 0.356 -5.875 16.562 1 95.44 355 ILE A C 1
ATOM 2764 O O . ILE A 1 355 ? -0.054 -7.012 16.812 1 95.44 355 ILE A O 1
ATOM 2768 N N . LEU A 1 356 ? -0.108 -4.746 17.156 1 92.44 356 LEU A N 1
ATOM 2769 C CA . LEU A 1 356 ? -1.289 -4.742 18 1 92.44 356 LEU A CA 1
ATOM 2770 C C . LEU A 1 356 ? -2.502 -4.195 17.266 1 92.44 356 LEU A C 1
ATOM 2772 O O . LEU A 1 356 ? -2.436 -3.115 16.672 1 92.44 356 LEU A O 1
ATOM 2776 N N . ILE A 1 357 ? -3.602 -4.988 17.297 1 90.38 357 ILE A N 1
ATOM 2777 C CA . ILE A 1 357 ? -4.801 -4.527 16.594 1 90.38 357 ILE A CA 1
ATOM 2778 C C . ILE A 1 357 ? -6.016 -4.676 17.516 1 90.38 357 ILE A C 1
ATOM 2780 O O . ILE A 1 357 ? -6.059 -5.578 18.359 1 90.38 357 ILE A O 1
ATOM 2784 N N . MET B 1 1 ? 7.812 -0.61 -16.031 1 30.03 1 MET B N 1
ATOM 2785 C CA . MET B 1 1 ? 8.461 -0.917 -14.766 1 30.03 1 MET B CA 1
ATOM 2786 C C . MET B 1 1 ? 9.477 -2.043 -14.93 1 30.03 1 MET B C 1
ATOM 2788 O O . MET B 1 1 ? 9.156 -3.096 -15.484 1 30.03 1 MET B O 1
ATOM 2792 N N . GLU B 1 2 ? 10.711 -1.707 -15.062 1 37.69 2 GLU B N 1
ATOM 2793 C CA . GLU B 1 2 ? 11.766 -2.713 -15.133 1 37.69 2 GLU B CA 1
ATOM 2794 C C . GLU B 1 2 ? 11.539 -3.824 -14.109 1 37.69 2 GLU B C 1
ATOM 2796 O O . GLU B 1 2 ? 11.148 -3.561 -12.977 1 37.69 2 GLU B O 1
ATOM 2801 N N . PRO B 1 3 ? 11.43 -4.996 -14.641 1 38.19 3 PRO B N 1
ATOM 2802 C CA . PRO B 1 3 ? 11.242 -6.121 -13.719 1 38.19 3 PRO B CA 1
ATOM 2803 C C . PRO B 1 3 ? 12.164 -6.051 -12.5 1 38.19 3 PRO B C 1
ATOM 2805 O O . PRO B 1 3 ? 13.305 -5.613 -12.617 1 38.19 3 PRO B O 1
ATOM 2808 N N . ILE B 1 4 ? 11.578 -5.883 -11.406 1 42.09 4 ILE B N 1
ATOM 2809 C CA . ILE B 1 4 ? 12.367 -5.906 -10.172 1 42.09 4 ILE B CA 1
ATOM 2810 C C . ILE B 1 4 ? 13.227 -7.164 -10.141 1 42.09 4 ILE B C 1
ATOM 2812 O O . ILE B 1 4 ? 12.711 -8.281 -10.062 1 42.09 4 ILE B O 1
ATOM 2816 N N . LEU B 1 5 ? 14.461 -7.105 -10.82 1 42.41 5 LEU B N 1
ATOM 2817 C CA . LEU B 1 5 ? 15.406 -8.211 -10.883 1 42.41 5 LEU B CA 1
ATOM 2818 C C . LEU B 1 5 ? 15.75 -8.711 -9.484 1 42.41 5 LEU B C 1
ATOM 2820 O O . LEU B 1 5 ? 16.219 -7.941 -8.641 1 42.41 5 LEU B O 1
ATOM 2824 N N . ILE B 1 6 ? 15.266 -9.891 -9.039 1 45.59 6 ILE B N 1
ATOM 2825 C CA . ILE B 1 6 ? 15.508 -10.695 -7.848 1 45.59 6 ILE B CA 1
ATOM 2826 C C . ILE B 1 6 ? 17 -10.922 -7.668 1 45.59 6 ILE B C 1
ATOM 2828 O O . ILE B 1 6 ? 17.453 -11.328 -6.598 1 45.59 6 ILE B O 1
ATOM 2832 N N . THR B 1 7 ? 17.781 -10.672 -8.703 1 50.28 7 THR B N 1
ATOM 2833 C CA . THR B 1 7 ? 19.094 -11.305 -8.664 1 50.28 7 THR B CA 1
ATOM 2834 C C . THR B 1 7 ? 20.094 -10.43 -7.922 1 50.28 7 THR B C 1
ATOM 2836 O O . THR B 1 7 ? 21.219 -10.852 -7.656 1 50.28 7 THR B O 1
ATOM 2839 N N . ASN B 1 8 ? 19.703 -9.258 -7.566 1 66.75 8 ASN B N 1
ATOM 2840 C CA . ASN B 1 8 ? 20.844 -8.492 -7.086 1 66.75 8 ASN B CA 1
ATOM 2841 C C . ASN B 1 8 ? 21.016 -8.609 -5.574 1 66.75 8 ASN B C 1
ATOM 2843 O O . ASN B 1 8 ? 20.016 -8.703 -4.844 1 66.75 8 ASN B O 1
ATOM 2847 N N . LYS B 1 9 ? 22.328 -8.922 -5.141 1 81.12 9 LYS B N 1
ATOM 2848 C CA . LYS B 1 9 ? 22.719 -8.93 -3.734 1 81.12 9 LYS B CA 1
ATOM 2849 C C . LYS B 1 9 ? 22.344 -7.613 -3.055 1 81.12 9 LYS B C 1
ATOM 2851 O O . LYS B 1 9 ? 22.5 -6.543 -3.643 1 81.12 9 LYS B O 1
ATOM 2856 N N . PRO B 1 10 ? 21.797 -7.801 -1.83 1 90 10 PRO B N 1
ATOM 2857 C CA . PRO B 1 10 ? 21.5 -6.562 -1.104 1 90 10 PRO B CA 1
ATOM 2858 C C . PRO B 1 10 ? 22.766 -5.75 -0.791 1 90 10 PRO B C 1
ATOM 2860 O O . PRO B 1 10 ? 23.844 -6.32 -0.598 1 90 10 PRO B O 1
ATOM 2863 N N . SER B 1 11 ? 22.594 -4.484 -0.725 1 92.19 11 SER B N 1
ATOM 2864 C CA . SER B 1 11 ? 23.703 -3.574 -0.476 1 92.19 11 SER B CA 1
ATOM 2865 C C . SER B 1 11 ? 23.609 -2.951 0.914 1 92.19 11 SER B C 1
ATOM 2867 O O . SER B 1 11 ? 24.625 -2.525 1.479 1 92.19 11 SER B O 1
ATOM 2869 N N . TYR B 1 12 ? 22.422 -2.934 1.471 1 94.44 12 TYR B N 1
ATOM 2870 C CA . TYR B 1 12 ? 22.203 -2.205 2.715 1 94.44 12 TYR B CA 1
ATOM 2871 C C . TYR B 1 12 ? 21.297 -2.988 3.658 1 94.44 12 TYR B C 1
ATOM 2873 O O . TYR B 1 12 ? 20.438 -3.74 3.211 1 94.44 12 TYR B O 1
ATOM 2881 N N . ARG B 1 13 ? 21.578 -2.891 4.906 1 95.38 13 ARG B N 1
ATOM 2882 C CA . ARG B 1 13 ? 20.672 -3.312 5.969 1 95.38 13 ARG B CA 1
ATOM 2883 C C . ARG B 1 13 ? 20.125 -2.109 6.723 1 95.38 13 ARG B C 1
ATOM 2885 O O . ARG B 1 13 ? 20.875 -1.262 7.195 1 95.38 13 ARG B O 1
ATOM 2892 N N . ILE B 1 14 ? 18.797 -2.031 6.859 1 97.06 14 ILE B N 1
ATOM 2893 C CA . ILE B 1 14 ? 18.141 -0.867 7.453 1 97.06 14 ILE B CA 1
ATOM 2894 C C . ILE B 1 14 ? 17.203 -1.313 8.57 1 97.06 14 ILE B C 1
ATOM 2896 O O . ILE B 1 14 ? 16.297 -2.119 8.344 1 97.06 14 ILE B O 1
ATOM 2900 N N . ASN B 1 15 ? 17.469 -0.884 9.766 1 98.06 15 ASN B N 1
ATOM 2901 C CA . ASN B 1 15 ? 16.469 -0.936 10.812 1 98.06 15 ASN B CA 1
ATOM 2902 C C . ASN B 1 15 ? 15.461 0.208 10.68 1 98.06 15 ASN B C 1
ATOM 2904 O O . ASN B 1 15 ? 15.844 1.38 10.727 1 98.06 15 ASN B O 1
ATOM 2908 N N . PHE B 1 16 ? 14.164 -0.186 10.516 1 98.38 16 PHE B N 1
ATOM 2909 C CA . PHE B 1 16 ? 13.195 0.862 10.227 1 98.38 16 PHE B CA 1
ATOM 2910 C C . PHE B 1 16 ? 12.008 0.778 11.172 1 98.38 16 PHE B C 1
ATOM 2912 O O . PHE B 1 16 ? 11.805 -0.241 11.836 1 98.38 16 PHE B O 1
ATOM 2919 N N . THR B 1 17 ? 11.305 1.877 11.25 1 98.62 17 THR B N 1
ATOM 2920 C CA . THR B 1 17 ? 10 1.961 11.906 1 98.62 17 THR B CA 1
ATOM 2921 C C . THR B 1 17 ? 8.93 2.422 10.922 1 98.62 17 THR B C 1
ATOM 2923 O O . THR B 1 17 ? 9.102 3.432 10.234 1 98.62 17 THR B O 1
ATOM 2926 N N . LYS B 1 18 ? 7.879 1.624 10.734 1 98.56 18 LYS B N 1
ATOM 2927 C CA . LYS B 1 18 ? 6.699 2.064 9.992 1 98.56 18 LYS B CA 1
ATOM 2928 C C . LYS B 1 18 ? 5.793 2.926 10.867 1 98.56 18 LYS B C 1
ATOM 2930 O O . LYS B 1 18 ? 5.383 2.504 11.953 1 98.56 18 LYS B O 1
ATOM 2935 N N . MET B 1 19 ? 5.539 4.141 10.414 1 98.38 19 MET B N 1
ATOM 2936 C CA . MET B 1 19 ? 4.723 5.082 11.172 1 98.38 19 MET B CA 1
ATOM 2937 C C . MET B 1 19 ? 3.672 5.734 10.281 1 98.38 19 MET B C 1
ATOM 2939 O O . MET B 1 19 ? 3.729 5.617 9.055 1 98.38 19 MET B O 1
ATOM 2943 N N . GLN B 1 20 ? 2.73 6.355 10.906 1 97.38 20 GLN B N 1
ATOM 2944 C CA . GLN B 1 20 ? 1.776 7.16 10.148 1 97.38 20 GLN B CA 1
ATOM 2945 C C . GLN B 1 20 ? 1.262 8.328 10.984 1 97.38 20 GLN B C 1
ATOM 2947 O O . GLN B 1 20 ? 1.238 8.258 12.219 1 97.38 20 GLN B O 1
ATOM 2952 N N . GLY B 1 21 ? 0.978 9.414 10.391 1 96.94 21 GLY B N 1
ATOM 2953 C CA . GLY B 1 21 ? 0.32 10.594 10.945 1 96.94 21 GLY B CA 1
ATOM 2954 C C . GLY B 1 21 ? -0.978 10.938 10.242 1 96.94 21 GLY B C 1
ATOM 2955 O O . GLY B 1 21 ? -0.967 11.57 9.188 1 96.94 21 GLY B O 1
ATOM 2956 N N . ALA B 1 22 ? -1.988 10.516 10.898 1 95.19 22 ALA B N 1
ATOM 2957 C CA . ALA B 1 22 ? -3.318 10.734 10.344 1 95.19 22 ALA B CA 1
ATOM 2958 C C . ALA B 1 22 ? -3.428 10.141 8.938 1 95.19 22 ALA B C 1
ATOM 2960 O O . ALA B 1 22 ? -3.904 10.805 8.016 1 95.19 22 ALA B O 1
ATOM 2961 N N . GLY B 1 23 ? -2.869 9 8.711 1 94.5 23 GLY B N 1
ATOM 2962 C CA . GLY B 1 23 ? -3.055 8.273 7.461 1 94.5 23 GLY B CA 1
ATOM 2963 C C . GLY B 1 23 ? -1.924 8.484 6.473 1 94.5 23 GLY B C 1
ATOM 2964 O O . GLY B 1 23 ? -1.782 7.727 5.512 1 94.5 23 GLY B O 1
ATOM 2965 N N . ASN B 1 24 ? -1.18 9.586 6.59 1 95.38 24 ASN B N 1
ATOM 2966 C CA . ASN B 1 24 ? 0.081 9.719 5.867 1 95.38 24 ASN B CA 1
ATOM 2967 C C . ASN B 1 24 ? 1.158 8.805 6.445 1 95.38 24 ASN B C 1
ATOM 2969 O O . ASN B 1 24 ? 1.547 8.953 7.605 1 95.38 24 ASN B O 1
ATOM 2973 N N . ASP B 1 25 ? 1.604 7.805 5.602 1 97.31 25 ASP B N 1
ATOM 2974 C CA . ASP B 1 25 ? 2.455 6.781 6.203 1 97.31 25 ASP B CA 1
ATOM 2975 C C . ASP B 1 25 ? 3.908 6.949 5.77 1 97.31 25 ASP B C 1
ATOM 2977 O O . ASP B 1 25 ? 4.184 7.469 4.688 1 97.31 25 ASP B O 1
ATOM 2981 N N . PHE B 1 26 ? 4.797 6.453 6.723 1 98.44 26 PHE B N 1
ATOM 2982 C CA . PHE B 1 26 ? 6.219 6.75 6.598 1 98.44 26 PHE B CA 1
ATOM 2983 C C . PHE B 1 26 ? 7.059 5.535 6.969 1 98.44 26 PHE B C 1
ATOM 2985 O O . PHE B 1 26 ? 6.652 4.727 7.809 1 98.44 26 PHE B O 1
ATOM 2992 N N . VAL B 1 27 ? 8.125 5.379 6.281 1 98.75 27 VAL B N 1
ATOM 2993 C CA . VAL B 1 27 ? 9.234 4.566 6.762 1 98.75 27 VAL B CA 1
ATOM 2994 C C . VAL B 1 27 ? 10.312 5.469 7.359 1 98.75 27 VAL B C 1
ATOM 2996 O O . VAL B 1 27 ? 10.859 6.336 6.672 1 98.75 27 VAL B O 1
ATOM 2999 N N . VAL B 1 28 ? 10.586 5.27 8.656 1 98.81 28 VAL B N 1
ATOM 3000 C CA . VAL B 1 28 ? 11.453 6.172 9.398 1 98.81 28 VAL B CA 1
ATOM 3001 C C . VAL B 1 28 ? 12.711 5.426 9.844 1 98.81 28 VAL B C 1
ATOM 3003 O O . VAL B 1 28 ? 12.625 4.312 10.367 1 98.81 28 VAL B O 1
ATOM 3006 N N . PHE B 1 29 ? 13.891 6 9.617 1 98.69 29 PHE B N 1
ATOM 3007 C CA . PHE B 1 29 ? 15.117 5.398 10.125 1 98.69 29 PHE B CA 1
ATOM 3008 C C . PHE B 1 29 ? 16.219 6.441 10.242 1 98.69 29 PHE B C 1
ATOM 3010 O O . PHE B 1 29 ? 16.094 7.547 9.711 1 98.69 29 PHE B O 1
ATOM 3017 N N . GLU B 1 30 ? 17.266 6.125 11.008 1 98.19 30 GLU B N 1
ATOM 3018 C CA . GLU B 1 30 ? 18.422 6.988 11.242 1 98.19 30 GLU B CA 1
ATOM 3019 C C . GLU B 1 30 ? 19.469 6.801 10.148 1 98.19 30 GLU B C 1
ATOM 3021 O O . GLU B 1 30 ? 19.922 5.684 9.898 1 98.19 30 GLU B O 1
ATOM 3026 N N . LYS B 1 31 ? 19.844 7.887 9.578 1 95.69 31 LYS B N 1
ATOM 3027 C CA . LYS B 1 31 ? 20.797 7.812 8.469 1 95.69 31 LYS B CA 1
ATOM 3028 C C . LYS B 1 31 ? 22.125 7.23 8.922 1 95.69 31 LYS B C 1
ATOM 3030 O O . LYS B 1 31 ? 22.766 6.488 8.18 1 95.69 31 LYS B O 1
ATOM 3035 N N . ASN B 1 32 ? 22.531 7.445 10.156 1 95.69 32 ASN B N 1
ATOM 3036 C CA . ASN B 1 32 ? 23.828 7 10.656 1 95.69 32 ASN B CA 1
ATOM 3037 C C . ASN B 1 32 ? 23.797 5.531 11.062 1 95.69 32 ASN B C 1
ATOM 3039 O O . ASN B 1 32 ? 24.828 4.957 11.414 1 95.69 32 ASN B O 1
ATOM 3043 N N . LYS B 1 33 ? 22.688 4.895 10.977 1 96.62 33 LYS B N 1
ATOM 3044 C CA . LYS B 1 33 ? 22.578 3.502 11.406 1 96.62 33 LYS B CA 1
ATOM 3045 C C . LYS B 1 33 ? 22.344 2.576 10.211 1 96.62 33 LYS B C 1
ATOM 3047 O O . LYS B 1 33 ? 22.188 1.364 10.383 1 96.62 33 LYS B O 1
ATOM 3052 N N . VAL B 1 34 ? 22.281 3.135 9.031 1 97.06 34 VAL B N 1
ATOM 3053 C CA . VAL B 1 34 ? 22.188 2.301 7.84 1 97.06 34 VAL B CA 1
ATOM 3054 C C . VAL B 1 34 ? 23.516 1.568 7.617 1 97.06 34 VAL B C 1
ATOM 3056 O O . VAL B 1 34 ? 24.562 2.197 7.535 1 97.06 34 VAL B O 1
ATOM 3059 N N . GLU B 1 35 ? 23.422 0.268 7.551 1 96.56 35 GLU B N 1
ATOM 3060 C CA . GLU B 1 35 ? 24.625 -0.546 7.375 1 96.56 35 GLU B CA 1
ATOM 3061 C C . GLU B 1 35 ? 24.891 -0.822 5.898 1 96.56 35 GLU B C 1
ATOM 3063 O O . GLU B 1 35 ? 24.016 -1.314 5.188 1 96.56 35 GLU B O 1
ATOM 3068 N N . ARG B 1 36 ? 26.078 -0.475 5.516 1 95.94 36 ARG B N 1
ATOM 3069 C CA . ARG B 1 36 ? 26.547 -0.891 4.199 1 95.94 36 ARG B CA 1
ATOM 3070 C C . ARG B 1 36 ? 27.172 -2.285 4.254 1 95.94 36 ARG B C 1
ATOM 3072 O O . ARG B 1 36 ? 28.156 -2.504 4.953 1 95.94 36 ARG B O 1
ATOM 3079 N N . LEU B 1 37 ? 26.688 -3.141 3.471 1 93.94 37 LEU B N 1
ATOM 3080 C CA . LEU B 1 37 ? 27.047 -4.547 3.609 1 93.94 37 LEU B CA 1
ATOM 3081 C C . LEU B 1 37 ? 28.422 -4.816 3.02 1 93.94 37 LEU B C 1
ATOM 3083 O O . LEU B 1 37 ? 29.031 -5.859 3.283 1 93.94 37 LEU B O 1
ATOM 3087 N N . ASN B 1 38 ? 28.969 -3.879 2.309 1 93.88 38 ASN B N 1
ATOM 3088 C CA . ASN B 1 38 ? 30.328 -4.016 1.793 1 93.88 38 ASN B CA 1
ATOM 3089 C C . ASN B 1 38 ? 31.359 -3.6 2.832 1 93.88 38 ASN B C 1
ATOM 3091 O O . ASN B 1 38 ? 32.562 -3.637 2.564 1 93.88 38 ASN B O 1
ATOM 3095 N N . GLY B 1 39 ? 30.953 -3.105 3.914 1 94.38 39 GLY B N 1
ATOM 3096 C CA . GLY B 1 39 ? 31.875 -2.771 4.996 1 94.38 39 GLY B CA 1
ATOM 3097 C C . GLY B 1 39 ? 32.156 -1.287 5.09 1 94.38 39 GLY B C 1
ATOM 3098 O O . GLY B 1 39 ? 32.812 -0.834 6.047 1 94.38 39 GLY B O 1
ATOM 3099 N N . ASP B 1 40 ? 31.703 -0.542 4.164 1 95.31 40 ASP B N 1
ATOM 3100 C CA . ASP B 1 40 ? 31.891 0.904 4.191 1 95.31 40 ASP B CA 1
ATOM 3101 C C . ASP B 1 40 ? 31.172 1.529 5.387 1 95.31 40 ASP B C 1
ATOM 3103 O O . ASP B 1 40 ? 30 1.238 5.637 1 95.31 40 ASP B O 1
ATOM 3107 N N . GLN B 1 41 ? 31.875 2.428 6.109 1 94.75 41 GLN B N 1
ATOM 3108 C CA . GLN B 1 41 ? 31.328 2.984 7.344 1 94.75 41 GLN B CA 1
ATOM 3109 C C . GLN B 1 41 ? 30.875 4.426 7.145 1 94.75 41 GLN B C 1
ATOM 3111 O O . GLN B 1 41 ? 30.453 5.086 8.094 1 94.75 41 GLN B O 1
ATOM 3116 N N . SER B 1 42 ? 30.922 4.871 5.938 1 95.38 42 SER B N 1
ATOM 3117 C CA . SER B 1 42 ? 30.484 6.242 5.672 1 95.38 42 SER B CA 1
ATOM 3118 C C . SER B 1 42 ? 29 6.414 5.891 1 95.38 42 SER B C 1
ATOM 3120 O O . SER B 1 42 ? 28.219 5.5 5.609 1 95.38 42 SER B O 1
ATOM 3122 N N . ILE B 1 43 ? 28.625 7.605 6.418 1 94.75 43 ILE B N 1
ATOM 3123 C CA . ILE B 1 43 ? 27.219 7.914 6.645 1 94.75 43 ILE B CA 1
ATOM 3124 C C . ILE B 1 43 ? 26.531 8.203 5.309 1 94.75 43 ILE B C 1
ATOM 3126 O O . ILE B 1 43 ? 27.094 8.914 4.461 1 94.75 43 ILE B O 1
ATOM 3130 N N . MET B 1 44 ? 25.375 7.77 5.141 1 95 44 MET B N 1
ATOM 3131 C CA . MET B 1 44 ? 24.656 7.926 3.887 1 95 44 MET B CA 1
ATOM 3132 C C . MET B 1 44 ? 24.219 9.375 3.682 1 95 44 MET B C 1
ATOM 3134 O O . MET B 1 44 ? 23.828 10.047 4.633 1 95 44 MET B O 1
ATOM 3138 N N . THR B 1 45 ? 24.281 9.797 2.436 1 95.19 45 THR B N 1
ATOM 3139 C CA . THR B 1 45 ? 23.688 11.07 2.057 1 95.19 45 THR B CA 1
ATOM 3140 C C . THR B 1 45 ? 22.219 10.883 1.682 1 95.19 45 THR B C 1
ATOM 3142 O O . THR B 1 45 ? 21.766 9.758 1.449 1 95.19 45 THR B O 1
ATOM 3145 N N . TYR B 1 46 ? 21.484 11.992 1.634 1 95.56 46 TYR B N 1
ATOM 3146 C CA . TYR B 1 46 ? 20.094 11.922 1.204 1 95.56 46 TYR B CA 1
ATOM 3147 C C . TYR B 1 46 ? 20 11.43 -0.235 1 95.56 46 TYR B C 1
ATOM 3149 O O . TYR B 1 46 ? 19.062 10.703 -0.586 1 95.56 46 TYR B O 1
ATOM 3157 N N . GLU B 1 47 ? 20.938 11.797 -1.028 1 95.62 47 GLU B N 1
ATOM 3158 C CA . GLU B 1 47 ? 20.969 11.383 -2.428 1 95.62 47 GLU B CA 1
ATOM 3159 C C . GLU B 1 47 ? 21.156 9.875 -2.553 1 95.62 47 GLU B C 1
ATOM 3161 O O . GLU B 1 47 ? 20.531 9.234 -3.398 1 95.62 47 GLU B O 1
ATOM 3166 N N . GLU B 1 48 ? 22.016 9.367 -1.747 1 95.81 48 GLU B N 1
ATOM 3167 C CA . GLU B 1 48 ? 22.219 7.922 -1.754 1 95.81 48 GLU B CA 1
ATOM 3168 C C . GLU B 1 48 ? 20.953 7.188 -1.333 1 95.81 48 GLU B C 1
ATOM 3170 O O . GLU B 1 48 ? 20.594 6.176 -1.937 1 95.81 48 GLU B O 1
ATOM 3175 N N . ILE B 1 49 ? 20.344 7.719 -0.312 1 97.19 49 ILE B N 1
ATOM 3176 C CA . ILE B 1 49 ? 19.109 7.102 0.168 1 97.19 49 ILE B CA 1
ATOM 3177 C C . ILE B 1 49 ? 18.031 7.195 -0.91 1 97.19 49 ILE B C 1
ATOM 3179 O O . ILE B 1 49 ? 17.25 6.254 -1.102 1 97.19 49 ILE B O 1
ATOM 3183 N N . SER B 1 50 ? 17.938 8.328 -1.603 1 96.62 50 SER B N 1
ATOM 3184 C CA . SER B 1 50 ? 17.031 8.492 -2.725 1 96.62 50 SER B CA 1
ATOM 3185 C C . SER B 1 50 ? 17.172 7.363 -3.736 1 96.62 50 SER B C 1
ATOM 3187 O O . SER B 1 50 ? 16.188 6.906 -4.312 1 96.62 50 SER B O 1
ATOM 3189 N N . GLY B 1 51 ? 18.328 6.867 -3.896 1 94.88 51 GLY B N 1
ATOM 3190 C CA . GLY B 1 51 ? 18.656 5.852 -4.887 1 94.88 51 GLY B CA 1
ATOM 3191 C C . GLY B 1 51 ? 17.922 4.539 -4.648 1 94.88 51 GLY B C 1
ATOM 3192 O O . GLY B 1 51 ? 17.672 3.789 -5.594 1 94.88 51 GLY B O 1
ATOM 3193 N N . PHE B 1 52 ? 17.609 4.258 -3.35 1 94.88 52 PHE B N 1
ATOM 3194 C CA . PHE B 1 52 ? 16.938 2.99 -3.094 1 94.88 52 PHE B CA 1
ATOM 3195 C C . PHE B 1 52 ? 15.555 3.221 -2.494 1 94.88 52 PHE B C 1
ATOM 3197 O O . PHE B 1 52 ? 14.914 2.279 -2.025 1 94.88 52 PHE B O 1
ATOM 3204 N N . THR B 1 53 ? 15.07 4.438 -2.551 1 96.94 53 THR B N 1
ATOM 3205 C CA . THR B 1 53 ? 13.797 4.801 -1.952 1 96.94 53 THR B CA 1
ATOM 3206 C C . THR B 1 53 ? 12.641 4.086 -2.654 1 96.94 53 THR B C 1
ATOM 3208 O O . THR B 1 53 ? 11.727 3.586 -2.002 1 96.94 53 THR B O 1
ATOM 3211 N N . LYS B 1 54 ? 12.719 4.074 -3.986 1 95.69 54 LYS B N 1
ATOM 3212 C CA . LYS B 1 54 ? 11.641 3.451 -4.742 1 95.69 54 LYS B CA 1
ATOM 3213 C C . LYS B 1 54 ? 11.461 1.987 -4.348 1 95.69 54 LYS B C 1
ATOM 3215 O O . LYS B 1 54 ? 10.336 1.495 -4.262 1 95.69 54 LYS B O 1
ATOM 3220 N N . LYS B 1 55 ? 12.547 1.314 -4.09 1 94.31 55 LYS B N 1
ATOM 3221 C CA . LYS B 1 55 ? 12.492 -0.084 -3.674 1 94.31 55 LYS B CA 1
ATOM 3222 C C . LYS B 1 55 ? 11.891 -0.221 -2.279 1 94.31 55 LYS B C 1
ATOM 3224 O O . LYS B 1 55 ? 11.031 -1.07 -2.049 1 94.31 55 LYS B O 1
ATOM 3229 N N . LEU B 1 56 ? 12.25 0.612 -1.354 1 96.25 56 LEU B N 1
ATOM 3230 C CA . LEU B 1 56 ? 11.789 0.57 0.029 1 96.25 56 LEU B CA 1
ATOM 3231 C C . LEU B 1 56 ? 10.312 0.922 0.117 1 96.25 56 LEU B C 1
ATOM 3233 O O . LEU B 1 56 ? 9.562 0.294 0.87 1 96.25 56 LEU B O 1
ATOM 3237 N N . SER B 1 57 ? 9.984 1.876 -0.699 1 97.06 57 SER B N 1
ATOM 3238 C CA . SER B 1 57 ? 8.648 2.447 -0.56 1 97.06 57 SER B CA 1
ATOM 3239 C C . SER B 1 57 ? 7.625 1.662 -1.373 1 97.06 57 SER B C 1
ATOM 3241 O O . SER B 1 57 ? 6.422 1.927 -1.29 1 97.06 57 SER B O 1
ATOM 3243 N N . HIS B 1 58 ? 8.047 0.706 -2.176 1 95.44 58 HIS B N 1
ATOM 3244 C CA . HIS B 1 58 ? 7.098 -0.078 -2.961 1 95.44 58 HIS B CA 1
ATOM 3245 C C . HIS B 1 58 ? 6.172 -0.889 -2.061 1 95.44 58 HIS B C 1
ATOM 3247 O O . HIS B 1 58 ? 6.637 -1.727 -1.282 1 95.44 58 HIS B O 1
ATOM 3253 N N . ARG B 1 59 ? 4.945 -0.716 -2.189 1 95.56 59 ARG B N 1
ATOM 3254 C CA . ARG B 1 59 ? 3.986 -1.223 -1.216 1 95.56 59 ARG B CA 1
ATOM 3255 C C . ARG B 1 59 ? 3.846 -2.738 -1.32 1 95.56 59 ARG B C 1
ATOM 3257 O O . ARG B 1 59 ? 3.479 -3.4 -0.349 1 95.56 59 ARG B O 1
ATOM 3264 N N . LYS B 1 60 ? 4.176 -3.311 -2.422 1 94.5 60 LYS B N 1
ATOM 3265 C CA . LYS B 1 60 ? 3.992 -4.75 -2.586 1 94.5 60 LYS B CA 1
ATOM 3266 C C . LYS B 1 60 ? 5.32 -5.492 -2.475 1 94.5 60 LYS B C 1
ATOM 3268 O O . LYS B 1 60 ? 5.371 -6.605 -1.949 1 94.5 60 LYS B O 1
ATOM 3273 N N . LEU B 1 61 ? 6.41 -4.902 -2.969 1 94 61 LEU B N 1
ATOM 3274 C CA . LEU B 1 61 ? 7.711 -5.566 -3.004 1 94 61 LEU B CA 1
ATOM 3275 C C . LEU B 1 61 ? 8.578 -5.125 -1.831 1 94 61 LEU B C 1
ATOM 3277 O O . LEU B 1 61 ? 9.547 -5.801 -1.48 1 94 61 LEU B O 1
ATOM 3281 N N . GLY B 1 62 ? 8.273 -3.955 -1.272 1 95.5 62 GLY B N 1
ATOM 3282 C CA . GLY B 1 62 ? 9.016 -3.383 -0.164 1 95.5 62 GLY B CA 1
ATOM 3283 C C . GLY B 1 62 ? 8.18 -3.205 1.09 1 95.5 62 GLY B C 1
ATOM 3284 O O . GLY B 1 62 ? 7.316 -4.031 1.388 1 95.5 62 GLY B O 1
ATOM 3285 N N . ILE B 1 63 ? 8.516 -2.184 1.875 1 97.25 63 ILE B N 1
ATOM 3286 C CA . ILE B 1 63 ? 7.801 -1.9 3.115 1 97.25 63 ILE B CA 1
ATOM 3287 C C . ILE B 1 63 ? 6.508 -1.146 2.807 1 97.25 63 ILE B C 1
ATOM 3289 O O . ILE B 1 63 ? 5.457 -1.444 3.379 1 97.25 63 ILE B O 1
ATOM 3293 N N . GLY B 1 64 ? 6.625 -0.258 1.874 1 97.12 64 GLY B N 1
ATOM 3294 C CA . GLY B 1 64 ? 5.484 0.57 1.511 1 97.12 64 GLY B CA 1
ATOM 3295 C C . GLY B 1 64 ? 5.352 1.812 2.373 1 97.12 64 GLY B C 1
ATOM 3296 O O . GLY B 1 64 ? 5.297 1.717 3.602 1 97.12 64 GLY B O 1
ATOM 3297 N N . CYS B 1 65 ? 5.277 2.951 1.701 1 97.62 65 CYS B N 1
ATOM 3298 C CA . CYS B 1 65 ? 5.023 4.215 2.387 1 97.62 65 CYS B CA 1
ATOM 3299 C C . CYS B 1 65 ? 4.797 5.34 1.387 1 97.62 65 CYS B C 1
ATOM 3301 O O . CYS B 1 65 ? 5.035 5.172 0.19 1 97.62 65 CYS B O 1
ATOM 3303 N N . ASP B 1 66 ? 4.262 6.457 1.878 1 95.62 66 ASP B N 1
ATOM 3304 C CA . ASP B 1 66 ? 4.176 7.68 1.09 1 95.62 66 ASP B CA 1
ATOM 3305 C C . ASP B 1 66 ? 5.539 8.359 0.977 1 95.62 66 ASP B C 1
ATOM 3307 O O . ASP B 1 66 ? 5.906 8.859 -0.09 1 95.62 66 ASP B O 1
ATOM 3311 N N . GLN B 1 67 ? 6.215 8.375 2.117 1 96.94 67 GLN B N 1
ATOM 3312 C CA . GLN B 1 67 ? 7.508 9.055 2.168 1 96.94 67 GLN B CA 1
ATOM 3313 C C . GLN B 1 67 ? 8.453 8.367 3.146 1 96.94 67 GLN B C 1
ATOM 3315 O O . GLN B 1 67 ? 8.008 7.707 4.09 1 96.94 67 GLN B O 1
ATOM 3320 N N . LEU B 1 68 ? 9.727 8.5 2.898 1 98.5 68 LEU B N 1
ATOM 3321 C CA . LEU B 1 68 ? 10.742 8.211 3.902 1 98.5 68 LEU B CA 1
ATOM 3322 C C . LEU B 1 68 ? 11.016 9.43 4.773 1 98.5 68 LEU B C 1
ATOM 3324 O O . LEU B 1 68 ? 11.078 10.555 4.273 1 98.5 68 LEU B O 1
ATOM 3328 N N . ILE B 1 69 ? 11.125 9.211 6.027 1 98.69 69 ILE B N 1
ATOM 3329 C CA . ILE B 1 69 ? 11.586 10.219 6.973 1 98.69 69 ILE B CA 1
ATOM 3330 C C . ILE B 1 69 ? 12.953 9.82 7.527 1 98.69 69 ILE B C 1
ATOM 3332 O O . ILE B 1 69 ? 13.078 8.781 8.188 1 98.69 69 ILE B O 1
ATOM 3336 N N . ILE B 1 70 ? 13.906 10.648 7.289 1 98.75 70 ILE B N 1
ATOM 3337 C CA . ILE B 1 70 ? 15.281 10.32 7.656 1 98.75 70 ILE B CA 1
ATOM 3338 C C . ILE B 1 70 ? 15.703 11.156 8.867 1 98.75 70 ILE B C 1
ATOM 3340 O O . ILE B 1 70 ? 15.594 12.383 8.844 1 98.75 70 ILE B O 1
ATOM 3344 N N . ILE B 1 71 ? 16.203 10.484 9.891 1 98.5 71 ILE B N 1
ATOM 3345 C CA . ILE B 1 71 ? 16.688 11.117 11.109 1 98.5 71 ILE B CA 1
ATOM 3346 C C . ILE B 1 71 ? 18.172 11.453 10.953 1 98.5 71 ILE B C 1
ATOM 3348 O O . ILE B 1 71 ? 18.984 10.586 10.633 1 98.5 71 ILE B O 1
ATOM 3352 N N . ASP B 1 72 ? 18.453 12.641 11.125 1 98.12 72 ASP B N 1
ATOM 3353 C CA . ASP B 1 72 ? 19.828 13.125 11.148 1 98.12 72 ASP B CA 1
ATOM 3354 C C . ASP B 1 72 ? 20.172 13.719 12.516 1 98.12 72 ASP B C 1
ATOM 3356 O O . ASP B 1 72 ? 19.641 14.766 12.898 1 98.12 72 ASP B O 1
ATOM 3360 N N . ASP B 1 73 ? 21.078 13.086 13.266 1 97.06 73 ASP B N 1
ATOM 3361 C CA . ASP B 1 73 ? 21.438 13.508 14.617 1 97.06 73 ASP B CA 1
ATOM 3362 C C . ASP B 1 73 ? 22.531 14.578 14.594 1 97.06 73 ASP B C 1
ATOM 3364 O O . ASP B 1 73 ? 23 15.008 15.648 1 97.06 73 ASP B O 1
ATOM 3368 N N . ASN B 1 74 ? 22.922 14.961 13.375 1 96.12 74 ASN B N 1
ATOM 3369 C CA . ASN B 1 74 ? 23.969 15.953 13.195 1 96.12 74 ASN B CA 1
ATOM 3370 C C . ASN B 1 74 ? 23.594 16.984 12.133 1 96.12 74 ASN B C 1
ATOM 3372 O O . ASN B 1 74 ? 24.266 17.109 11.109 1 96.12 74 ASN B O 1
ATOM 3376 N N . PRO B 1 75 ? 22.625 17.844 12.508 1 96.69 75 PRO B N 1
ATOM 3377 C CA . PRO B 1 75 ? 22.203 18.844 11.531 1 96.69 75 PRO B CA 1
ATOM 3378 C C . PRO B 1 75 ? 23.266 19.922 11.281 1 96.69 75 PRO B C 1
ATOM 3380 O O . PRO B 1 75 ? 24.188 20.078 12.078 1 96.69 75 PRO B O 1
ATOM 3383 N N . ASN B 1 76 ? 23.156 20.594 10.125 1 95.56 76 ASN B N 1
ATOM 3384 C CA . ASN B 1 76 ? 24.094 21.656 9.781 1 95.56 76 ASN B CA 1
ATOM 3385 C C . ASN B 1 76 ? 23.875 22.891 10.648 1 95.56 76 ASN B C 1
ATOM 3387 O O . ASN B 1 76 ? 24.844 23.547 11.055 1 95.56 76 ASN B O 1
ATOM 3391 N N . ASP B 1 77 ? 22.625 23.25 10.836 1 95.75 77 ASP B N 1
ATOM 3392 C CA . ASP B 1 77 ? 22.297 24.391 11.703 1 95.75 77 ASP B CA 1
ATOM 3393 C C . ASP B 1 77 ? 22.594 24.062 13.164 1 95.75 77 ASP B C 1
ATOM 3395 O O . ASP B 1 77 ? 21.953 23.203 13.758 1 95.75 77 ASP B O 1
ATOM 3399 N N . LYS B 1 78 ? 23.469 24.766 13.75 1 93.5 78 LYS B N 1
ATOM 3400 C CA . LYS B 1 78 ? 23.922 24.484 15.109 1 93.5 78 LYS B CA 1
ATOM 3401 C C . LYS B 1 78 ? 22.828 24.781 16.141 1 93.5 78 LYS B C 1
ATOM 3403 O O . LYS B 1 78 ? 22.906 24.328 17.281 1 93.5 78 LYS B O 1
ATOM 3408 N N . ASN B 1 79 ? 21.844 25.516 15.734 1 93.12 79 ASN B N 1
ATOM 3409 C CA . ASN B 1 79 ? 20.734 25.812 16.625 1 93.12 79 ASN B CA 1
ATOM 3410 C C . ASN B 1 79 ? 19.688 24.688 16.609 1 93.12 79 ASN B C 1
ATOM 3412 O O . ASN B 1 79 ? 18.797 24.672 17.469 1 93.12 79 ASN B O 1
ATOM 3416 N N . ALA B 1 80 ? 19.797 23.828 15.727 1 97.25 80 ALA B N 1
ATOM 3417 C CA . ALA B 1 80 ? 18.844 22.734 15.633 1 97.25 80 ALA B CA 1
ATOM 3418 C C . ALA B 1 80 ? 19.375 21.5 16.359 1 97.25 80 ALA B C 1
ATOM 3420 O O . ALA B 1 80 ? 20.578 21.203 16.328 1 97.25 80 ALA B O 1
ATOM 3421 N N . ALA B 1 81 ? 18.531 20.828 16.984 1 96.5 81 ALA B N 1
ATOM 3422 C CA . ALA B 1 81 ? 18.906 19.594 17.672 1 96.5 81 ALA B CA 1
ATOM 3423 C C . ALA B 1 81 ? 19.062 18.453 16.672 1 96.5 81 ALA B C 1
ATOM 3425 O O . ALA B 1 81 ? 19.969 17.609 16.812 1 96.5 81 ALA B O 1
ATOM 3426 N N . TYR B 1 82 ? 18.172 18.406 15.719 1 97.69 82 TYR B N 1
ATOM 3427 C CA . TYR B 1 82 ? 18.141 17.328 14.742 1 97.69 82 TYR B CA 1
ATOM 3428 C C . TYR B 1 82 ? 17.891 17.875 13.344 1 97.69 82 TYR B C 1
ATOM 3430 O O . TYR B 1 82 ? 17.422 19 13.18 1 97.69 82 TYR B O 1
ATOM 3438 N N . GLY B 1 83 ? 18.312 17.062 12.367 1 98.12 83 GLY B N 1
ATOM 3439 C CA . GLY B 1 83 ? 17.922 17.281 10.977 1 98.12 83 GLY B CA 1
ATOM 3440 C C . GLY B 1 83 ? 16.922 16.25 10.477 1 98.12 83 GLY B C 1
ATOM 3441 O O . GLY B 1 83 ? 17 15.078 10.852 1 98.12 83 GLY B O 1
ATOM 3442 N N . MET B 1 84 ? 16.047 16.75 9.617 1 98.31 84 MET B N 1
ATOM 3443 C CA . MET B 1 84 ? 15.055 15.859 9.031 1 98.31 84 MET B CA 1
ATOM 3444 C C . MET B 1 84 ? 15.164 15.836 7.508 1 98.31 84 MET B C 1
ATOM 3446 O O . MET B 1 84 ? 15.086 16.875 6.863 1 98.31 84 MET B O 1
ATOM 3450 N N . GLY B 1 85 ? 15.375 14.664 6.969 1 98.06 85 GLY B N 1
ATOM 3451 C CA . GLY B 1 85 ? 15.211 14.453 5.539 1 98.06 85 GLY B CA 1
ATOM 3452 C C . GLY B 1 85 ? 13.867 13.844 5.172 1 98.06 85 GLY B C 1
ATOM 3453 O O . GLY B 1 85 ? 13.32 13.039 5.926 1 98.06 85 GLY B O 1
ATOM 3454 N N . VAL B 1 86 ? 13.328 14.312 4.039 1 97.62 86 VAL B N 1
ATOM 3455 C CA . VAL B 1 86 ? 12.078 13.773 3.523 1 97.62 86 VAL B CA 1
ATOM 3456 C C . VAL B 1 86 ? 12.258 13.344 2.068 1 97.62 86 VAL B C 1
ATOM 3458 O O . VAL B 1 86 ? 12.727 14.125 1.238 1 97.62 86 VAL B O 1
ATOM 3461 N N . ILE B 1 87 ? 11.93 12.133 1.792 1 97.94 87 ILE B N 1
ATOM 3462 C CA . ILE B 1 87 ? 12.031 11.625 0.427 1 97.94 87 ILE B CA 1
ATOM 3463 C C . ILE B 1 87 ? 10.711 10.969 0.023 1 97.94 87 ILE B C 1
ATOM 3465 O O . ILE B 1 87 ? 10.242 10.047 0.694 1 97.94 87 ILE B O 1
ATOM 3469 N N . ASN B 1 88 ? 10.125 11.43 -1.08 1 94.88 88 ASN B N 1
ATOM 3470 C CA . ASN B 1 88 ? 8.891 10.852 -1.6 1 94.88 88 ASN B CA 1
ATOM 3471 C C . ASN B 1 88 ? 9.117 9.43 -2.109 1 94.88 88 ASN B C 1
ATOM 3473 O O . ASN B 1 88 ? 10.242 9.055 -2.453 1 94.88 88 ASN B O 1
ATOM 3477 N N . CYS B 1 89 ? 8.023 8.711 -2.236 1 96 89 CYS B N 1
ATOM 3478 C CA . CYS B 1 89 ? 8.109 7.316 -2.646 1 96 89 CYS B CA 1
ATOM 3479 C C . CYS B 1 89 ? 8.664 7.199 -4.062 1 96 89 CYS B C 1
ATOM 3481 O O . CYS B 1 89 ? 9.125 6.129 -4.465 1 96 89 CYS B O 1
ATOM 3483 N N . ASP B 1 90 ? 8.688 8.289 -4.82 1 93.38 90 ASP B N 1
ATOM 3484 C CA . ASP B 1 90 ? 9.25 8.266 -6.168 1 93.38 90 ASP B CA 1
ATOM 3485 C C . ASP B 1 90 ? 10.742 8.602 -6.148 1 93.38 90 ASP B C 1
ATOM 3487 O O . ASP B 1 90 ? 11.391 8.625 -7.195 1 93.38 90 ASP B O 1
ATOM 3491 N N . GLY B 1 91 ? 11.188 8.906 -5.016 1 95.69 91 GLY B N 1
ATOM 3492 C CA . GLY B 1 91 ? 12.617 9.156 -4.875 1 95.69 91 GLY B CA 1
ATOM 3493 C C . GLY B 1 91 ? 12.961 10.625 -4.824 1 95.69 91 GLY B C 1
ATOM 3494 O O . GLY B 1 91 ? 14.094 10.992 -4.492 1 95.69 91 GLY B O 1
ATOM 3495 N N . ASN B 1 92 ? 12.008 11.461 -5.062 1 94.69 92 ASN B N 1
ATOM 3496 C CA . ASN B 1 92 ? 12.281 12.891 -5.027 1 94.69 92 ASN B CA 1
ATOM 3497 C C . ASN B 1 92 ? 12.391 13.406 -3.594 1 94.69 92 ASN B C 1
ATOM 3499 O O . ASN B 1 92 ? 11.578 13.047 -2.738 1 94.69 92 ASN B O 1
ATOM 3503 N N . ILE B 1 93 ? 13.391 14.227 -3.428 1 95.56 93 ILE B N 1
ATOM 3504 C CA . ILE B 1 93 ? 13.578 14.828 -2.115 1 95.56 93 ILE B CA 1
ATOM 3505 C C . ILE B 1 93 ? 12.594 15.977 -1.925 1 95.56 93 ILE B C 1
ATOM 3507 O O . ILE B 1 93 ? 12.422 16.812 -2.822 1 95.56 93 ILE B O 1
ATOM 3511 N N . GLU B 1 94 ? 11.898 15.914 -0.836 1 91.5 94 GLU B N 1
ATOM 3512 C CA . GLU B 1 94 ? 10.906 16.938 -0.499 1 91.5 94 GLU B CA 1
ATOM 3513 C C . GLU B 1 94 ? 11.422 17.875 0.591 1 91.5 94 GLU B C 1
ATOM 3515 O O . GLU B 1 94 ? 12.273 17.484 1.397 1 91.5 94 GLU B O 1
ATOM 3520 N N . ASN B 1 95 ? 10.945 19.062 0.643 1 89.12 95 ASN B N 1
ATOM 3521 C CA . ASN B 1 95 ? 11.43 20.062 1.59 1 89.12 95 ASN B CA 1
ATOM 3522 C C . ASN B 1 95 ? 10.922 19.797 3.002 1 89.12 95 ASN B C 1
ATOM 3524 O O . ASN B 1 95 ? 11.672 19.906 3.971 1 89.12 95 ASN B O 1
ATOM 3528 N N . MET B 1 96 ? 9.688 19.547 3.104 1 87.31 96 MET B N 1
ATOM 3529 C CA . MET B 1 96 ? 9.07 19.328 4.41 1 87.31 96 MET B CA 1
ATOM 3530 C C . MET B 1 96 ? 7.758 18.562 4.273 1 87.31 96 MET B C 1
ATOM 3532 O O . MET B 1 96 ? 7.148 18.562 3.201 1 87.31 96 MET B O 1
ATOM 3536 N N . CYS B 1 97 ? 7.383 17.891 5.32 1 90.5 97 CYS B N 1
ATOM 3537 C CA . CYS B 1 97 ? 6.098 17.203 5.441 1 90.5 97 CYS B CA 1
ATOM 3538 C C . CYS B 1 97 ? 5.48 17.453 6.812 1 90.5 97 CYS B C 1
ATOM 3540 O O . CYS B 1 97 ? 5.977 16.953 7.82 1 90.5 97 CYS B O 1
ATOM 3542 N N . GLY B 1 98 ? 4.387 18.109 6.883 1 90 98 GLY B N 1
ATOM 3543 C CA . GLY B 1 98 ? 3.744 18.484 8.133 1 90 98 GLY B CA 1
ATOM 3544 C C . GLY B 1 98 ? 3.314 17.297 8.969 1 90 98 GLY B C 1
ATOM 3545 O O . GLY B 1 98 ? 3.371 17.344 10.195 1 90 98 GLY B O 1
ATOM 3546 N N . ASN B 1 99 ? 2.859 16.266 8.328 1 94.38 99 ASN B N 1
ATOM 3547 C CA . ASN B 1 99 ? 2.496 15.047 9.039 1 94.38 99 ASN B CA 1
ATOM 3548 C C . ASN B 1 99 ? 3.732 14.258 9.461 1 94.38 99 ASN B C 1
ATOM 3550 O O . ASN B 1 99 ? 3.775 13.711 10.562 1 94.38 99 ASN B O 1
ATOM 3554 N N . GLY B 1 100 ? 4.711 14.266 8.633 1 97.19 100 GLY B N 1
ATOM 3555 C CA . GLY B 1 100 ? 5.922 13.5 8.867 1 97.19 100 GLY B CA 1
ATOM 3556 C C . GLY B 1 100 ? 6.73 14.008 10.047 1 97.19 100 GLY B C 1
ATOM 3557 O O . GLY B 1 100 ? 7.363 13.219 10.758 1 97.19 100 GLY B O 1
ATOM 3558 N N . VAL B 1 101 ? 6.738 15.32 10.227 1 97.75 101 VAL B N 1
ATOM 3559 C CA . VAL B 1 101 ? 7.559 15.891 11.289 1 97.75 101 VAL B CA 1
ATOM 3560 C C . VAL B 1 101 ? 7.02 15.469 12.648 1 97.75 101 VAL B C 1
ATOM 3562 O O . VAL B 1 101 ? 7.773 15.359 13.617 1 97.75 101 VAL B O 1
ATOM 3565 N N . ARG B 1 102 ? 5.746 15.156 12.695 1 97.94 102 ARG B N 1
ATOM 3566 C CA . ARG B 1 102 ? 5.199 14.625 13.945 1 97.94 102 ARG B CA 1
ATOM 3567 C C . ARG B 1 102 ? 5.742 13.227 14.219 1 97.94 102 ARG B C 1
ATOM 3569 O O . ARG B 1 102 ? 6.137 12.922 15.352 1 97.94 102 ARG B O 1
ATOM 3576 N N . CYS B 1 103 ? 5.75 12.391 13.195 1 98.5 103 CYS B N 1
ATOM 3577 C CA . CYS B 1 103 ? 6.312 11.047 13.336 1 98.5 103 CYS B CA 1
ATOM 3578 C C . CYS B 1 103 ? 7.805 11.117 13.633 1 98.5 103 CYS B C 1
ATOM 3580 O O . CYS B 1 103 ? 8.32 10.328 14.43 1 98.5 103 CYS B O 1
ATOM 3582 N N . PHE B 1 104 ? 8.492 12.133 12.992 1 98.56 104 PHE B N 1
ATOM 3583 C CA . PHE B 1 104 ? 9.898 12.391 13.281 1 98.56 104 PHE B CA 1
ATOM 3584 C C . PHE B 1 104 ? 10.109 12.648 14.766 1 98.56 104 PHE B C 1
ATOM 3586 O O . PHE B 1 104 ? 10.945 12.008 15.398 1 98.56 104 PHE B O 1
ATOM 3593 N N . THR B 1 105 ? 9.352 13.469 15.336 1 97.31 105 THR B N 1
ATOM 3594 C CA . THR B 1 105 ? 9.43 13.867 16.734 1 97.31 105 THR B CA 1
ATOM 3595 C C . THR B 1 105 ? 9.172 12.68 17.656 1 97.31 105 THR B C 1
ATOM 3597 O O . THR B 1 105 ? 9.906 12.469 18.625 1 97.31 105 THR B O 1
ATOM 3600 N N . LYS B 1 106 ? 8.172 11.977 17.375 1 96.94 106 LYS B N 1
ATOM 3601 C CA . LYS B 1 106 ? 7.871 10.797 18.172 1 96.94 106 LYS B CA 1
ATOM 3602 C C . LYS B 1 106 ? 9.016 9.781 18.125 1 96.94 106 LYS B C 1
ATOM 3604 O O . LYS B 1 106 ? 9.367 9.18 19.141 1 96.94 106 LYS B O 1
ATOM 3609 N N . TYR B 1 107 ? 9.523 9.547 16.922 1 98.31 107 TYR B N 1
ATOM 3610 C CA . TYR B 1 107 ? 10.633 8.617 16.766 1 98.31 107 TYR B CA 1
ATOM 3611 C C . TYR B 1 107 ? 11.797 8.984 17.672 1 98.31 107 TYR B C 1
ATOM 3613 O O . TYR B 1 107 ? 12.391 8.125 18.312 1 98.31 107 TYR B O 1
ATOM 3621 N N . ILE B 1 108 ? 12.156 10.25 17.703 1 97.06 108 ILE B N 1
ATOM 3622 C CA . ILE B 1 108 ? 13.25 10.75 18.531 1 97.06 108 ILE B CA 1
ATOM 3623 C C . ILE B 1 108 ? 12.992 10.375 20 1 97.06 108 ILE B C 1
ATOM 3625 O O . ILE B 1 108 ? 13.891 9.891 20.688 1 97.06 108 ILE B O 1
ATOM 3629 N N . ILE B 1 109 ? 11.781 10.555 20.422 1 94.44 109 ILE B N 1
ATOM 3630 C CA . ILE B 1 109 ? 11.422 10.289 21.812 1 94.44 109 ILE B CA 1
ATOM 3631 C C . ILE B 1 109 ? 11.438 8.781 22.062 1 94.44 109 ILE B C 1
ATOM 3633 O O . ILE B 1 109 ? 12.078 8.312 23.016 1 94.44 109 ILE B O 1
ATOM 3637 N N . ASP B 1 110 ? 10.773 8.031 21.188 1 95.25 110 ASP B N 1
ATOM 3638 C CA . ASP B 1 110 ? 10.617 6.594 21.375 1 95.25 110 ASP B CA 1
ATOM 3639 C C . ASP B 1 110 ? 11.977 5.895 21.406 1 95.25 110 ASP B C 1
ATOM 3641 O O . ASP B 1 110 ? 12.148 4.91 22.125 1 95.25 110 ASP B O 1
ATOM 3645 N N . ASN B 1 111 ? 12.883 6.402 20.609 1 96.06 111 ASN B N 1
ATOM 3646 C CA . ASN B 1 111 ? 14.164 5.719 20.453 1 96.06 111 ASN B CA 1
ATOM 3647 C C . ASN B 1 111 ? 15.273 6.438 21.219 1 96.06 111 ASN B C 1
ATOM 3649 O O . ASN B 1 111 ? 16.438 6.02 21.172 1 96.06 111 ASN B O 1
ATOM 3653 N N . LYS B 1 112 ? 14.945 7.477 21.938 1 94.12 112 LYS B N 1
ATOM 3654 C CA . LYS B 1 112 ? 15.891 8.258 22.734 1 94.12 112 LYS B CA 1
ATOM 3655 C C . LYS B 1 112 ? 17.125 8.625 21.922 1 94.12 112 LYS B C 1
ATOM 3657 O O . LYS B 1 112 ? 18.25 8.398 22.359 1 94.12 112 LYS B O 1
ATOM 3662 N N . VAL B 1 113 ? 16.859 9.164 20.781 1 96.44 113 VAL B N 1
ATOM 3663 C CA . VAL B 1 113 ? 17.938 9.539 19.875 1 96.44 113 VAL B CA 1
ATOM 3664 C C . VAL B 1 113 ? 18.719 10.719 20.453 1 96.44 113 VAL B C 1
ATOM 3666 O O . VAL B 1 113 ? 18.141 11.758 20.766 1 96.44 113 VAL B O 1
ATOM 3669 N N . LEU B 1 114 ? 19.984 10.602 20.531 1 95.62 114 LEU B N 1
ATOM 3670 C CA . LEU B 1 114 ? 20.828 11.68 21.031 1 95.62 114 LEU B CA 1
ATOM 3671 C C . LEU B 1 114 ? 21.203 12.641 19.906 1 95.62 114 LEU B C 1
ATOM 3673 O O . LEU B 1 114 ? 21.344 12.227 18.75 1 95.62 114 LEU B O 1
ATOM 3677 N N . SER B 1 115 ? 21.312 13.898 20.25 1 96.19 115 SER B N 1
ATOM 3678 C CA . SER B 1 115 ? 21.719 14.93 19.312 1 96.19 115 SER B CA 1
ATOM 3679 C C . SER B 1 115 ? 23.203 15.266 19.469 1 96.19 115 SER B C 1
ATOM 3681 O O . SER B 1 115 ? 23.688 15.453 20.594 1 96.19 115 SER B O 1
ATOM 3683 N N . LYS B 1 116 ? 23.859 15.398 18.422 1 95.25 116 LYS B N 1
ATOM 3684 C CA . LYS B 1 116 ? 25.281 15.766 18.469 1 95.25 116 LYS B CA 1
ATOM 3685 C C . LYS B 1 116 ? 25.453 17.266 18.672 1 95.25 116 LYS B C 1
ATOM 3687 O O . LYS B 1 116 ? 26.531 17.734 19.047 1 95.25 116 LYS B O 1
ATOM 3692 N N . ASN B 1 117 ? 24.375 17.969 18.422 1 94.56 117 ASN B N 1
ATOM 3693 C CA . ASN B 1 117 ? 24.453 19.422 18.531 1 94.56 117 ASN B CA 1
ATOM 3694 C C . ASN B 1 117 ? 24.109 19.906 19.938 1 94.56 117 ASN B C 1
ATOM 3696 O O . ASN B 1 117 ? 24.438 21.031 20.312 1 94.56 117 ASN B O 1
ATOM 3700 N N . LEU B 1 118 ? 23.438 19.078 20.672 1 91.5 118 LEU B N 1
ATOM 3701 C CA . LEU B 1 118 ? 22.984 19.516 22 1 91.5 118 LEU B CA 1
ATOM 3702 C C . LEU B 1 118 ? 24.016 19.188 23.062 1 91.5 118 LEU B C 1
ATOM 3704 O O . LEU B 1 118 ? 24.484 18.047 23.156 1 91.5 118 LEU B O 1
ATOM 3708 N N . LYS B 1 119 ? 24.328 20.203 23.875 1 89 119 LYS B N 1
ATOM 3709 C CA . LYS B 1 119 ? 25.203 19.969 25.031 1 89 119 LYS B CA 1
ATOM 3710 C C . LYS B 1 119 ? 24.469 19.172 26.109 1 89 119 LYS B C 1
ATOM 3712 O O . LYS B 1 119 ? 25.016 18.188 26.641 1 89 119 LYS B O 1
ATOM 3717 N N . GLU B 1 120 ? 23.312 19.609 26.359 1 87 120 GLU B N 1
ATOM 3718 C CA . GLU B 1 120 ? 22.422 18.875 27.25 1 87 120 GLU B CA 1
ATOM 3719 C C . GLU B 1 120 ? 21.281 18.203 26.484 1 87 120 GLU B C 1
ATOM 3721 O O . GLU B 1 120 ? 20.531 18.891 25.766 1 87 120 GLU B O 1
ATOM 3726 N N . GLN B 1 121 ? 21.172 16.969 26.625 1 88.69 121 GLN B N 1
ATOM 3727 C CA . GLN B 1 121 ? 20.203 16.188 25.844 1 88.69 121 GLN B CA 1
ATOM 3728 C C . GLN B 1 121 ? 18.781 16.453 26.312 1 88.69 121 GLN B C 1
ATOM 3730 O O . GLN B 1 121 ? 18.562 16.938 27.422 1 88.69 121 GLN B O 1
ATOM 3735 N N . LEU B 1 122 ? 17.859 16.125 25.406 1 83.62 122 LEU B N 1
ATOM 3736 C CA . LEU B 1 122 ? 16.438 16.219 25.734 1 83.62 122 LEU B CA 1
ATOM 3737 C C . LEU B 1 122 ? 16.062 15.242 26.828 1 83.62 122 LEU B C 1
ATOM 3739 O O . LEU B 1 122 ? 16.625 14.148 26.922 1 83.62 122 LEU B O 1
ATOM 3743 N N . ASN B 1 123 ? 15.148 15.719 27.672 1 81.44 123 ASN B N 1
ATOM 3744 C CA . ASN B 1 123 ? 14.562 14.789 28.625 1 81.44 123 ASN B CA 1
ATOM 3745 C C . ASN B 1 123 ? 13.438 13.977 28 1 81.44 123 ASN B C 1
ATOM 3747 O O . ASN B 1 123 ? 12.312 14.461 27.875 1 81.44 123 ASN B O 1
ATOM 3751 N N . PHE B 1 124 ? 13.68 12.773 27.672 1 80.06 124 PHE B N 1
ATOM 3752 C CA . PHE B 1 124 ? 12.734 11.945 26.938 1 80.06 124 PHE B CA 1
ATOM 3753 C C . PHE B 1 124 ? 11.617 11.453 27.844 1 80.06 124 PHE B C 1
ATOM 3755 O O . PHE B 1 124 ? 10.57 11.016 27.375 1 80.06 124 PHE B O 1
ATOM 3762 N N . ASP B 1 125 ? 11.805 11.32 29.141 1 73.38 125 ASP B N 1
ATOM 3763 C CA . ASP B 1 125 ? 10.875 10.75 30.109 1 73.38 125 ASP B CA 1
ATOM 3764 C C . ASP B 1 125 ? 10.078 11.844 30.812 1 73.38 125 ASP B C 1
ATOM 3766 O O . ASP B 1 125 ? 9.188 11.547 31.609 1 73.38 125 ASP B O 1
ATOM 3770 N N . GLY B 1 126 ? 10.484 13.023 30.594 1 62.31 126 GLY B N 1
ATOM 3771 C CA . GLY B 1 126 ? 9.922 14.078 31.422 1 62.31 126 GLY B CA 1
ATOM 3772 C C . GLY B 1 126 ? 8.594 14.594 30.906 1 62.31 126 GLY B C 1
ATOM 3773 O O . GLY B 1 126 ? 8.172 14.258 29.797 1 62.31 126 GLY B O 1
ATOM 3774 N N . ASP B 1 127 ? 7.699 15 31.828 1 57.06 127 ASP B N 1
ATOM 3775 C CA . ASP B 1 127 ? 6.336 15.5 31.688 1 57.06 127 ASP B CA 1
ATOM 3776 C C . ASP B 1 127 ? 6.301 16.75 30.812 1 57.06 127 ASP B C 1
ATOM 3778 O O . ASP B 1 127 ? 5.234 17.188 30.391 1 57.06 127 ASP B O 1
ATOM 3782 N N . ASP B 1 128 ? 7.445 17.469 30.75 1 57.03 128 ASP B N 1
ATOM 3783 C CA . ASP B 1 128 ? 7.348 18.812 30.203 1 57.03 128 ASP B CA 1
ATOM 3784 C C . ASP B 1 128 ? 7.398 18.797 28.688 1 57.03 128 ASP B C 1
ATOM 3786 O O . ASP B 1 128 ? 7.867 17.828 28.078 1 57.03 128 ASP B O 1
ATOM 3790 N N . LYS B 1 129 ? 6.621 19.781 28.109 1 62.47 129 LYS B N 1
ATOM 3791 C CA . LYS B 1 129 ? 6.625 20.062 26.688 1 62.47 129 LYS B CA 1
ATOM 3792 C C . LYS B 1 129 ? 8.047 20.203 26.156 1 62.47 129 LYS B C 1
ATOM 3794 O O . LYS B 1 129 ? 8.719 21.203 26.406 1 62.47 129 LYS B O 1
ATOM 3799 N N . ILE B 1 130 ? 8.648 19.109 25.734 1 81.44 130 ILE B N 1
ATOM 3800 C CA . ILE B 1 130 ? 9.961 19.047 25.094 1 81.44 130 ILE B CA 1
ATOM 3801 C C . ILE B 1 130 ? 9.883 19.672 23.703 1 81.44 130 ILE B C 1
ATOM 3803 O O . ILE B 1 130 ? 9.055 19.281 22.891 1 81.44 130 ILE B O 1
ATOM 3807 N N . GLU B 1 131 ? 10.531 20.906 23.641 1 91.31 131 GLU B N 1
ATOM 3808 C CA . GLU B 1 131 ? 10.641 21.5 22.312 1 91.31 131 GLU B CA 1
ATOM 3809 C C . GLU B 1 131 ? 11.758 20.844 21.5 1 91.31 131 GLU B C 1
ATOM 3811 O O . GLU B 1 131 ? 12.867 20.672 22.016 1 91.31 131 GLU B O 1
ATOM 3816 N N . GLN B 1 132 ? 11.438 20.406 20.391 1 94.62 132 GLN B N 1
ATOM 3817 C CA . GLN B 1 132 ? 12.43 19.938 19.422 1 94.62 132 GLN B CA 1
ATOM 3818 C C . GLN B 1 132 ? 12.602 20.922 18.281 1 94.62 132 GLN B C 1
ATOM 3820 O O . GLN B 1 132 ? 11.633 21.266 17.594 1 94.62 132 GLN B O 1
ATOM 3825 N N . ILE B 1 133 ? 13.812 21.422 18.141 1 96.81 133 ILE B N 1
ATOM 3826 C CA . ILE B 1 133 ? 14.164 22.297 17.031 1 96.81 133 ILE B CA 1
ATOM 3827 C C . ILE B 1 133 ? 14.766 21.469 15.891 1 96.81 133 ILE B C 1
ATOM 3829 O O . ILE B 1 133 ? 15.836 20.891 16.047 1 96.81 133 ILE B O 1
ATOM 3833 N N . ILE B 1 134 ? 14.102 21.469 14.766 1 97.81 134 ILE B N 1
ATOM 3834 C CA . ILE B 1 134 ? 14.43 20.531 13.695 1 97.81 134 ILE B CA 1
ATOM 3835 C C . ILE B 1 134 ? 14.797 21.297 12.43 1 97.81 134 ILE B C 1
ATOM 3837 O O . ILE B 1 134 ? 14.016 22.125 11.953 1 97.81 134 ILE B O 1
ATOM 3841 N N . GLU B 1 135 ? 15.953 21.031 11.93 1 98.12 135 GLU B N 1
ATOM 3842 C CA . GLU B 1 135 ? 16.359 21.562 10.633 1 98.12 135 GLU B CA 1
ATOM 3843 C C . GLU B 1 135 ? 15.727 20.781 9.492 1 98.12 135 GLU B C 1
ATOM 3845 O O . GLU B 1 135 ? 15.805 19.547 9.453 1 98.12 135 GLU B O 1
ATOM 3850 N N . THR B 1 136 ? 15.039 21.453 8.617 1 96.38 136 THR B N 1
ATOM 3851 C CA . THR B 1 136 ? 14.5 20.859 7.395 1 96.38 136 THR B CA 1
ATOM 3852 C C . THR B 1 136 ? 14.953 21.656 6.172 1 96.38 136 THR B C 1
ATOM 3854 O O . THR B 1 136 ? 15.578 22.719 6.309 1 96.38 136 THR B O 1
ATOM 3857 N N . LYS B 1 137 ? 14.633 21.156 4.992 1 93.69 137 LYS B N 1
ATOM 3858 C CA . LYS B 1 137 ? 14.977 21.891 3.779 1 93.69 137 LYS B CA 1
ATOM 3859 C C . LYS B 1 137 ? 14.125 23.156 3.637 1 93.69 137 LYS B C 1
ATOM 3861 O O . LYS B 1 137 ? 14.461 24.047 2.863 1 93.69 137 LYS B O 1
ATOM 3866 N N . SER B 1 138 ? 13.031 23.25 4.379 1 90 138 SER B N 1
ATOM 3867 C CA . SER B 1 138 ? 12.18 24.438 4.391 1 90 138 SER B CA 1
ATOM 3868 C C . SER B 1 138 ? 12.57 25.375 5.523 1 90 138 SER B C 1
ATOM 3870 O O . SER B 1 138 ? 11.883 26.375 5.77 1 90 138 SER B O 1
ATOM 3872 N N . GLY B 1 139 ? 13.656 25.094 6.227 1 93.31 139 GLY B N 1
ATOM 3873 C CA . GLY B 1 139 ? 14.055 25.875 7.387 1 93.31 139 GLY B CA 1
ATOM 3874 C C . GLY B 1 139 ? 13.805 25.172 8.703 1 93.31 139 GLY B C 1
ATOM 3875 O O . GLY B 1 139 ? 13.664 23.938 8.734 1 93.31 139 GLY B O 1
ATOM 3876 N N . ILE B 1 140 ? 13.805 25.953 9.758 1 95.94 140 ILE B N 1
ATOM 3877 C CA . ILE B 1 140 ? 13.664 25.406 11.094 1 95.94 140 ILE B CA 1
ATOM 3878 C C . ILE B 1 140 ? 12.188 25.188 11.414 1 95.94 140 ILE B C 1
ATOM 3880 O O . ILE B 1 140 ? 11.352 26.062 11.148 1 95.94 140 ILE B O 1
ATOM 3884 N N . VAL B 1 141 ? 11.891 24.047 11.961 1 95.56 141 VAL B N 1
ATOM 3885 C CA . VAL B 1 141 ? 10.555 23.719 12.445 1 95.56 141 VAL B CA 1
ATOM 3886 C C . VAL B 1 141 ? 10.617 23.312 13.922 1 95.56 141 VAL B C 1
ATOM 3888 O O . VAL B 1 141 ? 11.5 22.562 14.328 1 95.56 141 VAL B O 1
ATOM 3891 N N . LYS B 1 142 ? 9.711 23.859 14.656 1 96.12 142 LYS B N 1
ATOM 3892 C CA . LYS B 1 142 ? 9.633 23.531 16.078 1 96.12 142 LYS B CA 1
ATOM 3893 C C . LYS B 1 142 ? 8.445 22.609 16.359 1 96.12 142 LYS B C 1
ATOM 3895 O O . LYS B 1 142 ? 7.34 22.859 15.891 1 96.12 142 LYS B O 1
ATOM 3900 N N . THR B 1 143 ? 8.727 21.547 17.078 1 96.38 143 THR B N 1
ATOM 3901 C CA . THR B 1 143 ? 7.68 20.609 17.469 1 96.38 143 THR B CA 1
ATOM 3902 C C . THR B 1 143 ? 7.645 20.422 18.984 1 96.38 143 THR B C 1
ATOM 3904 O O . THR B 1 143 ? 8.633 20.688 19.672 1 96.38 143 THR B O 1
ATOM 3907 N N . TYR B 1 144 ? 6.488 20.016 19.469 1 94.75 144 TYR B N 1
ATOM 3908 C CA . TYR B 1 144 ? 6.238 19.828 20.906 1 94.75 144 TYR B CA 1
ATOM 3909 C C . TYR B 1 144 ? 5.473 18.531 21.156 1 94.75 144 TYR B C 1
ATOM 3911 O O . TYR B 1 144 ? 4.246 18.5 21.031 1 94.75 144 TYR B O 1
ATOM 3919 N N . PRO B 1 145 ? 6.18 17.469 21.516 1 95.25 145 PRO B N 1
ATOM 3920 C CA . PRO B 1 145 ? 5.449 16.25 21.906 1 95.25 145 PRO B CA 1
ATOM 3921 C C . PRO B 1 145 ? 4.559 16.469 23.125 1 95.25 145 PRO B C 1
ATOM 3923 O O . PRO B 1 145 ? 5.02 16.984 24.156 1 95.25 145 PRO B O 1
ATOM 3926 N N . LEU B 1 146 ? 3.32 16.078 23 1 93.81 146 LEU B N 1
ATOM 3927 C CA . LEU B 1 146 ? 2.365 16.219 24.094 1 93.81 146 LEU B CA 1
ATOM 3928 C C . LEU B 1 146 ? 2.123 14.891 24.797 1 93.81 146 LEU B C 1
ATOM 3930 O O . LEU B 1 146 ? 1.062 14.281 24.641 1 93.81 146 LEU B O 1
ATOM 3934 N N . LEU B 1 147 ? 2.979 14.469 25.656 1 91.75 147 LEU B N 1
ATOM 3935 C CA . LEU B 1 147 ? 3.055 13.125 26.219 1 91.75 147 LEU B CA 1
ATOM 3936 C C . LEU B 1 147 ? 1.886 12.859 27.156 1 91.75 147 LEU B C 1
ATOM 3938 O O . LEU B 1 147 ? 1.59 11.711 27.484 1 91.75 147 LEU B O 1
ATOM 3942 N N . LYS B 1 148 ? 1.174 13.953 27.594 1 90.19 148 LYS B N 1
ATOM 3943 C CA . LYS B 1 148 ? 0.064 13.789 28.531 1 90.19 148 LYS B CA 1
ATOM 3944 C C . LYS B 1 148 ? -1.261 14.188 27.891 1 90.19 148 LYS B C 1
ATOM 3946 O O . LYS B 1 148 ? -2.25 14.422 28.578 1 90.19 148 LYS B O 1
ATOM 3951 N N . HIS B 1 149 ? -1.188 14.336 26.641 1 91.94 149 HIS B N 1
ATOM 3952 C CA . HIS B 1 149 ? -2.416 14.703 25.938 1 91.94 149 HIS B CA 1
ATOM 3953 C C . HIS B 1 149 ? -3.477 13.617 26.078 1 91.94 149 HIS B C 1
ATOM 3955 O O . HIS B 1 149 ? -3.166 12.422 26.016 1 91.94 149 HIS B O 1
ATOM 3961 N N . HIS B 1 150 ? -4.758 13.992 26.219 1 91.19 150 HIS B N 1
ATOM 3962 C CA . HIS B 1 150 ? -5.844 13.062 26.516 1 91.19 150 HIS B CA 1
ATOM 3963 C C . HIS B 1 150 ? -6.129 12.148 25.328 1 91.19 150 HIS B C 1
ATOM 3965 O O . HIS B 1 150 ? -6.738 11.086 25.484 1 91.19 150 HIS B O 1
ATOM 3971 N N . LEU B 1 151 ? -5.621 12.523 24.156 1 91.62 151 LEU B N 1
ATOM 3972 C CA . LEU B 1 151 ? -5.887 11.727 22.969 1 91.62 151 LEU B CA 1
ATOM 3973 C C . LEU B 1 151 ? -4.762 10.727 22.734 1 91.62 151 LEU B C 1
ATOM 3975 O O . LEU B 1 151 ? -4.82 9.938 21.781 1 91.62 151 LEU B O 1
ATOM 3979 N N . ASN B 1 152 ? -3.773 10.703 23.531 1 92.69 152 ASN B N 1
ATOM 3980 C CA . ASN B 1 152 ? -2.721 9.695 23.422 1 92.69 152 ASN B CA 1
ATOM 3981 C C . ASN B 1 152 ? -3.258 8.297 23.703 1 92.69 152 ASN B C 1
ATOM 3983 O O . ASN B 1 152 ? -4.242 8.133 24.422 1 92.69 152 ASN B O 1
ATOM 3987 N N . ASN B 1 153 ? -2.697 7.332 23.047 1 90.94 153 ASN B N 1
ATOM 3988 C CA . ASN B 1 153 ? -3.029 5.926 23.266 1 90.94 153 ASN B CA 1
ATOM 3989 C C . ASN B 1 153 ? -1.774 5.062 23.344 1 90.94 153 ASN B C 1
ATOM 3991 O O . ASN B 1 153 ? -1.167 4.75 22.328 1 90.94 153 ASN B O 1
ATOM 3995 N N . LYS B 1 154 ? -1.452 4.641 24.516 1 88.88 154 LYS B N 1
ATOM 3996 C CA . LYS B 1 154 ? -0.234 3.867 24.734 1 88.88 154 LYS B CA 1
ATOM 3997 C C . LYS B 1 154 ? -0.324 2.5 24.062 1 88.88 154 LYS B C 1
ATOM 3999 O O . LYS B 1 154 ? 0.656 2.016 23.5 1 88.88 154 LYS B O 1
ATOM 4004 N N . GLU B 1 155 ? -1.435 1.9 24.047 1 85.19 155 GLU B N 1
ATOM 4005 C CA . GLU B 1 155 ? -1.602 0.561 23.5 1 85.19 155 GLU B CA 1
ATOM 4006 C C . GLU B 1 155 ? -1.473 0.573 21.984 1 85.19 155 GLU B C 1
ATOM 4008 O O . GLU B 1 155 ? -1.005 -0.399 21.375 1 85.19 155 GLU B O 1
ATOM 4013 N N . LYS B 1 156 ? -1.837 1.659 21.438 1 87.19 156 LYS B N 1
ATOM 4014 C CA . LYS B 1 156 ? -1.73 1.776 20 1 87.19 156 LYS B CA 1
ATOM 4015 C C . LYS B 1 156 ? -0.469 2.537 19.594 1 87.19 156 LYS B C 1
ATOM 4017 O O . LYS B 1 156 ? -0.257 2.822 18.406 1 87.19 156 LYS B O 1
ATOM 4022 N N . ASP B 1 157 ? 0.26 2.9 20.641 1 93.56 157 ASP B N 1
ATOM 4023 C CA . ASP B 1 157 ? 1.529 3.598 20.453 1 93.56 157 ASP B CA 1
ATOM 4024 C C . ASP B 1 157 ? 1.333 4.898 19.672 1 93.56 157 ASP B C 1
ATOM 4026 O O . ASP B 1 157 ? 1.996 5.129 18.656 1 93.56 157 ASP B O 1
ATOM 4030 N N . VAL B 1 158 ? 0.393 5.734 20.141 1 94.75 158 VAL B N 1
ATOM 4031 C CA . VAL B 1 158 ? 0.055 7.02 19.547 1 94.75 158 VAL B CA 1
ATOM 4032 C C . VAL B 1 158 ? 0.333 8.141 20.531 1 94.75 158 VAL B C 1
ATOM 4034 O O . VAL B 1 158 ? -0.062 8.055 21.703 1 94.75 158 VAL B O 1
ATOM 4037 N N . ILE B 1 159 ? 1.011 9.195 20.141 1 94.62 159 ILE B N 1
ATOM 4038 C CA . ILE B 1 159 ? 1.112 10.422 20.922 1 94.62 159 ILE B CA 1
ATOM 4039 C C . ILE B 1 159 ? 0.748 11.617 20.047 1 94.62 159 ILE B C 1
ATOM 4041 O O . ILE B 1 159 ? 0.911 11.578 18.828 1 94.62 159 ILE B O 1
ATOM 4045 N N . MET B 1 160 ? 0.218 12.602 20.688 1 96 160 MET B N 1
ATOM 4046 C CA . MET B 1 160 ? -0.058 13.852 20 1 96 160 MET B CA 1
ATOM 4047 C C . MET B 1 160 ? 1.187 14.734 19.953 1 96 160 MET B C 1
ATOM 4049 O O . MET B 1 160 ? 1.94 14.805 20.922 1 96 160 MET B O 1
ATOM 4053 N N . VAL B 1 161 ? 1.406 15.336 18.812 1 96.88 161 VAL B N 1
ATOM 4054 C CA . VAL B 1 161 ? 2.537 16.234 18.625 1 96.88 161 VAL B CA 1
ATOM 4055 C C . VAL B 1 161 ? 2.051 17.562 18.047 1 96.88 161 VAL B C 1
ATOM 4057 O O . VAL B 1 161 ? 1.287 17.594 17.078 1 96.88 161 VAL B O 1
ATOM 4060 N N . LYS B 1 162 ? 2.457 18.609 18.688 1 96.56 162 LYS B N 1
ATOM 4061 C CA . LYS B 1 162 ? 2.182 19.969 18.219 1 96.56 162 LYS B CA 1
ATOM 4062 C C . LYS B 1 162 ? 3.324 20.484 17.359 1 96.56 162 LYS B C 1
ATOM 4064 O O . LYS B 1 162 ? 4.496 20.312 17.688 1 96.56 162 LYS B O 1
ATOM 4069 N N . VAL B 1 163 ? 2.969 21.109 16.234 1 96.81 163 VAL B N 1
ATOM 4070 C CA . VAL B 1 163 ? 3.945 21.641 15.289 1 96.81 163 VAL B CA 1
ATOM 4071 C C . VAL B 1 163 ? 3.674 23.109 15.031 1 96.81 163 VAL B C 1
ATOM 4073 O O . VAL B 1 163 ? 2.523 23.516 14.836 1 96.81 163 VAL B O 1
ATOM 4076 N N . ASN B 1 164 ? 4.691 23.938 15.086 1 94.88 164 ASN B N 1
ATOM 4077 C CA . ASN B 1 164 ? 4.594 25.312 14.609 1 94.88 164 ASN B CA 1
ATOM 4078 C C . ASN B 1 164 ? 4.656 25.375 13.086 1 94.88 164 ASN B C 1
ATOM 4080 O O . ASN B 1 164 ? 5.711 25.156 12.492 1 94.88 164 ASN B O 1
ATOM 4084 N N . MET B 1 165 ? 3.574 25.719 12.484 1 90.94 165 MET B N 1
ATOM 4085 C CA . MET B 1 165 ? 3.447 25.656 11.031 1 90.94 165 MET B CA 1
ATOM 4086 C C . MET B 1 165 ? 3.768 27.016 10.406 1 90.94 165 MET B C 1
ATOM 4088 O O . MET B 1 165 ? 3.674 27.172 9.188 1 90.94 165 MET B O 1
ATOM 4092 N N . GLY B 1 166 ? 4.16 27.922 11.203 1 88.44 166 GLY B N 1
ATOM 4093 C CA . GLY B 1 166 ? 4.441 29.266 10.688 1 88.44 166 GLY B CA 1
ATOM 4094 C C . GLY B 1 166 ? 3.199 30.125 10.547 1 88.44 166 GLY B C 1
ATOM 4095 O O . GLY B 1 166 ? 2.324 30.109 11.414 1 88.44 166 GLY B O 1
ATOM 4096 N N . THR B 1 167 ? 3.236 30.969 9.477 1 81 167 THR B N 1
ATOM 4097 C CA . THR B 1 167 ? 2.162 31.953 9.344 1 81 167 THR B CA 1
ATOM 4098 C C . THR B 1 167 ? 1.369 31.719 8.062 1 81 167 THR B C 1
ATOM 4100 O O . THR B 1 167 ? 1.884 31.125 7.109 1 81 167 THR B O 1
ATOM 4103 N N . SER B 1 168 ? 0.128 32.031 8.133 1 78.38 168 SER B N 1
ATOM 4104 C CA . SER B 1 168 ? -0.7 32.031 6.93 1 78.38 168 SER B CA 1
ATOM 4105 C C . SER B 1 168 ? -0.513 33.344 6.145 1 78.38 168 SER B C 1
ATOM 4107 O O . SER B 1 168 ? -0.28 34.406 6.73 1 78.38 168 SER B O 1
ATOM 4109 N N . LYS B 1 169 ? -0.608 33.156 4.836 1 77.75 169 LYS B N 1
ATOM 4110 C CA . LYS B 1 169 ? -0.466 34.312 3.955 1 77.75 169 LYS B CA 1
ATOM 4111 C C . LYS B 1 169 ? -1.652 34.438 3.004 1 77.75 169 LYS B C 1
ATOM 4113 O O . LYS B 1 169 ? -2.385 33.469 2.797 1 77.75 169 LYS B O 1
ATOM 4118 N N . ILE B 1 170 ? -1.895 35.688 2.609 1 66.25 170 ILE B N 1
ATOM 4119 C CA . ILE B 1 170 ? -2.891 35.906 1.57 1 66.25 170 ILE B CA 1
ATOM 4120 C C . ILE B 1 170 ? -2.4 35.312 0.247 1 66.25 170 ILE B C 1
ATOM 4122 O O . ILE B 1 170 ? -1.284 35.625 -0.19 1 66.25 170 ILE B O 1
ATOM 4126 N N . SER B 1 171 ? -3.193 34.219 -0.229 1 60.62 171 SER B N 1
ATOM 4127 C CA . SER B 1 171 ? -2.842 33.625 -1.509 1 60.62 171 SER B CA 1
ATOM 4128 C C . SER B 1 171 ? -3.174 34.562 -2.672 1 60.62 171 SER B C 1
ATOM 4130 O O . SER B 1 171 ? -4.18 35.25 -2.635 1 60.62 171 SER B O 1
ATOM 4132 N N . ARG B 1 172 ? -2.188 35.094 -3.379 1 54 172 ARG B N 1
ATOM 4133 C CA . ARG B 1 172 ? -2.523 36 -4.473 1 54 172 ARG B CA 1
ATOM 4134 C C . ARG B 1 172 ? -2.779 35.219 -5.766 1 54 172 ARG B C 1
ATOM 4136 O O . ARG B 1 172 ? -2.178 34.188 -5.996 1 54 172 ARG B O 1
ATOM 4143 N N . LEU B 1 173 ? -3.949 35.5 -6.406 1 54.19 173 LEU B N 1
ATOM 4144 C CA . LEU B 1 173 ? -4.184 35.094 -7.781 1 54.19 173 LEU B CA 1
ATOM 4145 C C . LEU B 1 173 ? -3.146 35.688 -8.719 1 54.19 173 LEU B C 1
ATOM 4147 O O . LEU B 1 173 ? -2.553 36.719 -8.414 1 54.19 173 LEU B O 1
ATOM 4151 N N . ILE B 1 174 ? -2.693 34.969 -9.773 1 47.38 174 ILE B N 1
ATOM 4152 C CA . ILE B 1 174 ? -1.737 35.406 -10.781 1 47.38 174 ILE B CA 1
ATOM 4153 C C . ILE B 1 174 ? -2.02 36.875 -11.156 1 47.38 174 ILE B C 1
ATOM 4155 O O . ILE B 1 174 ? -1.092 37.656 -11.32 1 47.38 174 ILE B O 1
ATOM 4159 N N . ASN B 1 175 ? -3.258 37.062 -11.539 1 46.34 175 ASN B N 1
ATOM 4160 C CA . ASN B 1 175 ? -3.48 38.375 -12.156 1 46.34 175 ASN B CA 1
ATOM 4161 C C . ASN B 1 175 ? -3.283 39.5 -11.156 1 46.34 175 ASN B C 1
ATOM 4163 O O . ASN B 1 175 ? -3.305 40.688 -11.531 1 46.34 175 ASN B O 1
ATOM 4167 N N . GLU B 1 176 ? -3.439 39.219 -9.977 1 49.84 176 GLU B N 1
ATOM 4168 C CA . GLU B 1 176 ? -3.24 40.375 -9.078 1 49.84 176 GLU B CA 1
ATOM 4169 C C . GLU B 1 176 ? -1.765 40.531 -8.727 1 49.84 176 GLU B C 1
ATOM 4171 O O . GLU B 1 176 ? -1.313 40.031 -7.684 1 49.84 176 GLU B O 1
ATOM 4176 N N . ILE B 1 177 ? -1.003 40.469 -9.617 1 41.56 177 ILE B N 1
ATOM 4177 C CA . ILE B 1 177 ? 0.44 40.656 -9.648 1 41.56 177 ILE B CA 1
ATOM 4178 C C . ILE B 1 177 ? 0.809 41.844 -8.75 1 41.56 177 ILE B C 1
ATOM 4180 O O . ILE B 1 177 ? 1.919 42.375 -8.836 1 41.56 177 ILE B O 1
ATOM 4184 N N . ASP B 1 178 ? 0.009 42.688 -8.297 1 41.53 178 ASP B N 1
ATOM 4185 C CA . ASP B 1 178 ? 0.923 43.562 -7.566 1 41.53 178 ASP B CA 1
ATOM 4186 C C . ASP B 1 178 ? 1.816 42.75 -6.621 1 41.53 178 ASP B C 1
ATOM 4188 O O . ASP B 1 178 ? 1.321 42 -5.797 1 41.53 178 ASP B O 1
ATOM 4192 N N . TYR B 1 179 ? 2.973 42.344 -7.137 1 39.84 179 TYR B N 1
ATOM 4193 C CA . TYR B 1 179 ? 4.156 41.688 -6.59 1 39.84 179 TYR B CA 1
ATOM 4194 C C . TYR B 1 179 ? 4.266 41.938 -5.09 1 39.84 179 TYR B C 1
ATOM 4196 O O . TYR B 1 179 ? 5.34 41.75 -4.504 1 39.84 179 TYR B O 1
ATOM 4204 N N . ASN B 1 180 ? 3.41 42.688 -4.484 1 42.59 180 ASN B N 1
ATOM 4205 C CA . ASN B 1 180 ? 3.785 42.969 -3.105 1 42.59 180 ASN B CA 1
ATOM 4206 C C . ASN B 1 180 ? 3.76 41.719 -2.236 1 42.59 180 ASN B C 1
ATOM 4208 O O . A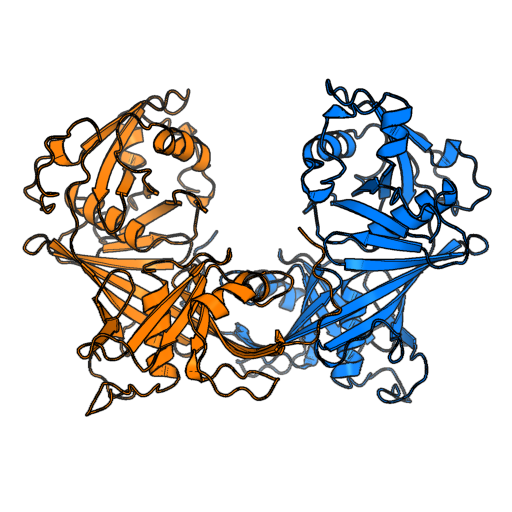SN B 1 180 ? 3.086 40.75 -2.568 1 42.59 180 ASN B O 1
ATOM 4212 N N . ILE B 1 181 ? 4.602 41.656 -1.226 1 46.62 181 ILE B N 1
ATOM 4213 C CA . ILE B 1 181 ? 4.898 40.75 -0.13 1 46.62 181 ILE B CA 1
ATOM 4214 C C . ILE B 1 181 ? 3.613 40.062 0.344 1 46.62 181 ILE B C 1
ATOM 4216 O O . ILE B 1 181 ? 2.625 40.75 0.642 1 46.62 181 ILE B O 1
ATOM 4220 N N . PRO B 1 182 ? 3.492 38.75 0.077 1 56.41 182 PRO B N 1
ATOM 4221 C CA . PRO B 1 182 ? 2.326 38.062 0.626 1 56.41 182 PRO B CA 1
ATOM 4222 C C . PRO B 1 182 ? 1.909 38.594 1.993 1 56.41 182 PRO B C 1
ATOM 4224 O O . PRO B 1 182 ? 2.734 38.688 2.906 1 56.41 182 PRO B O 1
ATOM 4227 N N . LYS B 1 183 ? 0.798 39.5 2.062 1 68.25 183 LYS B N 1
ATOM 4228 C CA . LYS B 1 183 ? 0.298 40.031 3.322 1 68.25 183 LYS B CA 1
ATOM 4229 C C . LYS B 1 183 ? -0.231 38.938 4.227 1 68.25 183 LYS B C 1
ATOM 4231 O O . LYS B 1 183 ? -0.816 37.969 3.744 1 68.25 183 LYS B O 1
ATOM 4236 N N . THR B 1 184 ? 0.306 39 5.395 1 77.06 184 THR B N 1
ATOM 4237 C CA . THR B 1 184 ? -0.179 38.062 6.422 1 77.06 184 THR B CA 1
ATOM 4238 C C . THR B 1 184 ? -1.698 38.156 6.543 1 77.06 184 THR B C 1
ATOM 4240 O O . THR B 1 184 ? -2.275 39.25 6.496 1 77.06 184 THR B O 1
ATOM 4243 N N . LEU B 1 185 ? -2.316 37.094 6.457 1 80.81 185 LEU B N 1
ATOM 4244 C CA . LEU B 1 185 ? -3.766 36.969 6.609 1 80.81 185 LEU B CA 1
ATOM 4245 C C . LEU B 1 185 ? -4.168 37.125 8.07 1 80.81 185 LEU B C 1
ATOM 4247 O O . LEU B 1 185 ? -3.516 36.594 8.961 1 80.81 185 LEU B O 1
ATOM 4251 N N . SER B 1 186 ? -5.066 38.031 8.273 1 78.94 186 SER B N 1
ATOM 4252 C CA . SER B 1 186 ? -5.641 38.219 9.602 1 78.94 186 SER B CA 1
ATOM 4253 C C . SER B 1 186 ? -7.164 38.25 9.555 1 78.94 186 SER B C 1
ATOM 4255 O O . SER B 1 186 ? -7.75 38.281 8.469 1 78.94 186 SER B O 1
ATOM 4257 N N . LYS B 1 187 ? -7.738 38.219 10.688 1 80.19 187 LYS B N 1
ATOM 4258 C CA . LYS B 1 187 ? -9.195 38.25 10.75 1 80.19 187 LYS B CA 1
ATOM 4259 C C . LYS B 1 187 ? -9.727 39.594 10.211 1 80.19 187 LYS B C 1
ATOM 4261 O O . LYS B 1 187 ? -10.891 39.688 9.828 1 80.19 187 LYS B O 1
ATOM 4266 N N . GLN B 1 188 ? -8.883 40.562 10.141 1 79.31 188 GLN B N 1
ATOM 4267 C CA . GLN B 1 188 ? -9.281 41.875 9.688 1 79.31 188 GLN B CA 1
ATOM 4268 C C . GLN B 1 188 ? -9.086 42.031 8.18 1 79.31 188 GLN B C 1
ATOM 4270 O O . GLN B 1 188 ? -9.469 43.062 7.598 1 79.31 188 GLN B O 1
ATOM 4275 N N . SER B 1 189 ? -8.555 40.969 7.633 1 82.81 189 SER B N 1
ATOM 4276 C CA . SER B 1 189 ? -8.359 41.031 6.188 1 82.81 189 SER B CA 1
ATOM 4277 C C . SER B 1 189 ? -9.695 41.125 5.457 1 82.81 189 SER B C 1
ATOM 4279 O O . SER B 1 189 ? -10.656 40.438 5.832 1 82.81 189 SER B O 1
ATOM 4281 N N . PRO B 1 190 ? -9.742 42 4.43 1 85 190 PRO B N 1
ATOM 4282 C CA . PRO B 1 190 ? -11 42.125 3.684 1 85 190 PRO B CA 1
ATOM 4283 C C . PRO B 1 190 ? -11.391 40.844 2.957 1 85 190 PRO B C 1
ATOM 4285 O O . PRO B 1 190 ? -10.523 40.125 2.453 1 85 190 PRO B O 1
ATOM 4288 N N . LEU B 1 191 ? -12.633 40.625 2.871 1 85.62 191 LEU B N 1
ATOM 4289 C CA . LEU B 1 191 ? -13.203 39.438 2.252 1 85.62 191 LEU B CA 1
ATOM 4290 C C . LEU B 1 191 ? -12.664 39.25 0.837 1 85.62 191 LEU B C 1
ATOM 4292 O O . LEU B 1 191 ? -12.391 38.125 0.414 1 85.62 191 LEU B O 1
ATOM 4296 N N . GLU B 1 192 ? -12.5 40.312 0.18 1 84.5 192 GLU B N 1
ATOM 4297 C CA . GLU B 1 192 ? -12.094 40.281 -1.221 1 84.5 192 GLU B CA 1
ATOM 4298 C C . GLU B 1 192 ? -10.656 39.781 -1.365 1 84.5 192 GLU B C 1
ATOM 4300 O O . GLU B 1 192 ? -10.234 39.406 -2.461 1 84.5 192 GLU B O 1
ATOM 4305 N N . SER B 1 193 ? -10 39.781 -0.228 1 82.75 193 SER B N 1
ATOM 4306 C CA . SER B 1 193 ? -8.594 39.375 -0.277 1 82.75 193 SER B CA 1
ATOM 4307 C C . SER B 1 193 ? -8.445 37.875 -0.292 1 82.75 193 SER B C 1
ATOM 4309 O O . SER B 1 193 ? -7.383 37.344 -0.626 1 82.75 193 SER B O 1
ATOM 4311 N N . TYR B 1 194 ? -9.539 37.156 0.049 1 86.88 194 TYR B N 1
ATOM 4312 C CA . TYR B 1 194 ? -9.359 35.719 0.146 1 86.88 194 TYR B CA 1
ATOM 4313 C C . TYR B 1 194 ? -10.562 34.969 -0.41 1 86.88 194 TYR B C 1
ATOM 4315 O O . TYR B 1 194 ? -10.508 33.75 -0.629 1 86.88 194 TYR B O 1
ATOM 4323 N N . MET B 1 195 ? -11.609 35.656 -0.71 1 89.94 195 MET B N 1
ATOM 4324 C CA . MET B 1 195 ? -12.797 35.031 -1.267 1 89.94 195 MET B CA 1
ATOM 4325 C C . MET B 1 195 ? -12.797 35.094 -2.789 1 89.94 195 MET B C 1
ATOM 4327 O O . MET B 1 195 ? -12.602 36.188 -3.365 1 89.94 195 MET B O 1
ATOM 4331 N N . TYR B 1 196 ? -13.055 33.938 -3.375 1 86.94 196 TYR B N 1
ATOM 4332 C CA . TYR B 1 196 ? -13.086 33.875 -4.832 1 86.94 196 TYR B CA 1
ATOM 4333 C C . TYR B 1 196 ? -14.25 33 -5.309 1 86.94 196 TYR B C 1
ATOM 4335 O O . TYR B 1 196 ? -14.719 32.125 -4.578 1 86.94 196 TYR B O 1
ATOM 4343 N N . THR B 1 197 ? -14.672 33.375 -6.512 1 90.69 197 THR B N 1
ATOM 4344 C CA . THR B 1 197 ? -15.641 32.531 -7.207 1 90.69 197 THR B CA 1
ATOM 4345 C C . THR B 1 197 ? -15.031 31.969 -8.484 1 90.69 197 THR B C 1
ATOM 4347 O O . THR B 1 197 ? -14.539 32.719 -9.328 1 90.69 197 THR B O 1
ATOM 4350 N N . ILE B 1 198 ? -15.047 30.672 -8.578 1 89.31 198 ILE B N 1
ATOM 4351 C CA . ILE B 1 198 ? -14.43 30 -9.711 1 89.31 198 ILE B CA 1
ATOM 4352 C C . ILE B 1 198 ? -15.516 29.391 -10.602 1 89.31 198 ILE B C 1
ATOM 4354 O O . ILE B 1 198 ? -16.438 28.75 -10.109 1 89.31 198 ILE B O 1
ATOM 4358 N N . ASP B 1 199 ? -15.352 29.609 -11.922 1 91 199 ASP B N 1
ATOM 4359 C CA . ASP B 1 199 ? -16.266 28.969 -12.867 1 91 199 ASP B CA 1
ATOM 4360 C C . ASP B 1 199 ? -15.922 27.484 -13.039 1 91 199 ASP B C 1
ATOM 4362 O O . ASP B 1 199 ? -14.781 27.141 -13.344 1 91 199 ASP B O 1
ATOM 4366 N N . ILE B 1 200 ? -16.828 26.641 -12.852 1 91.19 200 ILE B N 1
ATOM 4367 C CA . ILE B 1 200 ? -16.609 25.203 -12.961 1 91.19 200 ILE B CA 1
ATOM 4368 C C . ILE B 1 200 ? -17.219 24.703 -14.266 1 91.19 200 ILE B C 1
ATOM 4370 O O . ILE B 1 200 ? -16.625 23.875 -14.961 1 91.19 200 ILE B O 1
ATOM 4374 N N . GLY B 1 201 ? -18.422 25.094 -14.555 1 91.06 201 GLY B N 1
ATOM 4375 C CA . GLY B 1 201 ? -19.031 24.812 -15.844 1 91.06 201 GLY B CA 1
ATOM 4376 C C . GLY B 1 201 ? -19.625 23.422 -15.93 1 91.06 201 GLY B C 1
ATOM 4377 O O . GLY B 1 201 ? -19.797 22.875 -17.031 1 91.06 201 GLY B O 1
ATOM 4378 N N . LEU B 1 202 ? -19.828 22.797 -14.852 1 91.81 202 LEU B N 1
ATOM 4379 C CA . LEU B 1 202 ? -20.516 21.5 -14.836 1 91.81 202 LEU B CA 1
ATOM 4380 C C . LEU B 1 202 ? -22.016 21.688 -14.625 1 91.81 202 LEU B C 1
ATOM 4382 O O . LEU B 1 202 ? -22.453 22.672 -14 1 91.81 202 LEU B O 1
ATOM 4386 N N . PRO B 1 203 ? -22.844 20.75 -15.133 1 91.69 203 PRO B N 1
ATOM 4387 C CA . PRO B 1 203 ? -24.297 20.875 -14.969 1 91.69 203 PRO B CA 1
ATOM 4388 C C . PRO B 1 203 ? -24.719 20.953 -13.5 1 91.69 203 PRO B C 1
ATOM 4390 O O . PRO B 1 203 ? -25.641 21.688 -13.156 1 91.69 203 PRO B O 1
ATOM 4393 N N . TYR B 1 204 ? -24.031 20.312 -12.695 1 91.94 204 TYR B N 1
ATOM 4394 C CA . TYR B 1 204 ? -24.422 20.25 -11.289 1 91.94 204 TYR B CA 1
ATOM 4395 C C . TYR B 1 204 ? -23.594 21.219 -10.453 1 91.94 204 TYR B C 1
ATOM 4397 O O . TYR B 1 204 ? -23.766 21.297 -9.242 1 91.94 204 TYR B O 1
ATOM 4405 N N . CYS B 1 205 ? -22.672 21.906 -11.078 1 93.06 205 CYS B N 1
ATOM 4406 C CA . CYS B 1 205 ? -21.781 22.859 -10.43 1 93.06 205 CYS B CA 1
ATOM 4407 C C . CYS B 1 205 ? -21.312 23.922 -11.414 1 93.06 205 CYS B C 1
ATOM 4409 O O . CYS B 1 205 ? -20.281 23.75 -12.062 1 93.06 205 CYS B O 1
ATOM 4411 N N . SER B 1 206 ? -22.062 25.031 -11.469 1 90.06 206 SER B N 1
ATOM 4412 C CA . SER B 1 206 ? -21.734 26.062 -12.453 1 90.06 206 SER B CA 1
ATOM 4413 C C . SER B 1 206 ? -20.531 26.891 -12.008 1 90.06 206 SER B C 1
ATOM 4415 O O . SER B 1 206 ? -19.625 27.141 -12.805 1 90.06 206 SER B O 1
ATOM 4417 N N . LYS B 1 207 ? -20.562 27.281 -10.812 1 93.31 207 LYS B N 1
ATOM 4418 C CA . LYS B 1 207 ? -19.469 28 -10.18 1 93.31 207 LYS B CA 1
ATOM 4419 C C . LYS B 1 207 ? -19.312 27.594 -8.711 1 93.31 207 LYS B C 1
ATOM 4421 O O . LYS B 1 207 ? -20.156 26.859 -8.18 1 93.31 207 LYS B O 1
ATOM 4426 N N . LEU B 1 208 ? -18.219 27.984 -8.086 1 93.44 208 LEU B N 1
ATOM 4427 C CA . LEU B 1 208 ? -17.969 27.672 -6.68 1 93.44 208 LEU B CA 1
ATOM 4428 C C . LEU B 1 208 ? -17.328 28.859 -5.973 1 93.44 208 LEU B C 1
ATOM 4430 O O . LEU B 1 208 ? -16.375 29.453 -6.48 1 93.44 208 LEU B O 1
ATOM 4434 N N . GLU B 1 209 ? -17.938 29.219 -4.887 1 93.25 209 GLU B N 1
ATOM 4435 C CA . GLU B 1 209 ? -17.266 30.125 -3.965 1 93.25 209 GLU B CA 1
ATOM 4436 C C . GLU B 1 209 ? -16.219 29.391 -3.133 1 93.25 209 GLU B C 1
ATOM 4438 O O . GLU B 1 209 ? -16.484 28.297 -2.633 1 93.25 209 GLU B O 1
ATOM 4443 N N . CYS B 1 210 ? -15.047 30 -3.037 1 93 210 CYS B N 1
ATOM 4444 C CA . CYS B 1 210 ? -13.984 29.359 -2.266 1 93 210 CYS B CA 1
ATOM 4445 C C . CYS B 1 210 ? -13.195 30.391 -1.471 1 93 210 CYS B C 1
ATOM 4447 O O . CYS B 1 210 ? -13.258 31.594 -1.764 1 93 210 CYS B O 1
ATOM 4449 N N . VAL B 1 211 ? -12.633 29.953 -0.393 1 91.62 211 VAL B N 1
ATOM 4450 C CA . VAL B 1 211 ? -11.641 30.719 0.354 1 91.62 211 VAL B CA 1
ATOM 4451 C C . VAL B 1 211 ? -10.234 30.281 -0.06 1 91.62 211 VAL B C 1
ATOM 4453 O O . VAL B 1 211 ? -9.891 29.109 0.018 1 91.62 211 VAL B O 1
ATOM 4456 N N . TYR B 1 212 ? -9.477 31.219 -0.475 1 88.75 212 TYR B N 1
ATOM 4457 C CA . TYR B 1 212 ? -8.133 30.953 -0.972 1 88.75 212 TYR B CA 1
ATOM 4458 C C . TYR B 1 212 ? -7.082 31.516 -0.017 1 88.75 212 TYR B C 1
ATOM 4460 O O . TYR B 1 212 ? -6.996 32.719 0.193 1 88.75 212 TYR B O 1
ATOM 4468 N N . VAL B 1 213 ? -6.332 30.625 0.585 1 87.38 213 VAL B N 1
ATOM 4469 C CA . VAL B 1 213 ? -5.309 31.031 1.544 1 87.38 213 VAL B CA 1
ATOM 4470 C C . VAL B 1 213 ? -4.012 30.281 1.27 1 87.38 213 VAL B C 1
ATOM 4472 O O . VAL B 1 213 ? -4.027 29.203 0.657 1 87.38 213 VAL B O 1
ATOM 4475 N N . SER B 1 214 ? -2.963 30.859 1.707 1 86.88 214 SER B N 1
ATOM 4476 C CA . SER B 1 214 ? -1.662 30.219 1.538 1 86.88 214 SER B CA 1
ATOM 4477 C C . SER B 1 214 ? -1.083 29.781 2.879 1 86.88 214 SER B C 1
ATOM 4479 O O . SER B 1 214 ? -0.773 30.625 3.73 1 86.88 214 SER B O 1
ATOM 4481 N N . VAL B 1 215 ? -1.036 28.641 3.092 1 86.94 215 VAL B N 1
ATOM 4482 C CA . VAL B 1 215 ? -0.366 28 4.219 1 86.94 215 VAL B CA 1
ATOM 4483 C C . VAL B 1 215 ? 0.573 26.906 3.711 1 86.94 215 VAL B C 1
ATOM 4485 O O . VAL B 1 215 ? 0.146 25.766 3.475 1 86.94 215 VAL B O 1
ATOM 4488 N N . GLY B 1 216 ? 1.935 27.156 3.674 1 80.62 216 GLY B N 1
ATOM 4489 C CA . GLY B 1 216 ? 2.855 26.25 3.008 1 80.62 216 GLY B CA 1
ATOM 4490 C C . GLY B 1 216 ? 2.693 26.234 1.5 1 80.62 216 GLY B C 1
ATOM 4491 O O . GLY B 1 216 ? 3.613 26.609 0.768 1 80.62 216 GLY B O 1
ATOM 4492 N N . VAL B 1 217 ? 1.522 25.781 1.072 1 81.44 217 VAL B N 1
ATOM 4493 C CA . VAL B 1 217 ? 1.103 25.844 -0.323 1 81.44 217 VAL B CA 1
ATOM 4494 C C . VAL B 1 217 ? -0.287 26.469 -0.416 1 81.44 217 VAL B C 1
ATOM 4496 O O . VAL B 1 217 ? -0.918 26.75 0.607 1 81.44 217 VAL B O 1
ATOM 4499 N N . ASN B 1 218 ? -0.723 26.719 -1.604 1 88.06 218 ASN B N 1
ATOM 4500 C CA . ASN B 1 218 ? -2.043 27.312 -1.776 1 88.06 218 ASN B CA 1
ATOM 4501 C C . ASN B 1 218 ? -3.154 26.312 -1.456 1 88.06 218 ASN B C 1
ATOM 4503 O O . ASN B 1 218 ? -3.061 25.141 -1.814 1 88.06 218 ASN B O 1
ATOM 4507 N N . GLN B 1 219 ? -4.094 26.828 -0.737 1 91.69 219 GLN B N 1
ATOM 4508 C CA . GLN B 1 219 ? -5.262 26.031 -0.361 1 91.69 219 GLN B CA 1
ATOM 4509 C C . GLN B 1 219 ? -6.547 26.672 -0.883 1 91.69 219 GLN B C 1
ATOM 4511 O O . GLN B 1 219 ? -6.848 27.828 -0.565 1 91.69 219 GLN B O 1
ATOM 4516 N N . CYS B 1 220 ? -7.238 25.953 -1.681 1 92.56 220 CYS B N 1
ATOM 4517 C CA . CYS B 1 220 ? -8.57 26.359 -2.115 1 92.56 220 CYS B CA 1
ATOM 4518 C C . CYS B 1 220 ? -9.648 25.641 -1.311 1 92.56 220 CYS B C 1
ATOM 4520 O O . CYS B 1 220 ? -9.93 24.469 -1.562 1 92.56 220 CYS B O 1
ATOM 4522 N N . VAL B 1 221 ? -10.297 26.359 -0.439 1 95.25 221 VAL B N 1
ATOM 4523 C CA . VAL B 1 221 ? -11.227 25.75 0.493 1 95.25 221 VAL B CA 1
ATOM 4524 C C . VAL B 1 221 ? -12.664 26 0.036 1 95.25 221 VAL B C 1
ATOM 4526 O O . VAL B 1 221 ? -13.078 27.156 -0.094 1 95.25 221 VAL B O 1
ATOM 4529 N N . VAL B 1 222 ? -13.414 24.922 -0.148 1 95.06 222 VAL B N 1
ATOM 4530 C CA . VAL B 1 222 ? -14.797 24.984 -0.606 1 95.06 222 VAL B CA 1
ATOM 4531 C C . VAL B 1 222 ? -15.734 24.531 0.51 1 95.06 222 VAL B C 1
ATOM 4533 O O . VAL B 1 222 ? -15.703 23.359 0.923 1 95.06 222 VAL B O 1
ATOM 4536 N N . PHE B 1 223 ? -16.578 25.438 0.944 1 94.56 223 PHE B N 1
ATOM 4537 C CA . PHE B 1 223 ? -17.625 25.078 1.909 1 94.56 223 PHE B CA 1
ATOM 4538 C C . PHE B 1 223 ? -18.875 24.578 1.201 1 94.56 223 PHE B C 1
ATOM 4540 O O . PHE B 1 223 ? -19.594 25.375 0.593 1 94.56 223 PHE B O 1
ATOM 4547 N N . ILE B 1 224 ? -19.125 23.312 1.372 1 93.38 224 ILE B N 1
ATOM 4548 C CA . ILE B 1 224 ? -20.141 22.625 0.585 1 93.38 224 ILE B CA 1
ATOM 4549 C C . ILE B 1 224 ? -21.516 23.234 0.873 1 93.38 224 ILE B C 1
ATOM 4551 O O . ILE B 1 224 ? -22.219 23.641 -0.05 1 93.38 224 ILE B O 1
ATOM 4555 N N . ASP B 1 225 ? -21.875 23.391 2.121 1 90.56 225 ASP B N 1
ATOM 4556 C CA . ASP B 1 225 ? -23.188 23.891 2.492 1 90.56 225 ASP B CA 1
ATOM 4557 C C . ASP B 1 225 ? -23.422 25.297 1.952 1 90.56 225 ASP B C 1
ATOM 4559 O O . ASP B 1 225 ? -24.5 25.609 1.436 1 90.56 225 ASP B O 1
ATOM 4563 N N . ARG B 1 226 ? -22.453 26.109 2.049 1 91.31 226 ARG B N 1
ATOM 4564 C CA . ARG B 1 226 ? -22.562 27.484 1.566 1 91.31 226 ARG B CA 1
ATOM 4565 C C . ARG B 1 226 ? -22.781 27.516 0.059 1 91.31 226 ARG B C 1
ATOM 4567 O O . ARG B 1 226 ? -23.625 28.281 -0.428 1 91.31 226 ARG B O 1
ATOM 4574 N N . ASN B 1 227 ? -22.078 26.719 -0.625 1 94.5 227 ASN B N 1
ATOM 4575 C CA . ASN B 1 227 ? -22.188 26.719 -2.08 1 94.5 227 ASN B CA 1
ATOM 4576 C C . ASN B 1 227 ? -23.531 26.156 -2.537 1 94.5 227 ASN B C 1
ATOM 4578 O O . ASN B 1 227 ? -24.062 26.562 -3.566 1 94.5 227 ASN B O 1
ATOM 4582 N N . ILE B 1 228 ? -24.047 25.25 -1.806 1 91.88 228 ILE B N 1
ATOM 4583 C CA . ILE B 1 228 ? -25.391 24.766 -2.078 1 91.88 228 ILE B CA 1
ATOM 4584 C C . ILE B 1 228 ? -26.406 25.875 -1.833 1 91.88 228 ILE B C 1
ATOM 4586 O O . ILE B 1 228 ? -27.312 26.094 -2.65 1 91.88 228 ILE B O 1
ATOM 4590 N N . GLU B 1 229 ? -26.25 26.562 -0.752 1 91.94 229 GLU B N 1
ATOM 4591 C CA . GLU B 1 229 ? -27.141 27.672 -0.405 1 91.94 229 GLU B CA 1
ATOM 4592 C C . GLU B 1 229 ? -27.125 28.75 -1.477 1 91.94 229 GLU B C 1
ATOM 4594 O O . GLU B 1 229 ? -28.156 29.359 -1.777 1 91.94 229 GLU B O 1
ATOM 4599 N N . LEU B 1 230 ? -25.953 28.938 -2.033 1 93.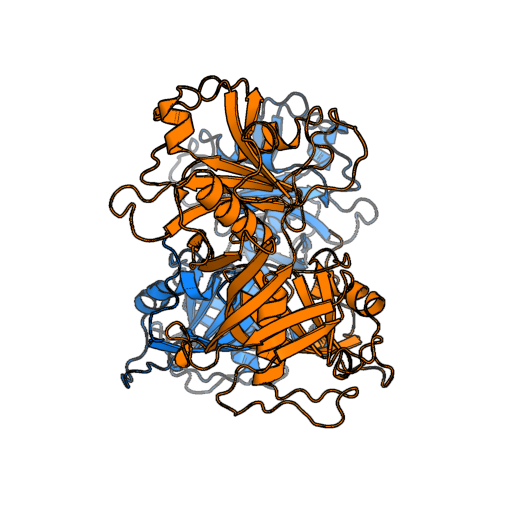88 230 LEU B N 1
ATOM 4600 C CA . LEU B 1 230 ? -25.781 29.984 -3.045 1 93.88 230 LEU B CA 1
ATOM 4601 C C . LEU B 1 230 ? -26.312 29.516 -4.395 1 93.88 230 LEU B C 1
ATOM 4603 O O . LEU B 1 230 ? -26.438 30.312 -5.328 1 93.88 230 LEU B O 1
ATOM 4607 N N . GLY B 1 231 ? -26.609 28.203 -4.488 1 93.88 231 GLY B N 1
ATOM 4608 C CA . GLY B 1 231 ? -27.109 27.625 -5.738 1 93.88 231 GLY B CA 1
ATOM 4609 C C . GLY B 1 231 ? -26 27.312 -6.719 1 93.88 231 GLY B C 1
ATOM 4610 O O . GLY B 1 231 ? -26.25 27.031 -7.891 1 93.88 231 GLY B O 1
ATOM 4611 N N . TYR B 1 232 ? -24.812 27.375 -6.266 1 94.69 232 TYR B N 1
ATOM 4612 C CA . TYR B 1 232 ? -23.656 27.125 -7.125 1 94.69 232 TYR B CA 1
ATOM 4613 C C . TYR B 1 232 ? -23.406 25.625 -7.262 1 94.69 232 TYR B C 1
ATOM 4615 O O . TYR B 1 232 ? -22.891 25.172 -8.289 1 94.69 232 TYR B O 1
ATOM 4623 N N . LEU B 1 233 ? -23.703 24.859 -6.266 1 92.75 233 LEU B N 1
ATOM 4624 C CA . LEU B 1 233 ? -23.578 23.406 -6.227 1 92.75 233 LEU B CA 1
ATOM 4625 C C . LEU B 1 233 ? -24.938 22.75 -5.996 1 92.75 233 LEU B C 1
ATOM 4627 O O . LEU B 1 233 ? -25.641 23.094 -5.035 1 92.75 233 LEU B O 1
ATOM 4631 N N . ASP B 1 234 ? -25.234 21.844 -6.891 1 93.44 234 ASP B N 1
ATOM 4632 C CA . ASP B 1 234 ? -26.531 21.156 -6.77 1 93.44 234 ASP B CA 1
ATOM 4633 C C . ASP B 1 234 ? -26.531 20.203 -5.586 1 93.44 234 ASP B C 1
ATOM 4635 O O . ASP B 1 234 ? -25.594 19.422 -5.406 1 93.44 234 ASP B O 1
ATOM 4639 N N . SER B 1 235 ? -27.625 20.234 -4.883 1 87.62 235 SER B N 1
ATOM 4640 C CA . SER B 1 235 ? -27.734 19.359 -3.721 1 87.62 235 SER B CA 1
ATOM 4641 C C . SER B 1 235 ? -27.781 17.891 -4.137 1 87.62 235 SER B C 1
ATOM 4643 O O . SER B 1 235 ? -27.469 17 -3.338 1 87.62 235 SER B O 1
ATOM 4645 N N . SER B 1 236 ? -28.062 17.688 -5.395 1 85.25 236 SER B N 1
ATOM 4646 C CA . SER B 1 236 ? -28.188 16.328 -5.902 1 85.25 236 SER B CA 1
ATOM 4647 C C . SER B 1 236 ? -26.828 15.789 -6.363 1 85.25 236 SER B C 1
ATOM 4649 O O . SER B 1 236 ? -26.734 14.633 -6.777 1 85.25 236 SER B O 1
ATOM 4651 N N . TYR B 1 237 ? -25.859 16.625 -6.312 1 83.12 237 TYR B N 1
ATOM 4652 C CA . TYR B 1 237 ? -24.531 16.203 -6.719 1 83.12 237 TYR B CA 1
ATOM 4653 C C . TYR B 1 237 ? -24.078 14.992 -5.922 1 83.12 237 TYR B C 1
ATOM 4655 O O . TYR B 1 237 ? -23.328 14.156 -6.434 1 83.12 237 TYR B O 1
ATOM 4663 N N . GLY B 1 238 ? -24.484 14.883 -4.766 1 80.19 238 GLY B N 1
ATOM 4664 C CA . GLY B 1 238 ? -24.172 13.734 -3.922 1 80.19 238 GLY B CA 1
ATOM 4665 C C . GLY B 1 238 ? -24.969 13.711 -2.629 1 80.19 238 GLY B C 1
ATOM 4666 O O . GLY B 1 238 ? -25.641 14.688 -2.293 1 80.19 238 GLY B O 1
ATOM 4667 N N . ASP B 1 239 ? -24.891 12.508 -2.055 1 79.19 239 ASP B N 1
ATOM 4668 C CA . ASP B 1 239 ? -25.438 12.398 -0.705 1 79.19 239 ASP B CA 1
ATOM 4669 C C . ASP B 1 239 ? -24.422 12.859 0.336 1 79.19 239 ASP B C 1
ATOM 4671 O O . ASP B 1 239 ? -23.547 12.086 0.752 1 79.19 239 ASP B O 1
ATOM 4675 N N . PHE B 1 240 ? -24.5 14.094 0.732 1 79 240 PHE B N 1
ATOM 4676 C CA . PHE B 1 240 ? -23.5 14.719 1.597 1 79 240 PHE B CA 1
ATOM 4677 C C . PHE B 1 240 ? -23.562 14.125 3.002 1 79 240 PHE B C 1
ATOM 4679 O O . PHE B 1 240 ? -22.656 14.344 3.809 1 79 240 PHE B O 1
ATOM 4686 N N . SER B 1 241 ? -24.641 13.367 3.254 1 77.75 241 SER B N 1
ATOM 4687 C CA . SER B 1 241 ? -24.641 12.555 4.465 1 77.75 241 SER B CA 1
ATOM 4688 C C . SER B 1 241 ? -23.609 11.438 4.379 1 77.75 241 SER B C 1
ATOM 4690 O O . SER B 1 241 ? -23.188 10.898 5.402 1 77.75 241 SER B O 1
ATOM 4692 N N . LYS B 1 242 ? -23.234 11.227 3.09 1 84.25 242 LYS B N 1
ATOM 4693 C CA . LYS B 1 242 ? -22.156 10.297 2.787 1 84.25 242 LYS B CA 1
ATOM 4694 C C . LYS B 1 242 ? -20.984 11.008 2.105 1 84.25 242 LYS B C 1
ATOM 4696 O O . LYS B 1 242 ? -20.578 10.625 1.009 1 84.25 242 LYS B O 1
ATOM 4701 N N . PHE B 1 243 ? -20.516 12 2.875 1 85.56 243 PHE B N 1
ATOM 4702 C CA . PHE B 1 243 ? -19.484 12.898 2.387 1 85.56 243 PHE B CA 1
ATOM 4703 C C . PHE B 1 243 ? -18.312 12.117 1.8 1 85.56 243 PHE B C 1
ATOM 4705 O O . PHE B 1 243 ? -17.75 12.516 0.784 1 85.56 243 PHE B O 1
ATOM 4712 N N . SER B 1 244 ? -18.094 10.945 2.355 1 84.5 244 SER B N 1
ATOM 4713 C CA . SER B 1 244 ? -16.969 10.117 1.949 1 84.5 244 SER B CA 1
ATOM 4714 C C . SER B 1 244 ? -17.188 9.523 0.562 1 84.5 244 SER B C 1
ATOM 4716 O O . SER B 1 244 ? -16.234 9.078 -0.084 1 84.5 244 SER B O 1
ATOM 4718 N N . MET B 1 245 ? -18.375 9.562 0.071 1 80.44 245 MET B N 1
ATOM 4719 C CA . MET B 1 245 ? -18.688 8.867 -1.175 1 80.44 245 MET B CA 1
ATOM 4720 C C . MET B 1 245 ? -18.797 9.859 -2.332 1 80.44 245 MET B C 1
ATOM 4722 O O . MET B 1 245 ? -18.938 9.453 -3.488 1 80.44 245 MET B O 1
ATOM 4726 N N . ILE B 1 246 ? -18.703 11.094 -2.041 1 85.38 246 ILE B N 1
ATOM 4727 C CA . ILE B 1 246 ? -18.859 12.109 -3.074 1 85.38 246 ILE B CA 1
ATOM 4728 C C . ILE B 1 246 ? -17.609 12.148 -3.953 1 85.38 246 ILE B C 1
ATOM 4730 O O . ILE B 1 246 ? -16.484 12.078 -3.449 1 85.38 246 ILE B O 1
ATOM 4734 N N . ASN B 1 247 ? -17.812 12.25 -5.254 1 88 247 ASN B N 1
ATOM 4735 C CA . ASN B 1 247 ? -16.688 12.383 -6.18 1 88 247 ASN B CA 1
ATOM 4736 C C . ASN B 1 247 ? -16.172 13.812 -6.227 1 88 247 ASN B C 1
ATOM 4738 O O . ASN B 1 247 ? -16.734 14.664 -6.922 1 88 247 ASN B O 1
ATOM 4742 N N . ILE B 1 248 ? -15.141 14.047 -5.59 1 92.62 248 ILE B N 1
ATOM 4743 C CA . ILE B 1 248 ? -14.617 15.406 -5.492 1 92.62 248 ILE B CA 1
ATOM 4744 C C . ILE B 1 248 ? -13.508 15.609 -6.527 1 92.62 248 ILE B C 1
ATOM 4746 O O . ILE B 1 248 ? -13.031 16.734 -6.727 1 92.62 248 ILE B O 1
ATOM 4750 N N . GLN B 1 249 ? -13.109 14.555 -7.211 1 92.69 249 GLN B N 1
ATOM 4751 C CA . GLN B 1 249 ? -11.969 14.617 -8.117 1 92.69 249 GLN B CA 1
ATOM 4752 C C . GLN B 1 249 ? -12.281 15.477 -9.336 1 92.69 249 GLN B C 1
ATOM 4754 O O . GLN B 1 249 ? -11.461 16.297 -9.75 1 92.69 249 GLN B O 1
ATOM 4759 N N . GLU B 1 250 ? -13.453 15.305 -9.867 1 89.88 250 GLU B N 1
ATOM 4760 C CA . GLU B 1 250 ? -13.812 16.016 -11.094 1 89.88 250 GLU B CA 1
ATOM 4761 C C . GLU B 1 250 ? -13.75 17.516 -10.891 1 89.88 250 GLU B C 1
ATOM 4763 O O . GLU B 1 250 ? -13.125 18.234 -11.688 1 89.88 250 GLU B O 1
ATOM 4768 N N . ILE B 1 251 ? -14.352 17.953 -9.883 1 91.69 251 ILE B N 1
ATOM 4769 C CA . ILE B 1 251 ? -14.375 19.391 -9.578 1 91.69 251 ILE B CA 1
ATOM 4770 C C . ILE B 1 251 ? -12.953 19.875 -9.289 1 91.69 251 ILE B C 1
ATOM 4772 O O . ILE B 1 251 ? -12.562 20.953 -9.75 1 91.69 251 ILE B O 1
ATOM 4776 N N . SER B 1 252 ? -12.188 19.125 -8.562 1 93.5 252 SER B N 1
ATOM 4777 C CA . SER B 1 252 ? -10.82 19.5 -8.211 1 93.5 252 SER B CA 1
ATOM 4778 C C . SER B 1 252 ? -9.953 19.641 -9.461 1 93.5 252 SER B C 1
ATOM 4780 O O . SER B 1 252 ? -9.125 20.547 -9.539 1 93.5 252 SER B O 1
ATOM 4782 N N . ASP B 1 253 ? -10.164 18.766 -10.398 1 90.62 253 ASP B N 1
ATOM 4783 C CA . ASP B 1 253 ? -9.398 18.828 -11.633 1 90.62 253 ASP B CA 1
ATOM 4784 C C . ASP B 1 253 ? -9.633 20.141 -12.367 1 90.62 253 ASP B C 1
ATOM 4786 O O . ASP B 1 253 ? -8.695 20.75 -12.891 1 90.62 253 ASP B O 1
ATOM 4790 N N . ILE B 1 254 ? -10.828 20.531 -12.375 1 89.38 254 ILE B N 1
ATOM 4791 C CA . ILE B 1 254 ? -11.188 21.781 -13.047 1 89.38 254 ILE B CA 1
ATOM 4792 C C . ILE B 1 254 ? -10.562 22.953 -12.312 1 89.38 254 ILE B C 1
ATOM 4794 O O . ILE B 1 254 ? -9.984 23.844 -12.938 1 89.38 254 ILE B O 1
ATOM 4798 N N . ILE B 1 255 ? -10.617 22.953 -11.016 1 89.94 255 ILE B N 1
ATOM 4799 C CA . ILE B 1 255 ? -10.062 24.031 -10.211 1 89.94 255 ILE B CA 1
ATOM 4800 C C . ILE B 1 255 ? -8.555 24.094 -10.398 1 89.94 255 ILE B C 1
ATOM 4802 O O . ILE B 1 255 ? -7.988 25.172 -10.57 1 89.94 255 ILE B O 1
ATOM 4806 N N . GLN B 1 256 ? -7.898 22.984 -10.422 1 89.31 256 GLN B N 1
ATOM 4807 C CA . GLN B 1 256 ? -6.441 22.906 -10.492 1 89.31 256 GLN B CA 1
ATOM 4808 C C . GLN B 1 256 ? -5.945 23.219 -11.906 1 89.31 256 GLN B C 1
ATOM 4810 O O . GLN B 1 256 ? -4.785 23.594 -12.086 1 89.31 256 GLN B O 1
ATOM 4815 N N . SER B 1 257 ? -6.805 22.938 -12.867 1 82.94 257 SER B N 1
ATOM 4816 C CA . SER B 1 257 ? -6.43 23.25 -14.242 1 82.94 257 SER B CA 1
ATOM 4817 C C . SER B 1 257 ? -6.621 24.734 -14.539 1 82.94 257 SER B C 1
ATOM 4819 O O . SER B 1 257 ? -6.078 25.25 -15.516 1 82.94 257 SER B O 1
ATOM 4821 N N . ASN B 1 258 ? -7.578 25.297 -13.852 1 68 258 ASN B N 1
ATOM 4822 C CA . ASN B 1 258 ? -7.91 26.688 -14.102 1 68 258 ASN B CA 1
ATOM 4823 C C . ASN B 1 258 ? -6.77 27.625 -13.695 1 68 258 ASN B C 1
ATOM 4825 O O . ASN B 1 258 ? -6.719 28.078 -12.555 1 68 258 ASN B O 1
ATOM 4829 N N . VAL B 1 259 ? -5.738 27.672 -14.516 1 55.22 259 VAL B N 1
ATOM 4830 C CA . VAL B 1 259 ? -4.48 28.406 -14.414 1 55.22 259 VAL B CA 1
ATOM 4831 C C . VAL B 1 259 ? -4.766 29.906 -14.289 1 55.22 259 VAL B C 1
ATOM 4833 O O . VAL B 1 259 ? -3.904 30.672 -13.859 1 55.22 259 VAL B O 1
ATOM 4836 N N . ASN B 1 260 ? -5.852 30.281 -14.781 1 52.84 260 ASN B N 1
ATOM 4837 C CA . ASN B 1 260 ? -5.961 31.719 -14.977 1 52.84 260 ASN B CA 1
ATOM 4838 C C . ASN B 1 260 ? -6.125 32.438 -13.648 1 52.84 260 ASN B C 1
ATOM 4840 O O . ASN B 1 260 ? -6.008 33.688 -13.586 1 52.84 260 ASN B O 1
ATOM 4844 N N . GLY B 1 261 ? -6.113 31.734 -12.625 1 53.84 261 GLY B N 1
ATOM 4845 C CA . GLY B 1 261 ? -6.277 32.531 -11.422 1 53.84 261 GLY B CA 1
ATOM 4846 C C . GLY B 1 261 ? -5.223 32.25 -10.367 1 53.84 261 GLY B C 1
ATOM 4847 O O . GLY B 1 261 ? -4.828 33.125 -9.617 1 53.84 261 GLY B O 1
ATOM 4848 N N . PHE B 1 262 ? -4.77 31.047 -10.328 1 58.12 262 PHE B N 1
ATOM 4849 C CA . PHE B 1 262 ? -3.881 30.734 -9.211 1 58.12 262 PHE B CA 1
ATOM 4850 C C . PHE B 1 262 ? -2.43 30.672 -9.68 1 58.12 262 PHE B C 1
ATOM 4852 O O . PHE B 1 262 ? -2.139 30.172 -10.766 1 58.12 262 PHE B O 1
ATOM 4859 N N . VAL B 1 263 ? -1.608 31.547 -9.125 1 54.28 263 VAL B N 1
ATOM 4860 C CA . VAL B 1 263 ? -0.188 31.562 -9.461 1 54.28 263 VAL B CA 1
ATOM 4861 C C . VAL B 1 263 ? 0.346 30.125 -9.484 1 54.28 263 VAL B C 1
ATOM 4863 O O . VAL B 1 263 ? 1.124 29.766 -10.367 1 54.28 263 VAL B O 1
ATOM 4866 N N . ASP B 1 264 ? -0.06 29.312 -8.43 1 64.06 264 ASP B N 1
ATOM 4867 C CA . ASP B 1 264 ? 0.377 27.922 -8.297 1 64.06 264 ASP B CA 1
ATOM 4868 C C . ASP B 1 264 ? -0.813 26.984 -8.094 1 64.06 264 ASP B C 1
ATOM 4870 O O . ASP B 1 264 ? -1.862 27.406 -7.602 1 64.06 264 ASP B O 1
ATOM 4874 N N . ILE B 1 265 ? -0.642 25.891 -8.633 1 77.94 265 ILE B N 1
ATOM 4875 C CA . ILE B 1 265 ? -1.688 24.875 -8.477 1 77.94 265 ILE B CA 1
ATOM 4876 C C . ILE B 1 265 ? -1.972 24.656 -6.992 1 77.94 265 ILE B C 1
ATOM 4878 O O . ILE B 1 265 ? -1.047 24.609 -6.18 1 77.94 265 ILE B O 1
ATOM 4882 N N . ALA B 1 266 ? -3.26 24.75 -6.555 1 86.75 266 ALA B N 1
ATOM 4883 C CA . ALA B 1 266 ? -3.668 24.656 -5.156 1 86.75 266 ALA B CA 1
ATOM 4884 C C . ALA B 1 266 ? -4.168 23.266 -4.812 1 86.75 266 ALA B C 1
ATOM 4886 O O . ALA B 1 266 ? -4.602 22.516 -5.695 1 86.75 266 ALA B O 1
ATOM 4887 N N . ASN B 1 267 ? -3.99 22.938 -3.529 1 92 267 ASN B N 1
ATOM 4888 C CA . ASN B 1 267 ? -4.84 21.875 -2.994 1 92 267 ASN B CA 1
ATOM 4889 C C . ASN B 1 267 ? -6.301 22.328 -2.914 1 92 267 ASN B C 1
ATOM 4891 O O . ASN B 1 267 ? -6.586 23.5 -2.719 1 92 267 ASN B O 1
ATOM 4895 N N . VAL B 1 268 ? -7.18 21.391 -3.113 1 94.62 268 VAL B N 1
ATOM 4896 C CA . VAL B 1 268 ? -8.602 21.719 -3.031 1 94.62 268 VAL B CA 1
ATOM 4897 C C . VAL B 1 268 ? -9.227 20.969 -1.852 1 94.62 268 VAL B C 1
ATOM 4899 O O . VAL B 1 268 ? -9.234 19.734 -1.817 1 94.62 268 VAL B O 1
ATOM 4902 N N . GLU B 1 269 ? -9.719 21.766 -0.935 1 96.5 269 GLU B N 1
ATOM 4903 C CA . GLU B 1 269 ? -10.367 21.203 0.246 1 96.5 269 GLU B CA 1
ATOM 4904 C C . GLU B 1 269 ? -11.883 21.359 0.177 1 96.5 269 GLU B C 1
ATOM 4906 O O . GLU B 1 269 ? -12.383 22.469 -0.089 1 96.5 269 GLU B O 1
ATOM 4911 N N . PHE B 1 270 ? -12.617 20.266 0.374 1 95.94 270 PHE B N 1
ATOM 4912 C CA . PHE B 1 270 ? -14.062 20.297 0.527 1 95.94 270 PHE B CA 1
ATOM 4913 C C . PHE B 1 270 ? -14.461 20.141 1.993 1 95.94 270 PHE B C 1
ATOM 4915 O O . PHE B 1 270 ? -14.016 19.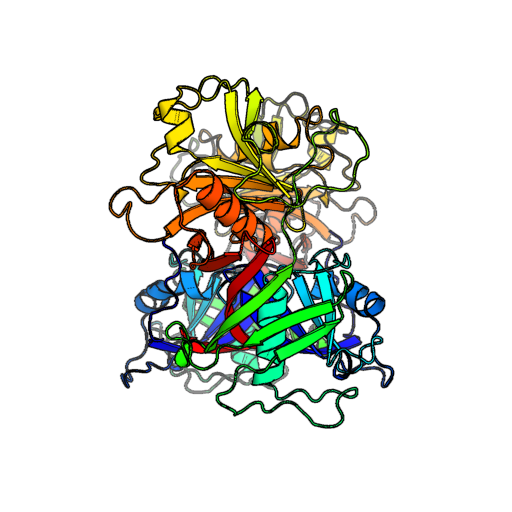219 2.67 1 95.94 270 PHE B O 1
ATOM 4922 N N . VAL B 1 271 ? -15.312 21.078 2.457 1 95.5 271 VAL B N 1
ATOM 4923 C CA . VAL B 1 271 ? -15.555 21.156 3.895 1 95.5 271 VAL B CA 1
ATOM 4924 C C . VAL B 1 271 ? -17.062 21.141 4.172 1 95.5 271 VAL B C 1
ATOM 4926 O O . VAL B 1 271 ? -17.828 21.812 3.484 1 95.5 271 VAL B O 1
ATOM 4929 N N . ILE B 1 272 ? -17.406 20.266 5.094 1 91.81 272 ILE B N 1
ATOM 4930 C CA . ILE B 1 272 ? -18.75 20.297 5.652 1 91.81 272 ILE B CA 1
ATOM 4931 C C . ILE B 1 272 ? -18.688 20.75 7.113 1 91.81 272 ILE B C 1
ATOM 4933 O O . ILE B 1 272 ? -17.844 20.281 7.879 1 91.81 272 ILE B O 1
ATOM 4937 N N . GLN B 1 273 ? -19.578 21.75 7.32 1 79.81 273 GLN B N 1
ATOM 4938 C CA . GLN B 1 273 ? -19.672 22.203 8.703 1 79.81 273 GLN B CA 1
ATOM 4939 C C . GLN B 1 273 ? -20.594 21.281 9.516 1 79.81 273 GLN B C 1
ATOM 4941 O O . GLN B 1 273 ? -21.578 20.766 8.992 1 79.81 273 GLN B O 1
ATOM 4946 N N . SER B 1 274 ? -20.141 20.453 10.336 1 58.84 274 SER B N 1
ATOM 4947 C CA . SER B 1 274 ? -21.062 19.625 11.109 1 58.84 274 SER B CA 1
ATOM 4948 C C . SER B 1 274 ? -22.219 20.453 11.664 1 58.84 274 SER B C 1
ATOM 4950 O O . SER B 1 274 ? -21.984 21.438 12.375 1 58.84 274 SER B O 1
ATOM 4952 N N . PRO B 1 275 ? -23.422 20.406 10.883 1 48.84 275 PRO B N 1
ATOM 4953 C CA . PRO B 1 275 ? -24.594 21.203 11.242 1 48.84 275 PRO B CA 1
ATOM 4954 C C . PRO B 1 275 ? -24.781 21.328 12.758 1 48.84 275 PRO B C 1
ATOM 4956 O O . PRO B 1 275 ? -25.172 22.391 13.25 1 48.84 275 PRO B O 1
ATOM 4959 N N . GLN B 1 276 ? -25.266 20.141 13.25 1 45.16 276 GLN B N 1
ATOM 4960 C CA . GLN B 1 276 ? -25.906 20.203 14.555 1 45.16 276 GLN B CA 1
ATOM 4961 C C . GLN B 1 276 ? -25.094 21.062 15.523 1 45.16 276 GLN B C 1
ATOM 4963 O O . GLN B 1 276 ? -25.641 21.703 16.406 1 45.16 276 GLN B O 1
ATOM 4968 N N . ASP B 1 277 ? -23.844 20.703 15.82 1 42.91 277 ASP B N 1
ATOM 4969 C CA . ASP B 1 277 ? -23.203 21.281 16.984 1 42.91 277 ASP B CA 1
ATOM 4970 C C . ASP B 1 277 ? -22.391 22.516 16.609 1 42.91 277 ASP B C 1
ATOM 4972 O O . ASP B 1 277 ? -21.422 22.859 17.281 1 42.91 277 ASP B O 1
ATOM 4976 N N . LYS B 1 278 ? -22.812 23.422 15.633 1 50.25 278 LYS B N 1
ATOM 4977 C CA . LYS B 1 278 ? -22.25 24.75 15.398 1 50.25 278 LYS B CA 1
ATOM 4978 C C . LYS B 1 278 ? -21.188 25.078 16.438 1 50.25 278 LYS B C 1
ATOM 4980 O O . LYS B 1 278 ? -20.422 26.031 16.266 1 50.25 278 LYS B O 1
ATOM 4985 N N . LEU B 1 279 ? -21.5 24.766 17.625 1 50.47 279 LEU B N 1
ATOM 4986 C CA . LEU B 1 279 ? -20.594 25.219 18.656 1 50.47 279 LEU B CA 1
ATOM 4987 C C . LEU B 1 279 ? -19.172 24.688 18.422 1 50.47 279 LEU B C 1
ATOM 4989 O O . LEU B 1 279 ? -18.219 25.203 19 1 50.47 279 LEU B O 1
ATOM 4993 N N . GLU B 1 280 ? -18.969 23.406 18.203 1 65.5 280 GLU B N 1
ATOM 4994 C CA . GLU B 1 280 ? -17.828 22.625 18.672 1 65.5 280 GLU B CA 1
ATOM 4995 C C . GLU B 1 280 ? -16.656 22.703 17.703 1 65.5 280 GLU B C 1
ATOM 4997 O O . GLU B 1 280 ? -16.031 21.688 17.391 1 65.5 280 GLU B O 1
ATOM 5002 N N . ASN B 1 281 ? -16.188 23.969 17.266 1 89.81 281 ASN B N 1
ATOM 5003 C CA . ASN B 1 281 ? -14.914 24.188 16.594 1 89.81 281 ASN B CA 1
ATOM 5004 C C . ASN B 1 281 ? -14.453 22.938 15.852 1 89.81 281 ASN B C 1
ATOM 5006 O O . ASN B 1 281 ? -13.289 22.547 15.953 1 89.81 281 ASN B O 1
ATOM 5010 N N . LYS B 1 282 ? -15.57 22.281 15.062 1 91.94 282 LYS B N 1
ATOM 5011 C CA . LYS B 1 282 ? -15.25 21.062 14.336 1 91.94 282 LYS B CA 1
ATOM 5012 C C . LYS B 1 282 ? -15.766 21.125 12.898 1 91.94 282 LYS B C 1
ATOM 5014 O O . LYS B 1 282 ? -16.891 21.562 12.656 1 91.94 282 LYS B O 1
ATOM 5019 N N . VAL B 1 283 ? -14.938 20.781 11.969 1 93 283 VAL B N 1
ATOM 5020 C CA . VAL B 1 283 ? -15.32 20.656 10.562 1 93 283 VAL B CA 1
ATOM 5021 C C . VAL B 1 283 ? -14.805 19.328 10.008 1 93 283 VAL B C 1
ATOM 5023 O O . VAL B 1 283 ? -13.867 18.734 10.555 1 93 283 VAL B O 1
ATOM 5026 N N . ILE B 1 284 ? -15.5 18.812 9 1 93.25 284 ILE B N 1
ATOM 5027 C CA . ILE B 1 284 ? -15.07 17.641 8.258 1 93.25 284 ILE B CA 1
ATOM 5028 C C . ILE B 1 284 ? -14.555 18.047 6.883 1 93.25 284 ILE B C 1
ATOM 5030 O O . ILE B 1 284 ? -15.172 18.859 6.195 1 93.25 284 ILE B O 1
ATOM 5034 N N . SER B 1 285 ? -13.391 17.516 6.543 1 95.38 285 SER B N 1
ATOM 5035 C CA . SER B 1 285 ? -12.781 17.969 5.297 1 95.38 285 SER B CA 1
ATOM 5036 C C . SER B 1 285 ? -12.195 16.797 4.512 1 95.38 285 SER B C 1
ATOM 5038 O O . SER B 1 285 ? -11.742 15.812 5.102 1 95.38 285 SER B O 1
ATOM 5040 N N . ARG B 1 286 ? -12.273 16.844 3.236 1 96.19 286 ARG B N 1
ATOM 5041 C CA . ARG B 1 286 ? -11.555 16.016 2.273 1 96.19 286 ARG B CA 1
ATOM 5042 C C . ARG B 1 286 ? -10.68 16.859 1.356 1 96.19 286 ARG B C 1
ATOM 5044 O O . ARG B 1 286 ? -10.977 18.031 1.129 1 96.19 286 ARG B O 1
ATOM 5051 N N . VAL B 1 287 ? -9.594 16.281 0.848 1 96.31 287 VAL B N 1
ATOM 5052 C CA . VAL B 1 287 ? -8.648 17.125 0.118 1 96.31 287 VAL B CA 1
ATOM 5053 C C . VAL B 1 287 ? -8.156 16.391 -1.127 1 96.31 287 VAL B C 1
ATOM 5055 O O . VAL B 1 287 ? -7.922 15.18 -1.09 1 96.31 287 VAL B O 1
ATOM 5058 N N . VAL B 1 288 ? -8.07 17.109 -2.197 1 94.81 288 VAL B N 1
ATOM 5059 C CA . VAL B 1 288 ? -7.34 16.688 -3.387 1 94.81 288 VAL B CA 1
ATOM 5060 C C . VAL B 1 288 ? -6.059 17.516 -3.523 1 94.81 288 VAL B C 1
ATOM 5062 O O . VAL B 1 288 ? -6.113 18.703 -3.814 1 94.81 288 VAL B O 1
ATOM 5065 N N . GLU B 1 289 ? -4.965 16.844 -3.307 1 89.88 289 GLU B N 1
ATOM 5066 C CA . GLU B 1 289 ? -3.686 17.547 -3.35 1 89.88 289 GLU B CA 1
ATOM 5067 C C . GLU B 1 289 ? -3.162 17.656 -4.777 1 89.88 289 GLU B C 1
ATOM 5069 O O . GLU B 1 289 ? -3.311 16.719 -5.57 1 89.88 289 GLU B O 1
ATOM 5074 N N . ARG B 1 290 ? -2.547 18.734 -5.004 1 82.62 290 ARG B N 1
ATOM 5075 C CA . ARG B 1 290 ? -1.93 18.938 -6.312 1 82.62 290 ARG B CA 1
ATOM 5076 C C . ARG B 1 290 ? -0.898 17.844 -6.598 1 82.62 290 ARG B C 1
ATOM 5078 O O . ARG B 1 290 ? -0.013 17.594 -5.777 1 82.62 290 ARG B O 1
ATOM 5085 N N . GLY B 1 291 ? -1.016 17.156 -7.672 1 73.5 291 GLY B N 1
ATOM 5086 C CA . GLY B 1 291 ? -0.031 16.172 -8.102 1 73.5 291 GLY B CA 1
ATOM 5087 C C . GLY B 1 291 ? -0.218 14.82 -7.457 1 73.5 291 GLY B C 1
ATOM 5088 O O . GLY B 1 291 ? 0.426 13.844 -7.852 1 73.5 291 GLY B O 1
ATOM 5089 N N . SER B 1 292 ? -1.119 14.648 -6.488 1 79.88 292 SER B N 1
ATOM 5090 C CA . SER B 1 292 ? -1.225 13.391 -5.762 1 79.88 292 SER B CA 1
ATOM 5091 C C . SER B 1 292 ? -2.652 12.852 -5.793 1 79.88 292 SER B C 1
ATOM 5093 O O . SER B 1 292 ? -2.883 11.672 -5.512 1 79.88 292 SER B O 1
ATOM 5095 N N . GLY B 1 293 ? -3.582 13.711 -6.082 1 88.75 293 GLY B N 1
ATOM 5096 C CA . GLY B 1 293 ? -4.969 13.297 -5.93 1 88.75 293 GLY B CA 1
ATOM 5097 C C . GLY B 1 293 ? -5.461 13.375 -4.5 1 88.75 293 GLY B C 1
ATOM 5098 O O . GLY B 1 293 ? -4.941 14.148 -3.697 1 88.75 293 GLY B O 1
ATOM 5099 N N . GLU B 1 294 ? -6.539 12.625 -4.234 1 93.31 294 GLU B N 1
ATOM 5100 C CA . GLU B 1 294 ? -7.09 12.664 -2.885 1 93.31 294 GLU B CA 1
ATOM 5101 C C . GLU B 1 294 ? -6.184 11.938 -1.896 1 93.31 294 GLU B C 1
ATOM 5103 O O . GLU B 1 294 ? -5.664 10.859 -2.197 1 93.31 294 GLU B O 1
ATOM 5108 N N . THR B 1 295 ? -5.906 12.539 -0.812 1 92.5 295 THR B N 1
ATOM 5109 C CA . THR B 1 295 ? -5.094 11.953 0.248 1 92.5 295 THR B CA 1
ATOM 5110 C C . THR B 1 295 ? -5.887 11.859 1.548 1 92.5 295 THR B C 1
ATOM 5112 O O . THR B 1 295 ? -6.922 12.516 1.699 1 92.5 295 THR B O 1
ATOM 5115 N N . LEU B 1 296 ? -5.441 11.039 2.422 1 93.44 296 LEU B N 1
ATOM 5116 C CA . LEU B 1 296 ? -6.156 10.805 3.674 1 93.44 296 LEU B CA 1
ATOM 5117 C C . LEU B 1 296 ? -6.02 12 4.609 1 93.44 296 LEU B C 1
ATOM 5119 O O . LEU B 1 296 ? -6.855 12.195 5.496 1 93.44 296 LEU B O 1
ATOM 5123 N N . ALA B 1 297 ? -4.949 12.703 4.449 1 92.06 297 ALA B N 1
ATOM 5124 C CA . ALA B 1 297 ? -4.73 13.906 5.242 1 92.06 297 ALA B CA 1
ATOM 5125 C C . ALA B 1 297 ? -3.668 14.797 4.605 1 92.06 297 ALA B C 1
ATOM 5127 O O . ALA B 1 297 ? -2.75 14.305 3.945 1 92.06 297 ALA B O 1
ATOM 5128 N N . CYS B 1 298 ? -3.795 16 4.832 1 92.75 298 CYS B N 1
ATOM 5129 C CA . CYS B 1 298 ? -2.854 17.047 4.43 1 92.75 298 CYS B CA 1
ATOM 5130 C C . CYS B 1 298 ? -2.682 18.078 5.531 1 92.75 298 CYS B C 1
ATOM 5132 O O . CYS B 1 298 ? -3.607 18.844 5.82 1 92.75 298 CYS B O 1
ATOM 5134 N N . GLY B 1 299 ? -1.525 18.141 6.062 1 93.31 299 GLY B N 1
ATOM 5135 C CA . GLY B 1 299 ? -1.291 19.047 7.18 1 93.31 299 GLY B CA 1
ATOM 5136 C C . GLY B 1 299 ? -1.563 20.5 6.844 1 93.31 299 GLY B C 1
ATOM 5137 O O . GLY B 1 299 ? -2.316 21.172 7.547 1 93.31 299 GLY B O 1
ATOM 5138 N N . THR B 1 300 ? -0.908 20.938 5.773 1 91.94 300 THR B N 1
ATOM 5139 C CA . THR B 1 300 ? -1.112 22.328 5.379 1 91.94 300 THR B CA 1
ATOM 5140 C C . THR B 1 300 ? -2.559 22.562 4.953 1 91.94 300 THR B C 1
ATOM 5142 O O . THR B 1 300 ? -3.115 23.625 5.188 1 91.94 300 THR B O 1
ATOM 5145 N N . GLY B 1 301 ? -3.129 21.547 4.395 1 94.12 301 GLY B N 1
ATOM 5146 C CA . GLY B 1 301 ? -4.539 21.641 4.043 1 94.12 301 GLY B CA 1
ATOM 5147 C C . GLY B 1 301 ? -5.441 21.828 5.25 1 94.12 301 GLY B C 1
ATOM 5148 O O . GLY B 1 301 ? -6.352 22.656 5.223 1 94.12 301 GLY B O 1
ATOM 5149 N N . ALA B 1 302 ? -5.191 21.062 6.227 1 96.25 302 ALA B N 1
ATOM 5150 C CA . ALA B 1 302 ? -5.957 21.203 7.465 1 96.25 302 ALA B CA 1
ATOM 5151 C C . ALA B 1 302 ? -5.805 22.609 8.039 1 96.25 302 ALA B C 1
ATOM 5153 O O . ALA B 1 302 ? -6.777 23.203 8.523 1 96.25 302 ALA B O 1
ATOM 5154 N N . CYS B 1 303 ? -4.625 23.109 7.965 1 95 303 CYS B N 1
ATOM 5155 C CA . CYS B 1 303 ? -4.395 24.484 8.43 1 95 303 CYS B CA 1
ATOM 5156 C C . CYS B 1 303 ? -5.195 25.484 7.602 1 95 303 CYS B C 1
ATOM 5158 O O . CYS B 1 303 ? -5.816 26.391 8.156 1 95 303 CYS B O 1
ATOM 5160 N N . GLY B 1 304 ? -5.152 25.297 6.34 1 93.88 304 GLY B N 1
ATOM 5161 C CA . GLY B 1 304 ? -5.945 26.156 5.469 1 93.88 304 GLY B CA 1
ATOM 5162 C C . GLY B 1 304 ? -7.43 26.094 5.77 1 93.88 304 GLY B C 1
ATOM 5163 O O . GLY B 1 304 ? -8.102 27.141 5.793 1 93.88 304 GLY B O 1
ATOM 5164 N N . VAL B 1 305 ? -7.898 24.969 5.992 1 96.06 305 VAL B N 1
ATOM 5165 C CA . VAL B 1 305 ? -9.305 24.75 6.309 1 96.06 305 VAL B CA 1
ATOM 5166 C C . VAL B 1 305 ? -9.656 25.469 7.609 1 96.06 305 VAL B C 1
ATOM 5168 O O . VAL B 1 305 ? -10.688 26.141 7.699 1 96.06 305 VAL B O 1
ATOM 5171 N N . ALA B 1 306 ? -8.836 25.328 8.594 1 94.69 306 ALA B N 1
ATOM 5172 C CA . ALA B 1 306 ? -9.086 25.969 9.883 1 94.69 306 ALA B CA 1
ATOM 5173 C C . ALA B 1 306 ? -9.109 27.5 9.734 1 94.69 306 ALA B C 1
ATOM 5175 O O . ALA B 1 306 ? -10.023 28.156 10.219 1 94.69 306 ALA B O 1
ATOM 5176 N N . VAL B 1 307 ? -8.117 28.016 9.055 1 92.94 307 VAL B N 1
ATOM 5177 C CA . VAL B 1 307 ? -8.039 29.453 8.844 1 92.94 307 VAL B CA 1
ATOM 5178 C C . VAL B 1 307 ? -9.281 29.938 8.102 1 92.94 307 VAL B C 1
ATOM 5180 O O . VAL B 1 307 ? -9.922 30.906 8.516 1 92.94 307 VAL B O 1
ATOM 5183 N N . ALA B 1 308 ? -9.586 29.25 7.062 1 92.69 308 ALA B N 1
ATOM 5184 C CA . ALA B 1 308 ? -10.773 29.594 6.281 1 92.69 308 ALA B CA 1
ATOM 5185 C C . ALA B 1 308 ? -12.031 29.531 7.141 1 92.69 308 ALA B C 1
ATOM 5187 O O . ALA B 1 308 ? -12.898 30.406 7.043 1 92.69 308 ALA B O 1
ATOM 5188 N N . SER B 1 309 ? -12.156 28.531 7.926 1 93.19 309 SER B N 1
ATOM 5189 C CA . SER B 1 309 ? -13.32 28.359 8.789 1 93.19 309 SER B CA 1
ATOM 5190 C C . SER B 1 309 ? -13.438 29.484 9.797 1 93.19 309 SER B C 1
ATOM 5192 O O . SER B 1 309 ? -14.539 29.953 10.102 1 93.19 309 SER B O 1
ATOM 5194 N N . ILE B 1 310 ? -12.375 29.875 10.289 1 90.31 310 ILE B N 1
ATOM 5195 C CA . ILE B 1 310 ? -12.367 30.969 11.25 1 90.31 310 ILE B CA 1
ATOM 5196 C C . ILE B 1 310 ? -12.742 32.281 10.555 1 90.31 310 ILE B C 1
ATOM 5198 O O . ILE B 1 310 ? -13.57 33.031 11.062 1 90.31 310 ILE B O 1
ATOM 5202 N N . LEU B 1 311 ? -12.188 32.469 9.375 1 88.44 311 LEU B N 1
ATOM 5203 C CA . LEU B 1 311 ? -12.484 33.656 8.602 1 88.44 311 LEU B CA 1
ATOM 5204 C C . LEU B 1 311 ? -13.977 33.719 8.266 1 88.44 311 LEU B C 1
ATOM 5206 O O . LEU B 1 311 ? -14.555 34.812 8.242 1 88.44 311 LEU B O 1
ATOM 5210 N N . LYS B 1 312 ? -14.539 32.625 8.078 1 89.44 312 LYS B N 1
ATOM 5211 C CA . LYS B 1 312 ? -15.945 32.562 7.672 1 89.44 312 LYS B CA 1
ATOM 5212 C C . LYS B 1 312 ? -16.859 32.5 8.883 1 89.44 312 LYS B C 1
ATOM 5214 O O . LYS B 1 312 ? -18.094 32.5 8.742 1 89.44 312 LYS B O 1
ATOM 5219 N N . GLY B 1 313 ? -16.266 32.344 10.047 1 87 313 GLY B N 1
ATOM 5220 C CA . GLY B 1 313 ? -17.031 32.375 11.273 1 87 313 GLY B CA 1
ATOM 5221 C C . GLY B 1 313 ? -17.562 31.016 11.68 1 87 313 GLY B C 1
ATOM 5222 O O . GLY B 1 313 ? -18.438 30.906 12.547 1 87 313 GLY B O 1
ATOM 5223 N N . TYR B 1 314 ? -17.062 29.969 11.062 1 88.81 314 TYR B N 1
ATOM 5224 C CA . TYR B 1 314 ? -17.5 28.625 11.375 1 88.81 314 TYR B CA 1
ATOM 5225 C C . TYR B 1 314 ? -16.75 28.062 12.578 1 88.81 314 TYR B C 1
ATOM 5227 O O . TYR B 1 314 ? -17.188 27.094 13.203 1 88.81 314 TYR B O 1
ATOM 5235 N N . CYS B 1 315 ? -15.586 28.594 12.805 1 90.38 315 CYS B N 1
ATOM 5236 C CA . CYS B 1 315 ? -14.758 28.266 13.961 1 90.38 315 CYS B CA 1
ATOM 5237 C C . CYS B 1 315 ? -14.281 29.531 14.672 1 90.38 315 CYS B C 1
ATOM 5239 O O . CYS B 1 315 ? -14.367 30.625 14.117 1 90.38 315 CYS B O 1
ATOM 5241 N N . ASN B 1 316 ? -13.852 29.297 15.867 1 87.25 316 ASN B N 1
ATOM 5242 C CA . ASN B 1 316 ? -13.406 30.438 16.672 1 87.25 316 ASN B CA 1
ATOM 5243 C C . ASN B 1 316 ? -11.891 30.594 16.625 1 87.25 316 ASN B C 1
ATOM 5245 O O . ASN B 1 316 ? -11.156 29.609 16.594 1 87.25 316 ASN B O 1
ATOM 5249 N N . GLU B 1 317 ? -11.453 31.828 16.672 1 82.31 317 GLU B N 1
ATOM 5250 C CA . GLU B 1 317 ? -10.031 32.125 16.719 1 82.31 317 GLU B CA 1
ATOM 5251 C C . GLU B 1 317 ? -9.445 31.812 18.094 1 82.31 317 GLU B C 1
ATOM 5253 O O . GLU B 1 317 ? -10.18 31.766 19.094 1 82.31 317 GLU B O 1
ATOM 5258 N N . ASN B 1 318 ? -8.172 31.578 18.188 1 81.75 318 ASN B N 1
ATOM 5259 C CA . ASN B 1 318 ? -7.379 31.375 19.391 1 81.75 318 ASN B CA 1
ATOM 5260 C C . ASN B 1 318 ? -7.852 30.141 20.172 1 81.75 318 ASN B C 1
ATOM 5262 O O . ASN B 1 318 ? -7.574 30.016 21.359 1 81.75 318 ASN B O 1
ATOM 5266 N N . THR B 1 319 ? -8.711 29.406 19.578 1 87.5 319 THR B N 1
ATOM 5267 C CA . THR B 1 319 ? -9.086 28.109 20.109 1 87.5 319 THR B CA 1
ATOM 5268 C C . THR B 1 319 ? -8.766 27 19.109 1 87.5 319 THR B C 1
ATOM 5270 O O . THR B 1 319 ? -8.469 27.281 17.953 1 87.5 319 THR B O 1
ATOM 5273 N N . GLU B 1 320 ? -8.781 25.859 19.594 1 91.25 320 GLU B N 1
ATOM 5274 C CA . GLU B 1 320 ? -8.477 24.734 18.703 1 91.25 320 GLU B CA 1
ATOM 5275 C C . GLU B 1 320 ? -9.656 24.406 17.797 1 91.25 320 GLU B C 1
ATOM 5277 O O . GLU B 1 320 ? -10.781 24.219 18.281 1 91.25 320 GLU B O 1
ATOM 5282 N N . SER B 1 321 ? -9.422 24.484 16.562 1 93.12 321 SER B N 1
ATOM 5283 C CA . SER B 1 321 ? -10.359 23.969 15.57 1 93.12 321 SER B CA 1
ATOM 5284 C C . SER B 1 321 ? -10.039 22.531 15.203 1 93.12 321 SER B C 1
ATOM 5286 O O . SER B 1 321 ? -8.898 22.203 14.859 1 93.12 321 SER B O 1
ATOM 5288 N N . ILE B 1 322 ? -11.047 21.672 15.305 1 94.12 322 ILE B N 1
ATOM 5289 C CA . ILE B 1 322 ? -10.867 20.266 14.93 1 94.12 322 ILE B CA 1
ATOM 5290 C C . ILE B 1 322 ? -11.195 20.078 13.453 1 94.12 322 ILE B C 1
ATOM 5292 O O . ILE B 1 322 ? -12.32 20.344 13.023 1 94.12 322 ILE B O 1
ATOM 5296 N N . VAL B 1 323 ? -10.211 19.734 12.719 1 95.38 323 VAL B N 1
ATOM 5297 C CA . VAL B 1 323 ? -10.406 19.359 11.32 1 95.38 323 VAL B CA 1
ATOM 5298 C C . VAL B 1 323 ? -10.359 17.844 11.164 1 95.38 323 VAL B C 1
ATOM 5300 O O . VAL B 1 323 ? -9.281 17.25 11.242 1 95.38 323 VAL B O 1
ATOM 5303 N N . GLU B 1 324 ? -11.516 17.281 10.938 1 93.88 324 GLU B N 1
ATOM 5304 C CA . GLU B 1 324 ? -11.617 15.844 10.75 1 93.88 324 GLU B CA 1
ATOM 5305 C C . GLU B 1 324 ? -11.445 15.461 9.281 1 93.88 324 GLU B C 1
ATOM 5307 O O . GLU B 1 324 ? -12.234 15.883 8.43 1 93.88 324 GLU B O 1
ATOM 5312 N N . MET B 1 325 ? -10.43 14.758 9.039 1 94.5 325 MET B N 1
ATOM 5313 C CA . MET B 1 325 ? -10.148 14.234 7.707 1 94.5 325 MET B CA 1
ATOM 5314 C C . MET B 1 325 ? -10.242 12.719 7.684 1 94.5 325 MET B C 1
ATOM 5316 O O . MET B 1 325 ? -10.344 12.078 8.734 1 94.5 325 MET B O 1
ATOM 5320 N N . PRO B 1 326 ? -10.211 12.078 6.512 1 93.12 326 PRO B N 1
ATOM 5321 C CA . PRO B 1 326 ? -10.359 10.617 6.449 1 93.12 326 PRO B CA 1
ATOM 5322 C C . PRO B 1 326 ? -9.273 9.883 7.234 1 93.12 326 PRO B C 1
ATOM 5324 O O . PRO B 1 326 ? -9.539 8.82 7.801 1 93.12 326 PRO B O 1
ATOM 5327 N N . GLY B 1 327 ? -8.133 10.453 7.332 1 93.69 327 GLY B N 1
ATOM 5328 C CA . GLY B 1 327 ? -7.016 9.789 7.98 1 93.69 327 GLY B CA 1
ATOM 5329 C C . GLY B 1 327 ? -6.945 10.055 9.469 1 93.69 327 GLY B C 1
ATOM 5330 O O . GLY B 1 327 ? -6.148 9.445 10.18 1 93.69 327 GLY B O 1
ATOM 5331 N N . GLY B 1 328 ? -7.734 11.016 9.906 1 92.62 328 GLY B N 1
ATOM 5332 C CA . GLY B 1 328 ? -7.73 11.352 11.32 1 92.62 328 GLY B CA 1
ATOM 5333 C C . GLY B 1 328 ? -8 12.82 11.578 1 92.62 328 GLY B C 1
ATOM 5334 O O . GLY B 1 328 ? -8.219 13.594 10.648 1 92.62 328 GLY B O 1
ATOM 5335 N N . LYS B 1 329 ? -7.973 13.141 12.875 1 93.88 329 LYS B N 1
ATOM 5336 C CA . LYS B 1 329 ? -8.281 14.5 13.312 1 93.88 329 LYS B CA 1
ATOM 5337 C C . LYS B 1 329 ? -7.004 15.32 13.516 1 93.88 329 LYS B C 1
ATOM 5339 O O . LYS B 1 329 ? -6.012 14.812 14.039 1 93.88 329 LYS B O 1
ATOM 5344 N N . LEU B 1 330 ? -7.07 16.484 13.039 1 96.56 330 LEU B N 1
ATOM 5345 C CA . LEU B 1 330 ? -6.02 17.469 13.273 1 96.56 330 LEU B CA 1
ATOM 5346 C C . LEU B 1 330 ? -6.566 18.672 14.023 1 96.56 330 LEU B C 1
ATOM 5348 O O . LEU B 1 330 ? -7.648 19.172 13.703 1 96.56 330 LEU B O 1
ATOM 5352 N N . LEU B 1 331 ? -5.883 19.078 15.07 1 96.44 331 LEU B N 1
ATOM 5353 C CA . LEU B 1 331 ? -6.246 20.234 15.883 1 96.44 331 LEU B CA 1
ATOM 5354 C C . LEU B 1 331 ? -5.418 21.453 15.492 1 96.44 331 LEU B C 1
ATOM 5356 O O . LEU B 1 331 ? -4.191 21.438 15.625 1 96.44 331 LEU B O 1
ATOM 5360 N N . ILE B 1 332 ? -6.098 22.469 15.062 1 96.19 332 ILE B N 1
ATOM 5361 C CA . ILE B 1 332 ? -5.391 23.641 14.555 1 96.19 332 ILE B CA 1
ATOM 5362 C C . ILE B 1 332 ? -5.707 24.859 15.43 1 96.19 332 ILE B C 1
ATOM 5364 O O . ILE B 1 332 ? -6.871 25.109 15.75 1 96.19 332 ILE B O 1
ATOM 5368 N N . GLN B 1 333 ? -4.715 25.516 15.82 1 94.19 333 GLN B N 1
ATOM 5369 C CA . GLN B 1 333 ? -4.84 26.812 16.5 1 94.19 333 GLN B CA 1
ATOM 5370 C C . GLN B 1 333 ? -4.254 27.938 15.648 1 94.19 333 GLN B C 1
ATOM 5372 O O . GLN B 1 333 ? -3.104 27.859 15.203 1 94.19 333 GLN B O 1
ATOM 5377 N N . TRP B 1 334 ? -5.066 28.875 15.422 1 91.88 334 TRP B N 1
ATOM 5378 C CA . TRP B 1 334 ? -4.629 30.047 14.672 1 91.88 334 TRP B CA 1
ATOM 5379 C C . TRP B 1 334 ? -4.777 31.328 15.5 1 91.88 334 TRP B C 1
ATOM 5381 O O . TRP B 1 334 ? -5.879 31.641 15.961 1 91.88 334 TRP B O 1
ATOM 5391 N N . ASP B 1 335 ? -3.637 31.875 15.734 1 82.88 335 ASP B N 1
ATOM 5392 C CA . ASP B 1 335 ? -3.656 33.188 16.359 1 82.88 335 ASP B CA 1
ATOM 5393 C C . ASP B 1 335 ? -3.65 34.312 15.32 1 82.88 335 ASP B C 1
ATOM 5395 O O . ASP B 1 335 ? -2.613 34.594 14.727 1 82.88 335 ASP B O 1
ATOM 5399 N N . SER B 1 336 ? -4.703 34.875 15.219 1 70.19 336 SER B N 1
ATOM 5400 C CA . SER B 1 336 ? -4.82 35.875 14.148 1 70.19 336 SER B CA 1
ATOM 5401 C C . SER B 1 336 ? -3.996 37.125 14.453 1 70.19 336 SER B C 1
ATOM 5403 O O . SER B 1 336 ? -3.666 37.875 13.547 1 70.19 336 SER B O 1
ATOM 5405 N N . ASN B 1 337 ? -3.693 37.312 15.75 1 73.06 337 ASN B N 1
ATOM 5406 C CA . ASN B 1 337 ? -2.898 38.469 16.094 1 73.06 337 ASN B CA 1
ATOM 5407 C C . ASN B 1 337 ? -1.466 38.344 15.586 1 73.06 337 ASN B C 1
ATOM 5409 O O . ASN B 1 337 ? -0.932 39.281 15 1 73.06 337 ASN B O 1
ATOM 5413 N N . ASN B 1 338 ? -0.865 37.188 15.688 1 72.94 338 ASN B N 1
ATOM 5414 C CA . ASN B 1 338 ? 0.505 37 15.219 1 72.94 338 ASN B CA 1
ATOM 5415 C C . ASN B 1 338 ? 0.563 36.094 14 1 72.94 338 ASN B C 1
ATOM 5417 O O . ASN B 1 338 ? 1.644 35.844 13.469 1 72.94 338 ASN B O 1
ATOM 5421 N N . SER B 1 339 ? -0.535 35.625 13.578 1 77.88 339 SER B N 1
ATOM 5422 C CA . SER B 1 339 ? -0.777 34.844 12.367 1 77.88 339 SER B CA 1
ATOM 5423 C C . SER B 1 339 ? -0.046 33.5 12.406 1 77.88 339 SER B C 1
ATOM 5425 O O . SER B 1 339 ? 0.254 32.938 11.367 1 77.88 339 SER B O 1
ATOM 5427 N N . GLU B 1 340 ? 0.276 33.156 13.648 1 88.5 340 GLU B N 1
ATOM 5428 C CA . GLU B 1 340 ? 0.933 31.859 13.75 1 88.5 340 GLU B CA 1
ATOM 5429 C C . GLU B 1 340 ? -0.088 30.719 13.789 1 88.5 340 GLU B C 1
ATOM 5431 O O . GLU B 1 340 ? -1.146 30.844 14.406 1 88.5 340 GLU B O 1
ATOM 5436 N N . ILE B 1 341 ? 0.27 29.688 13.141 1 93.31 341 ILE B N 1
ATOM 5437 C CA . ILE B 1 341 ? -0.583 28.5 13.086 1 93.31 341 ILE B CA 1
ATOM 5438 C C . ILE B 1 341 ? 0.112 27.328 13.781 1 93.31 341 ILE B C 1
ATOM 5440 O O . ILE B 1 341 ? 1.282 27.047 13.516 1 93.31 341 ILE B O 1
ATOM 5444 N N . PHE B 1 342 ? -0.59 26.734 14.719 1 94.88 342 PHE B N 1
ATOM 5445 C CA . PHE B 1 342 ? -0.121 25.516 15.336 1 94.88 342 PHE B CA 1
ATOM 5446 C C . PHE B 1 342 ? -1.015 24.328 14.953 1 94.88 342 PHE B C 1
ATOM 5448 O O . PHE B 1 342 ? -2.242 24.438 14.992 1 94.88 342 PHE B O 1
ATOM 5455 N N . LYS B 1 343 ? -0.371 23.281 14.57 1 96.81 343 LYS B N 1
ATOM 5456 C CA . LYS B 1 343 ? -1.077 22.047 14.219 1 96.81 343 LYS B CA 1
ATOM 5457 C C . LYS B 1 343 ? -0.708 20.906 15.164 1 96.81 343 LYS B C 1
ATOM 5459 O O . LYS B 1 343 ? 0.472 20.609 15.344 1 96.81 343 LYS B O 1
ATOM 5464 N N . THR B 1 344 ? -1.692 20.375 15.773 1 97.12 344 THR B N 1
ATOM 5465 C CA . THR B 1 344 ? -1.528 19.203 16.609 1 97.12 344 THR B CA 1
ATOM 5466 C C . THR B 1 344 ? -2.191 17.984 15.977 1 97.12 344 THR B C 1
ATOM 5468 O O . THR B 1 344 ? -3.312 18.062 15.477 1 97.12 344 THR B O 1
ATOM 5471 N N . GLY B 1 345 ? -1.492 16.891 15.961 1 97.56 345 GLY B N 1
ATOM 5472 C CA . GLY B 1 345 ? -2.041 15.664 15.406 1 97.56 345 GLY B CA 1
ATOM 5473 C C . GLY B 1 345 ? -1.352 14.422 15.922 1 97.56 345 GLY B C 1
ATOM 5474 O O . GLY B 1 345 ? -0.349 14.508 16.641 1 97.56 345 GLY B O 1
ATOM 5475 N N . PRO B 1 346 ? -1.926 13.305 15.586 1 97.12 346 PRO B N 1
ATOM 5476 C CA . PRO B 1 346 ? -1.366 12.039 16.062 1 97.12 346 PRO B CA 1
ATOM 5477 C C . PRO B 1 346 ? -0.112 11.617 15.305 1 97.12 346 PRO B C 1
ATOM 5479 O O . PRO B 1 346 ? 0.018 11.922 14.109 1 97.12 346 PRO B O 1
ATOM 5482 N N . ALA B 1 347 ? 0.805 11.047 15.969 1 97.75 347 ALA B N 1
ATOM 5483 C CA . ALA B 1 347 ? 1.915 10.258 15.438 1 97.75 347 ALA B CA 1
ATOM 5484 C C . ALA B 1 347 ? 1.865 8.82 15.961 1 97.75 347 ALA B C 1
ATOM 5486 O O . ALA B 1 347 ? 1.872 8.594 17.172 1 97.75 347 ALA B O 1
ATOM 5487 N N . THR B 1 348 ? 1.835 7.895 15.039 1 97 348 THR B N 1
ATOM 5488 C CA . THR B 1 348 ? 1.602 6.504 15.406 1 97 348 THR B CA 1
ATOM 5489 C C . THR B 1 348 ? 2.756 5.621 14.938 1 97 348 THR B C 1
ATOM 5491 O O . THR B 1 348 ? 3.182 5.707 13.781 1 97 348 THR B O 1
ATOM 5494 N N . THR B 1 349 ? 3.309 4.84 15.867 1 97.75 349 THR B N 1
ATOM 5495 C CA . THR B 1 349 ? 4.188 3.75 15.461 1 97.75 349 THR B CA 1
ATOM 5496 C C . THR B 1 349 ? 3.377 2.502 15.125 1 97.75 349 THR B C 1
ATOM 5498 O O . THR B 1 349 ? 2.65 1.978 15.969 1 97.75 349 THR B O 1
ATOM 5501 N N . VAL B 1 350 ? 3.486 2.014 13.898 1 96.81 350 VAL B N 1
ATOM 5502 C CA . VAL B 1 350 ? 2.711 0.864 13.445 1 96.81 350 VAL B CA 1
ATOM 5503 C C . VAL B 1 350 ? 3.471 -0.425 13.75 1 96.81 350 VAL B C 1
ATOM 5505 O O . VAL B 1 350 ? 2.943 -1.32 14.414 1 96.81 350 VAL B O 1
ATOM 5508 N N . PHE B 1 351 ? 4.719 -0.548 13.281 1 96.62 351 PHE B N 1
ATOM 5509 C CA . PHE B 1 351 ? 5.598 -1.669 13.586 1 96.62 351 PHE B CA 1
ATOM 5510 C C . PHE B 1 351 ? 7.055 -1.303 13.32 1 96.62 351 PHE B C 1
ATOM 5512 O O . PHE B 1 351 ? 7.34 -0.253 12.734 1 96.62 351 PHE B O 1
ATOM 5519 N N . LYS B 1 352 ? 7.949 -2.082 13.852 1 97.75 352 LYS B N 1
ATOM 5520 C CA . LYS B 1 352 ? 9.391 -1.953 13.633 1 97.75 352 LYS B CA 1
ATOM 5521 C C . LYS B 1 352 ? 9.977 -3.24 13.062 1 97.75 352 LYS B C 1
ATOM 5523 O O . LYS B 1 352 ? 9.516 -4.336 13.391 1 97.75 352 LYS B O 1
ATOM 5528 N N . SER B 1 353 ? 10.914 -3.092 12.148 1 97.88 353 SER B N 1
ATOM 5529 C CA . SER B 1 353 ? 11.562 -4.273 11.594 1 97.88 353 SER B CA 1
ATOM 5530 C C . SER B 1 353 ? 12.883 -3.918 10.922 1 97.88 353 SER B C 1
ATOM 5532 O O . SER B 1 353 ? 13.438 -2.842 11.164 1 97.88 353 SER B O 1
ATOM 5534 N N . GLN B 1 354 ? 13.477 -4.918 10.336 1 96.56 354 GLN B N 1
ATOM 5535 C CA . GLN B 1 354 ? 14.695 -4.789 9.547 1 96.56 354 GLN B CA 1
ATOM 5536 C C . GLN B 1 354 ? 14.484 -5.289 8.125 1 96.56 354 GLN B C 1
ATOM 5538 O O . GLN B 1 354 ? 13.711 -6.223 7.895 1 96.56 354 GLN B O 1
ATOM 5543 N N . ILE B 1 355 ? 15.203 -4.625 7.207 1 95.56 355 ILE B N 1
ATOM 5544 C CA . ILE B 1 355 ? 15.086 -5.051 5.816 1 95.56 355 ILE B CA 1
ATOM 5545 C C . ILE B 1 355 ? 16.453 -4.988 5.137 1 95.56 355 ILE B C 1
ATOM 5547 O O . ILE B 1 355 ? 17.266 -4.113 5.449 1 95.56 355 ILE B O 1
ATOM 5551 N N . LEU B 1 356 ? 16.656 -5.945 4.203 1 92.56 356 LEU B N 1
ATOM 5552 C CA . LEU B 1 356 ? 17.828 -5.934 3.328 1 92.56 356 LEU B CA 1
ATOM 5553 C C . LEU B 1 356 ? 17.453 -5.441 1.934 1 92.56 356 LEU B C 1
ATOM 5555 O O . LEU B 1 356 ? 16.5 -5.938 1.329 1 92.56 356 LEU B O 1
ATOM 5559 N N . ILE B 1 357 ? 18.219 -4.434 1.456 1 90.38 357 ILE B N 1
ATOM 5560 C CA . ILE B 1 357 ? 17.938 -3.916 0.124 1 90.38 357 ILE B CA 1
ATOM 5561 C C . ILE B 1 357 ? 19.234 -3.824 -0.686 1 90.38 357 ILE B C 1
ATOM 5563 O O . ILE B 1 357 ? 20.297 -3.588 -0.129 1 90.38 357 ILE B O 1
#

pLDDT: mean 87.59, std 14.13, range [29.88, 98.81]

Nearest PDB structures (foldseek):
  2otn-assembly1_A  TM=8.595E-01  e=4.993E-27  Bacillus anthracis str. Ames
  7vdy-assembly1_B  TM=8.481E-01  e=9.004E-26  Streptomyces lavendulae
  3ejx-assembly5_D  TM=7.466E-01  e=1.107E-27  Arabidopsis thaliana
  1bwz-assembly1_A  TM=8.304E-01  e=7.515E-26  Haemophilus influenzae
  2otn-assembly1_B  TM=8.009E-01  e=1.603E-23  Bacillus anthracis str. Ames

Sequence (714 aa):
MEPILITNKPSYRINFTKMQGAGNDFVVFEKNKVERLNGDQSIMTYEEISGFTKKLSHRKLGIGCDQLIIIDDNPNDKNAAYGMGVINCDGNIENMCGNGVRCFTKYIIDNKVLSKNLKEQLNFDGDDKIEQIIETKSGIVKTYPLLKHHLNNKEKDVIMVKVNMGTSKISRLINEIDYNIPKTLSKQSPLESYMYTIDIGLPYCSKLECVYVSVGVNQCVVFIDRNIELGYLDSSYGDFSKFSMINIQEISDIIQSNVNGFVDIANVEFVIQSPQDKLENKVISRVVERGSGETLACGTGACGVAVASILKGYCNENTESIVEMPGGKLLIQWDSNNSEIFKTGPATTVFKSQILIMEPILITNKPSYRINFTKMQGAGNDFVVFEKNKVERLNGDQSIMTYEEISGFTKKLSHRKLGIGCDQLIIIDDNPNDKNAAYGMGVINCDGNIENMCGNGVRCFTKYIIDNKVLSKNLKEQLNFDGDDKIEQIIETKSGIVKTYPLLKHHLNNKEKDVIMVKVNMGTSKISRLINEIDYNIPKTLSKQSPLESYMYTIDIGLPYCSKLECVYVSVGVNQCVVFIDRNIELGYLDSSYGDFSKFSMINIQEISDIIQSNVNGFVDIANVEFVIQSPQDKLENKVISRVVERGSGETLACGTGACGVAVASILKGYCNENTESIVEMPGGKLLIQWDSNNSEIFKTGPATTVFKSQILI

Solvent-accessible surface area (backbone atoms only — not comparable to full-atom values): 36796 Å² total; per-residue (Å²): 111,77,57,72,71,80,76,65,77,54,50,33,40,39,62,37,32,38,28,25,20,32,42,46,19,27,41,33,38,48,41,80,63,49,39,40,70,87,66,58,80,71,68,63,49,72,67,61,50,30,72,50,27,43,56,45,24,29,58,43,80,34,64,28,31,56,25,38,39,35,40,33,43,68,36,86,54,71,86,19,36,27,21,48,46,37,29,34,34,85,26,49,75,45,48,75,51,72,39,52,52,33,38,51,52,48,49,39,47,77,66,62,60,70,38,72,53,41,90,71,72,82,67,69,86,54,90,60,73,46,74,44,40,30,34,35,75,75,41,80,38,44,34,30,51,35,89,79,44,88,83,42,32,77,79,62,40,31,36,34,24,36,32,55,68,46,53,42,26,38,38,61,40,46,80,57,51,73,80,64,72,68,48,69,43,37,80,80,52,58,64,78,59,32,50,44,75,45,83,62,74,39,98,53,28,46,33,42,57,30,37,36,31,22,29,100,50,42,25,36,33,29,44,51,64,61,25,36,74,71,64,25,31,43,73,79,70,39,60,69,92,41,55,75,71,48,80,60,61,66,60,43,50,50,58,47,62,50,55,82,38,40,67,56,70,31,28,35,34,45,32,40,68,51,70,88,55,69,71,68,29,45,35,38,40,48,41,35,38,66,97,69,43,70,49,40,54,49,52,47,50,48,47,32,46,45,52,46,31,32,69,72,62,65,27,58,74,72,36,63,25,35,37,35,27,60,26,34,61,33,38,29,31,42,34,52,89,80,22,38,33,35,42,31,32,47,18,29,55,56,38,54,40,53,39,67,69,111,78,59,72,70,79,78,65,77,56,49,33,41,39,62,37,33,38,28,25,19,32,40,46,18,28,42,34,36,47,42,80,63,51,38,41,69,85,66,57,82,71,68,63,50,71,69,60,50,31,72,51,27,44,57,46,24,28,60,43,78,36,62,29,33,57,26,39,39,34,42,34,43,67,35,88,54,71,86,20,36,27,21,48,46,37,31,34,34,84,27,48,76,46,46,74,51,72,38,52,52,33,38,51,52,49,48,39,47,76,65,62,62,70,36,73,51,42,88,70,72,83,68,69,83,54,91,61,75,45,74,44,40,32,35,35,74,76,41,80,37,45,36,30,51,36,90,78,42,89,83,39,31,77,78,62,40,30,38,33,24,34,32,55,68,45,56,41,26,38,38,60,41,44,78,58,50,74,80,65,72,70,49,69,44,38,81,82,52,58,64,79,56,32,51,43,74,46,83,61,72,39,95,51,29,46,34,40,56,30,38,36,31,23,27,99,48,42,25,36,32,29,46,50,65,60,25,35,74,72,64,25,31,44,74,79,71,41,61,70,93,40,57,75,72,48,80,59,61,69,62,43,52,51,59,46,62,48,58,80,39,38,66,56,72,31,27,35,32,43,32,41,68,53,70,87,57,64,75,65,23,46,36,39,40,47,39,36,38,68,96,67,42,70,51,39,51,49,52,46,50,47,47,34,47,45,51,47,31,32,69,72,62,61,28,57,73,72,36,64,24,37,38,35,27,61,26,32,62,35,38,29,31,40,34,52,89,77,21,38,31,35,41,31,32,49,19,28,54,56,37,54,40,52,40,69,71

Foldseek 3Di:
DPPPPPPDFFFKKFWWFWKWFLFQIETEGEQQPIDGPVHDNDGDDLLNVLVCLLQQQPVPRHVHGQWYWYWALEDPPLPFRTEIWIAGNNSHTDFDAPRVVQLVVLVCLVVVDGHPSDPDGWDSPDQDFTWGWYQTSVGTKIKTWRQPDPPADVVQAKTKMKIWQFFKFQFFWVVVPPVDDGHTDFLPDDPVSFWDKAAQCDPQAGIFIWGWIARVHIETEGEPVVCVVVVRGHPVQDDVVPVVPHDCQSSLVSQQPPNRTGVHRHKYKYKYLPPPCLPDLEIEIWIQGPPPGTGQDGQSNQQVNSSVCCSVPSGPAQAWHWYAGNSGIKTWHAHRVNRIIMIMTMMGGNDIDMDTD/DPPPPPPDFFFKKFWWFWKWFLFQIETEGEQQPIDGPVHDNDGDDLLRVLVCLLQQQPVPRHVHGQWYWYWALEDPPLPFRTEIWIAGNNSHTDFDAPRVVQLVVLVCLVVVDGHPSDPDGWDSPDQDFTWGWYQTSVGTKIKTWRAPDPPDDVVQAKTKMKIWQFFKFQFFWPVVPPVDDGHTDFLPDDPVSFWDKAAQCDPQAGIFIWGWIARVHIETEGEPVVCVVVVRGHPVQDDVVPVVPHDCQSSLVSQQPPNRTGVHRHKYKYKYQPPPCLPDLEIEIWIQGPPPGTGQDGQSNQQVNSSVCCSVPSGPAQAWRWYAGNSGIKTWHAHRVNRIIMIMTMMGGNDIDMDTD

Radius of gyration: 28.24 Å; Cα contacts (8 Å, |Δi|>4): 1725; chains: 2; bounding box: 60×82×70 Å

InterPro domains:
  IPR001653 Diaminopimelate epimerase, DapF [MF_00197] (14-357)
  IPR001653 Diaminopimelate epimerase, DapF [PF01678] (16-117)
  IPR001653 Diaminopimelate epimerase, DapF [PF01678] (250-350)
  IPR001653 Diaminopimelate epimerase, DapF [PTHR31689] (9-355)
  IPR001653 Diaminopimelate epimerase, DapF [TIGR00652] (14-355)
  IPR018510 Diaminopimelate epimerase, active site [PS01326] (88-102)